Protein 5KAR (pdb70)

Structure (mmCIF, N/CA/C/O backbone):
data_5KAR
#
_entry.id   5KAR
#
_cell.length_a   50.892
_cell.length_b   47.031
_cell.length_c   93.861
_cell.angle_alpha   90.00
_cell.angle_beta   98.07
_cell.angle_gamma   90.00
#
_symmetry.space_group_name_H-M   'P 1 2 1'
#
loop_
_entity.id
_entity.type
_entity.pdbx_description
1 polymer 'Acid sphingomyelinase-like phosphodiesterase 3b'
2 branched 2-acetamido-2-deoxy-beta-D-glucopyranose-(1-4)-2-acetamido-2-deoxy-beta-D-glucopyranose
3 branched alpha-D-mannopyranose-(1-3)-[alpha-D-mannopyranose-(1-6)]beta-D-mannopyranose-(1-4)-2-acetamido-2-deoxy-beta-D-glucopyranose-(1-4)-2-acetamido-2-deoxy-beta-D-glucopyranose
4 branched 2-acetamido-2-deoxy-beta-D-glucopyranose-(1-4)-[alpha-L-fucopyranose-(1-6)]2-acetamido-2-deoxy-beta-D-glucopyranose
5 non-polymer 'ZINC ION'
6 non-polymer 'NITRATE ION'
7 non-polymer GLYCEROL
8 water water
#
loop_
_atom_site.group_PDB
_atom_site.id
_atom_site.type_symbol
_atom_site.label_atom_id
_atom_site.label_alt_id
_atom_site.label_comp_id
_atom_site.label_asym_id
_atom_site.label_entity_id
_atom_site.label_seq_id
_atom_site.pdbx_PDB_ins_code
_atom_site.Cartn_x
_atom_site.Cartn_y
_atom_site.Cartn_z
_atom_site.occupancy
_atom_site.B_iso_or_equiv
_atom_site.auth_seq_id
_atom_site.auth_comp_id
_atom_site.auth_asym_id
_atom_site.auth_atom_id
_atom_site.pdbx_PDB_model_num
ATOM 1 N N . LEU A 1 12 ? 13.309 -7.326 14.510 1.00 30.33 20 LEU A N 1
ATOM 2 C CA . LEU A 1 12 ? 12.874 -5.915 14.465 1.00 27.02 20 LEU A CA 1
ATOM 3 C C . LEU A 1 12 ? 11.497 -5.694 15.080 1.00 21.81 20 LEU A C 1
ATOM 4 O O . LEU A 1 12 ? 10.494 -6.207 14.614 1.00 24.93 20 LEU A O 1
ATOM 19 N N . GLY A 1 13 ? 11.452 -4.903 16.126 1.00 18.58 21 GLY A N 1
ATOM 20 C CA . GLY A 1 13 ? 10.207 -4.520 16.743 1.00 18.20 21 GLY A CA 1
ATOM 21 C C . GLY A 1 13 ? 9.775 -3.145 16.295 1.00 15.16 21 GLY A C 1
ATOM 22 O O . GLY A 1 13 ? 10.543 -2.381 15.728 1.00 14.57 21 GLY A O 1
ATOM 26 N N . ARG A 1 14 ? 8.516 -2.837 16.588 1.00 15.53 22 ARG A N 1
ATOM 27 C CA . ARG A 1 14 ? 7.944 -1.539 16.290 1.00 14.75 22 ARG A CA 1
ATOM 28 C C . ARG A 1 14 ? 7.163 -1.018 17.482 1.00 14.76 22 ARG A C 1
ATOM 29 O O . ARG A 1 14 ? 6.585 -1.787 18.244 1.00 15.93 22 ARG A O 1
ATOM 50 N N . PHE A 1 15 ? 7.155 0.293 17.644 1.00 13.58 23 PHE A N 1
ATOM 51 C CA . PHE A 1 15 ? 6.298 0.907 18.645 1.00 13.56 23 PHE A CA 1
ATOM 52 C C . PHE A 1 15 ? 5.790 2.236 18.116 1.00 12.44 23 PHE A C 1
ATOM 53 O O . PHE A 1 15 ? 6.511 2.952 17.423 1.00 12.98 23 PHE A O 1
ATOM 70 N N . TRP A 1 16 ? 4.526 2.543 18.412 1.00 12.33 24 TRP A N 1
ATOM 71 C CA . TRP A 1 16 ? 3.980 3.854 18.108 1.00 12.04 24 TRP A CA 1
ATOM 72 C C . TRP A 1 16 ? 4.370 4.843 19.195 1.00 11.48 24 TRP A C 1
ATOM 73 O O . TRP A 1 16 ? 4.472 4.499 20.375 1.00 13.15 24 TRP A O 1
ATOM 94 N N . HIS A 1 17 ? 4.581 6.089 18.792 1.00 11.30 25 HIS A N 1
ATOM 95 C CA . HIS A 1 17 ? 4.664 7.220 19.711 1.00 10.79 25 HIS A CA 1
ATOM 96 C C . HIS A 1 17 ? 3.648 8.242 19.231 1.00 11.79 25 HIS A C 1
ATOM 97 O O . HIS A 1 17 ? 3.785 8.768 18.125 1.00 12.42 25 HIS A O 1
ATOM 111 N N . ILE A 1 18 ? 2.666 8.525 20.062 1.00 12.01 26 ILE A N 1
ATOM 112 C CA . ILE A 1 18 ? 1.693 9.572 19.768 1.00 12.83 26 ILE A CA 1
ATOM 113 C C . ILE A 1 18 ? 1.630 10.556 20.925 1.00 11.50 26 ILE A C 1
ATOM 114 O O . ILE A 1 18 ? 1.942 10.233 22.076 1.00 11.28 26 ILE A O 1
ATOM 130 N N . SER A 1 19 ? 1.273 11.790 20.606 1.00 10.97 27 SER A N 1
ATOM 131 C CA . SER A 1 19 ? 1.316 12.860 21.590 1.00 11.46 27 SER A CA 1
ATOM 132 C C . SER A 1 19 ? 0.444 14.022 21.153 1.00 11.16 27 SER A C 1
ATOM 133 O O . SER A 1 19 ? 0.188 14.227 19.965 1.00 11.38 27 SER A O 1
ATOM 141 N N . ASP A 1 20 ? 0.005 14.802 22.135 1.00 10.56 28 ASP A N 1
ATOM 142 C CA . ASP A 1 20 ? -0.614 16.093 21.899 1.00 11.12 28 ASP A CA 1
ATOM 143 C C . ASP A 1 20 ? -1.828 15.971 20.991 1.00 10.94 28 ASP A C 1
ATOM 144 O O . ASP A 1 20 ? -1.958 16.665 19.999 1.00 11.56 28 ASP A O 1
ATOM 153 N N . LEU A 1 21 ? -2.746 15.086 21.383 1.00 10.87 29 LEU A N 1
ATOM 154 C CA . LEU A 1 21 ? -4.002 14.905 20.673 1.00 11.32 29 LEU A CA 1
ATOM 155 C C . LEU A 1 21 ? -4.930 16.094 20.848 1.00 10.77 29 LEU A C 1
ATOM 156 O O . LEU A 1 21 ? -5.703 16.393 19.941 1.00 11.77 29 LEU A O 1
ATOM 172 N N . HIS A 1 22 ? -4.931 16.730 22.023 1.00 11.02 30 HIS A N 1
ATOM 173 C CA . HIS A 1 22 ? -5.686 17.938 22.326 1.00 10.95 30 HIS A CA 1
ATOM 174 C C . HIS A 1 22 ? -7.089 17.946 21.705 1.00 11.25 30 HIS A C 1
ATOM 175 O O . HIS A 1 22 ? -7.369 18.713 20.768 1.00 12.33 30 HIS A O 1
ATOM 189 N N . LEU A 1 23 ? -7.986 17.125 22.238 1.00 11.20 31 LEU A N 1
ATOM 190 C CA . LEU A 1 23 ? -9.386 17.178 21.830 1.00 11.61 31 LEU A CA 1
ATOM 191 C C . LEU A 1 23 ? -9.996 18.540 22.124 1.00 12.32 31 LEU A C 1
ATOM 192 O O . LEU A 1 23 ? -9.905 19.040 23.247 1.00 13.34 31 LEU A O 1
ATOM 208 N N . ASP A 1 24 ? -10.688 19.109 21.126 1.00 12.21 32 ASP A N 1
ATOM 209 C CA . ASP A 1 24 ? -11.599 20.211 21.395 1.00 13.29 32 ASP A CA 1
ATOM 210 C C . ASP A 1 24 ? -13.020 19.649 21.408 1.00 12.61 32 ASP A C 1
ATOM 211 O O . ASP A 1 24 ? -13.570 19.334 20.343 1.00 13.12 32 ASP A O 1
ATOM 220 N N . PRO A 1 25 ? -13.623 19.454 22.583 1.00 14.15 33 PRO A N 1
ATOM 221 C CA . PRO A 1 25 ? -14.938 18.822 22.654 1.00 15.47 33 PRO A CA 1
ATOM 222 C C . PRO A 1 25 ? -16.001 19.580 21.919 1.00 14.19 33 PRO A C 1
ATOM 223 O O . PRO A 1 25 ? -17.033 18.991 21.565 1.00 16.69 33 PRO A O 1
ATOM 234 N N . ASN A 1 26 ? -15.828 20.880 21.734 1.00 13.92 34 ASN A N 1
ATOM 235 C CA . ASN A 1 26 ? -16.879 21.720 21.197 1.00 16.32 34 ASN A CA 1
ATOM 236 C C . ASN A 1 26 ? -16.662 22.063 19.734 1.00 16.10 34 ASN A C 1
ATOM 237 O O . ASN A 1 26 ? -17.393 22.899 19.201 1.00 17.99 34 ASN A O 1
ATOM 247 N N . TYR A 1 27 ? -15.723 21.405 19.051 1.00 15.15 35 TYR A N 1
ATOM 248 C CA . TYR A 1 27 ? -15.530 21.635 17.623 1.00 14.83 35 TYR A CA 1
ATOM 249 C C . TYR A 1 27 ? -16.813 21.328 16.874 1.00 16.00 35 TYR A C 1
ATOM 250 O O . TYR A 1 27 ? -17.338 20.218 16.963 1.00 17.08 35 TYR A O 1
ATOM 268 N N . THR A 1 28 ? -17.311 22.306 16.120 1.00 16.81 36 THR A N 1
ATOM 269 C CA A THR A 1 28 ? -18.535 22.144 15.351 0.25 19.53 36 THR A CA 1
ATOM 270 C CA B THR A 1 28 ? -18.535 22.153 15.355 0.75 19.91 36 THR A CA 1
ATOM 271 C C . THR A 1 28 ? -18.371 22.883 14.036 1.00 20.23 36 THR A C 1
ATOM 272 O O . THR A 1 28 ? -17.918 24.027 14.013 1.00 21.06 36 THR A O 1
ATOM 291 N N . VAL A 1 29 ? -18.746 22.228 12.944 1.00 22.86 37 VAL A N 1
ATOM 292 C CA . VAL A 1 29 ? -18.795 22.887 11.653 1.00 25.27 37 VAL A CA 1
ATOM 293 C C . VAL A 1 29 ? -19.990 23.825 11.738 1.00 28.32 37 VAL A C 1
ATOM 294 O O . VAL A 1 29 ? -21.144 23.390 11.727 1.00 33.33 37 VAL A O 1
ATOM 307 N N . SER A 1 30 ? -19.722 25.111 11.892 1.00 29.19 38 SER A N 1
ATOM 308 C CA . SER A 1 30 ? -20.753 26.110 12.117 1.00 30.61 38 SER A CA 1
ATOM 309 C C . SER A 1 30 ? -20.617 27.210 11.086 1.00 32.18 38 SER A C 1
ATOM 310 O O . SER A 1 30 ? -19.513 27.528 10.643 1.00 32.60 38 SER A O 1
ATOM 318 N N . LYS A 1 31 ? -21.758 27.791 10.707 1.00 32.36 39 LYS A N 1
ATOM 319 C CA . LYS A 1 31 ? -21.757 28.963 9.838 1.00 33.63 39 LYS A CA 1
ATOM 320 C C . LYS A 1 31 ? -21.260 30.221 10.551 1.00 33.33 39 LYS A C 1
ATOM 321 O O . LYS A 1 31 ? -20.954 31.211 9.881 1.00 34.44 39 LYS A O 1
ATOM 340 N N . ASP A 1 32 ? -21.162 30.208 11.885 1.00 31.09 40 ASP A N 1
ATOM 341 C CA . ASP A 1 32 ? -20.606 31.332 12.629 1.00 31.15 40 ASP A CA 1
ATOM 342 C C . ASP A 1 32 ? -19.117 31.069 12.835 1.00 28.80 40 ASP A C 1
ATOM 343 O O . ASP A 1 32 ? -18.761 30.127 13.564 1.00 27.26 40 ASP A O 1
ATOM 352 N N . PRO A 1 33 ? -18.218 31.849 12.220 1.00 26.30 41 PRO A N 1
ATOM 353 C CA . PRO A 1 33 ? -16.771 31.556 12.335 1.00 25.69 41 PRO A CA 1
ATOM 354 C C . PRO A 1 33 ? -16.207 31.691 13.731 1.00 24.28 41 PRO A C 1
ATOM 355 O O . PRO A 1 33 ? -15.064 31.256 13.951 1.00 23.29 41 PRO A O 1
ATOM 366 N N . LEU A 1 34 ? -16.934 32.311 14.660 1.00 25.52 42 LEU A N 1
ATOM 367 C CA . LEU A 1 34 ? -16.473 32.459 16.029 1.00 25.32 42 LEU A CA 1
ATOM 368 C C . LEU A 1 34 ? -17.035 31.388 16.948 1.00 25.22 42 LEU A C 1
ATOM 369 O O . LEU A 1 34 ? -16.743 31.407 18.149 1.00 27.56 42 LEU A O 1
ATOM 385 N N . GLN A 1 35 ? -17.831 30.457 16.417 1.00 23.49 43 GLN A N 1
ATOM 386 C CA . GLN A 1 35 ? -18.408 29.373 17.204 1.00 24.27 43 GLN A CA 1
ATOM 387 C C . GLN A 1 35 ? -18.081 28.007 16.606 1.00 21.24 43 GLN A C 1
ATOM 388 O O . GLN A 1 35 ? -18.807 27.032 16.826 1.00 22.63 43 GLN A O 1
ATOM 402 N N . VAL A 1 36 ? -16.976 27.928 15.863 1.00 18.57 44 VAL A N 1
ATOM 403 C CA . VAL A 1 36 ? -16.460 26.647 15.382 1.00 17.76 44 VAL A CA 1
ATOM 404 C C . VAL A 1 36 ? -15.714 25.913 16.483 1.00 15.55 44 VAL A C 1
ATOM 405 O O . VAL A 1 36 ? -15.953 24.730 16.730 1.00 16.23 44 VAL A O 1
ATOM 418 N N . CYS A 1 37 ? -14.786 26.581 17.150 1.00 16.37 45 CYS A N 1
ATOM 419 C CA . CYS A 1 37 ? -13.978 25.872 18.129 1.00 15.37 45 CYS A CA 1
ATOM 420 C C . CYS A 1 37 ? -13.461 26.853 19.173 1.00 14.90 45 CYS A C 1
ATOM 421 O O . CYS A 1 37 ? -12.800 27.835 18.812 1.00 16.40 45 CYS A O 1
ATOM 428 N N . PRO A 1 38 ? -13.722 26.635 20.469 1.00 15.30 46 PRO A N 1
ATOM 429 C CA . PRO A 1 38 ? -13.220 27.591 21.468 1.00 15.32 46 PRO A CA 1
ATOM 430 C C . PRO A 1 38 ? -11.709 27.659 21.498 1.00 15.98 46 PRO A C 1
ATOM 431 O O . PRO A 1 38 ? -11.156 28.679 21.912 1.00 16.55 46 PRO A O 1
ATOM 442 N N . SER A 1 39 ? -11.019 26.610 21.047 1.00 14.71 47 SER A N 1
ATOM 443 C CA . SER A 1 39 ? -9.567 26.602 21.043 1.00 14.04 47 SER A CA 1
ATOM 444 C C . SER A 1 39 ? -8.970 27.621 20.075 1.00 14.24 47 SER A C 1
ATOM 445 O O . SER A 1 39 ? -7.775 27.899 20.177 1.00 15.34 47 SER A O 1
ATOM 453 N N . ALA A 1 40 ? -9.750 28.177 19.149 1.00 14.85 48 ALA A N 1
ATOM 454 C CA . ALA A 1 40 ? -9.264 29.240 18.282 1.00 14.83 48 ALA A CA 1
ATOM 455 C C . ALA A 1 40 ? -9.380 30.619 18.922 1.00 16.19 48 ALA A C 1
ATOM 456 O O . ALA A 1 40 ? -8.970 31.612 18.312 1.00 16.95 48 ALA A O 1
ATOM 463 N N . GLY A 1 41 ? -9.926 30.715 20.128 1.00 17.24 49 GLY A N 1
ATOM 464 C CA . GLY A 1 41 ? -10.059 32.019 20.753 1.00 18.97 49 GLY A CA 1
ATOM 465 C C . GLY A 1 41 ? -10.974 32.906 19.949 1.00 20.17 49 GLY A C 1
ATOM 466 O O . GLY A 1 41 ? -12.072 32.504 19.561 1.00 21.50 49 GLY A O 1
ATOM 470 N N . SER A 1 42 ? -10.510 34.116 19.669 1.00 22.23 50 SER A N 1
ATOM 471 C CA A SER A 1 42 ? -11.260 35.101 18.906 0.52 23.94 50 SER A CA 1
ATOM 472 C CA B SER A 1 42 ? -11.261 35.100 18.903 0.48 23.75 50 SER A CA 1
ATOM 473 C C . SER A 1 42 ? -10.912 35.089 17.419 1.00 22.42 50 SER A C 1
ATOM 474 O O . SER A 1 42 ? -11.394 35.954 16.675 1.00 26.68 50 SER A O 1
ATOM 487 N N . GLN A 1 43 ? -10.095 34.145 16.974 1.00 21.09 51 GLN A N 1
ATOM 488 C CA . GLN A 1 43 ? -9.710 34.060 15.567 1.00 20.98 51 GLN A CA 1
ATOM 489 C C . GLN A 1 43 ? -10.881 33.520 14.754 1.00 21.52 51 GLN A C 1
ATOM 490 O O . GLN A 1 43 ? -11.359 32.417 15.040 1.00 21.80 51 GLN A O 1
ATOM 504 N N . PRO A 1 44 ? -11.345 34.216 13.722 1.00 22.16 52 PRO A N 1
ATOM 505 C CA . PRO A 1 44 ? -12.425 33.665 12.896 1.00 22.97 52 PRO A CA 1
ATOM 506 C C . PRO A 1 44 ? -11.975 32.412 12.163 1.00 20.96 52 PRO A C 1
ATOM 507 O O . PRO A 1 44 ? -10.894 32.371 11.576 1.00 22.15 52 PRO A O 1
ATOM 518 N N . VAL A 1 45 ? -12.812 31.383 12.200 1.00 19.29 53 VAL A N 1
ATOM 519 C CA . VAL A 1 45 ? -12.532 30.110 11.546 1.00 19.17 53 VAL A CA 1
ATOM 520 C C . VAL A 1 45 ? -13.497 29.993 10.371 1.00 21.04 53 VAL A C 1
ATOM 521 O O . VAL A 1 45 ? -14.676 29.677 10.547 1.00 22.45 53 VAL A O 1
ATOM 534 N N . LEU A 1 46 ? -12.993 30.243 9.174 1.00 24.14 54 LEU A N 1
ATOM 535 C CA . LEU A 1 46 ? -13.818 30.330 7.974 1.00 29.09 54 LEU A CA 1
ATOM 536 C C . LEU A 1 46 ? -13.909 28.963 7.296 1.00 32.11 54 LEU A C 1
ATOM 537 O O . LEU A 1 46 ? -12.920 28.233 7.202 1.00 32.50 54 LEU A O 1
ATOM 553 N N . ASN A 1 47 ? -15.108 28.620 6.839 1.00 38.24 55 ASN A N 1
ATOM 554 C CA . ASN A 1 47 ? -15.389 27.351 6.152 1.00 41.73 55 ASN A CA 1
ATOM 555 C C . ASN A 1 47 ? -14.651 26.162 6.780 1.00 38.39 55 ASN A C 1
ATOM 556 O O . ASN A 1 47 ? -13.886 25.450 6.129 1.00 38.61 55 ASN A O 1
ATOM 567 N N . ALA A 1 48 ? -14.9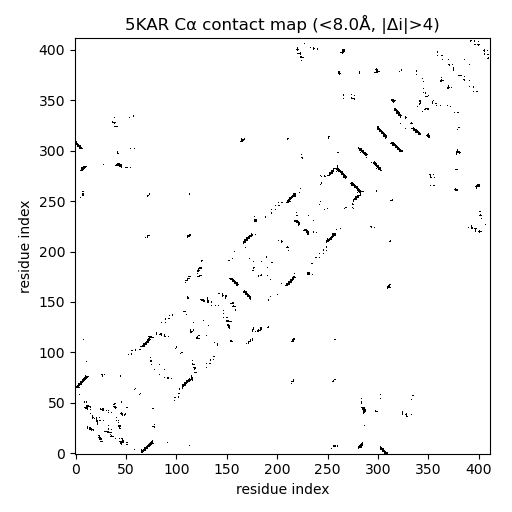37 25.930 8.059 1.00 34.28 56 ALA A N 1
ATOM 568 C CA . ALA A 1 48 ? -14.319 24.821 8.783 1.00 29.51 56 ALA A CA 1
ATOM 569 C C . ALA A 1 48 ? -14.736 23.479 8.194 1.00 25.65 56 ALA A C 1
ATOM 570 O O . ALA A 1 48 ? -15.873 23.301 7.741 1.00 28.28 56 ALA A O 1
ATOM 577 N N . GLY A 1 49 ? -13.806 22.531 8.209 1.00 21.70 57 GLY A N 1
ATOM 578 C CA . GLY A 1 49 ? -14.062 21.209 7.680 1.00 19.48 57 GLY A CA 1
ATOM 579 C C . GLY A 1 49 ? -14.227 20.149 8.750 1.00 16.58 57 GLY A C 1
ATOM 580 O O . GLY A 1 49 ? -13.970 20.387 9.930 1.00 18.07 57 GLY A O 1
ATOM 584 N N . PRO A 1 50 ? -14.633 18.942 8.351 1.00 17.66 58 PRO A N 1
ATOM 585 C CA . PRO A 1 50 ? -14.988 17.923 9.349 1.00 19.32 58 PRO A CA 1
ATOM 586 C C . PRO A 1 50 ? -13.800 17.331 10.079 1.00 16.54 58 PRO A C 1
ATOM 587 O O . PRO A 1 50 ? -13.957 16.771 11.179 1.00 18.72 58 PRO A O 1
ATOM 598 N N . TRP A 1 51 ? -12.609 17.395 9.507 1.00 14.46 59 TRP A N 1
ATOM 599 C CA . TRP A 1 51 ? -11.466 16.744 10.114 1.00 13.97 59 TRP A CA 1
ATOM 600 C C . TRP A 1 51 ? -10.619 17.684 10.951 1.00 13.59 59 TRP A C 1
ATOM 601 O O . TRP A 1 51 ? -9.625 17.243 11.542 1.00 15.72 59 TRP A O 1
ATOM 622 N N . GLY A 1 52 ? -11.013 18.947 11.051 1.00 14.06 60 GLY A N 1
ATOM 623 C CA . GLY A 1 52 ? -10.294 19.926 11.839 1.00 14.10 60 GLY A CA 1
ATOM 624 C C . GLY A 1 52 ? -9.999 21.174 11.036 1.00 14.12 60 GLY A C 1
ATOM 625 O O . GLY A 1 52 ? -10.367 21.304 9.865 1.00 15.68 60 GLY A O 1
ATOM 629 N N . ASP A 1 53 ? -9.299 22.099 11.690 1.00 13.83 61 ASP A N 1
ATOM 630 C CA . ASP A 1 53 ? -8.912 23.366 11.103 1.00 13.30 61 ASP A CA 1
ATOM 631 C C . ASP A 1 53 ? -7.584 23.748 11.724 1.00 13.37 61 ASP A C 1
ATOM 632 O O . ASP A 1 53 ? -7.357 23.471 12.901 1.00 13.03 61 ASP A O 1
ATOM 641 N N . TYR A 1 54 ? -6.711 24.381 10.945 1.00 13.32 62 TYR A N 1
ATOM 642 C CA . TYR A 1 54 ? -5.396 24.744 11.472 1.00 12.97 62 TYR A CA 1
ATOM 643 C C . TYR A 1 54 ? -5.461 25.699 12.652 1.00 12.71 62 TYR A C 1
ATOM 644 O O . TYR A 1 54 ? -4.498 25.758 13.413 1.00 14.44 62 TYR A O 1
ATOM 662 N N . LEU A 1 55 ? -6.556 26.439 12.838 1.00 13.26 63 LEU A N 1
ATOM 663 C CA . LEU A 1 55 ? -6.706 27.335 13.980 1.00 13.51 63 LEU A CA 1
ATOM 664 C C . LEU A 1 55 ? -7.222 26.628 15.229 1.00 13.12 63 LEU A C 1
ATOM 665 O O . LEU A 1 55 ? -7.196 27.230 16.307 1.00 14.10 63 LEU A O 1
ATOM 681 N N . CYS A 1 56 ? -7.711 25.402 15.101 1.00 13.31 64 CYS A N 1
ATOM 682 C CA . CYS A 1 56 ? -8.395 24.697 16.175 1.00 12.70 64 CYS A CA 1
ATOM 683 C C . CYS A 1 56 ? -7.581 23.510 16.675 1.00 11.85 64 CYS A C 1
ATOM 684 O O . CYS A 1 56 ? -6.788 22.906 15.942 1.00 12.12 64 CYS A O 1
ATOM 691 N N . ASP A 1 57 ? -7.880 23.126 17.910 1.00 12.07 65 ASP A N 1
ATOM 692 C CA . ASP A 1 57 ? -7.511 21.806 18.384 1.00 12.74 65 ASP A CA 1
ATOM 693 C C . ASP A 1 57 ? -8.398 20.734 17.726 1.00 11.98 65 ASP A C 1
ATOM 694 O O . ASP A 1 57 ? -9.316 21.019 16.956 1.00 11.96 65 ASP A O 1
ATOM 703 N N . SER A 1 58 ? -8.069 19.480 17.983 1.00 12.42 66 SER A N 1
ATOM 704 C CA . SER A 1 58 ? -8.562 18.353 17.193 1.00 11.62 66 SER A CA 1
ATOM 705 C C . SER A 1 58 ? -10.044 18.084 17.446 1.00 11.15 66 SER A C 1
ATOM 706 O O . SER A 1 58 ? -10.451 17.908 18.596 1.00 13.00 66 SER A O 1
ATOM 714 N N . PRO A 1 59 ? -10.870 17.972 16.415 1.00 11.75 67 PRO A N 1
ATOM 715 C CA . PRO A 1 59 ? -12.173 17.354 16.627 1.00 12.08 67 PRO A CA 1
ATOM 716 C C . PRO A 1 59 ? -12.010 15.877 16.928 1.00 11.27 67 PRO A C 1
ATOM 717 O O . PRO A 1 59 ? -11.020 15.244 16.556 1.00 11.91 67 PRO A O 1
ATOM 728 N N . TRP A 1 60 ? -13.019 15.316 17.587 1.00 11.95 68 TRP A N 1
ATOM 729 C CA . TRP A 1 60 ? -13.007 13.883 17.835 1.00 12.02 68 TRP A CA 1
ATOM 730 C C . TRP A 1 60 ? -12.763 13.106 16.545 1.00 12.10 68 TRP A C 1
ATOM 731 O O . TRP A 1 60 ? -12.027 12.121 16.531 1.00 12.60 68 TRP A O 1
ATOM 752 N N . ALA A 1 61 ? -13.371 13.545 15.444 1.00 12.24 69 ALA A N 1
ATOM 753 C CA . ALA A 1 61 ? -13.210 12.809 14.196 1.00 12.91 69 ALA A CA 1
ATOM 754 C C . ALA A 1 61 ? -11.748 12.659 13.808 1.00 12.49 69 ALA A C 1
ATOM 755 O O . ALA A 1 61 ? -11.359 11.632 13.233 1.00 12.86 69 ALA A O 1
ATOM 762 N N . LEU A 1 62 ? -10.933 13.679 14.083 1.00 11.69 70 LEU A N 1
ATOM 763 C CA . LEU A 1 62 ? -9.518 13.623 13.754 1.00 11.71 70 LEU A CA 1
ATOM 764 C C . LEU A 1 62 ? -8.779 12.653 14.665 1.00 11.74 70 LEU A C 1
ATOM 765 O O . LEU A 1 62 ? -7.985 11.838 14.201 1.00 11.28 70 LEU A O 1
ATOM 781 N N . ILE A 1 63 ? -9.052 12.708 15.958 1.00 11.82 71 ILE A N 1
ATOM 782 C CA . ILE A 1 63 ? -8.408 11.797 16.891 1.00 12.54 71 ILE A CA 1
ATOM 783 C C . ILE A 1 63 ? -8.777 10.359 16.570 1.00 12.05 71 ILE A C 1
ATOM 784 O O . ILE A 1 63 ? -7.918 9.468 16.522 1.00 12.31 71 ILE A O 1
ATOM 800 N N . ASN A 1 64 ? -10.064 10.116 16.313 1.00 12.13 72 ASN A N 1
ATOM 801 C CA . ASN 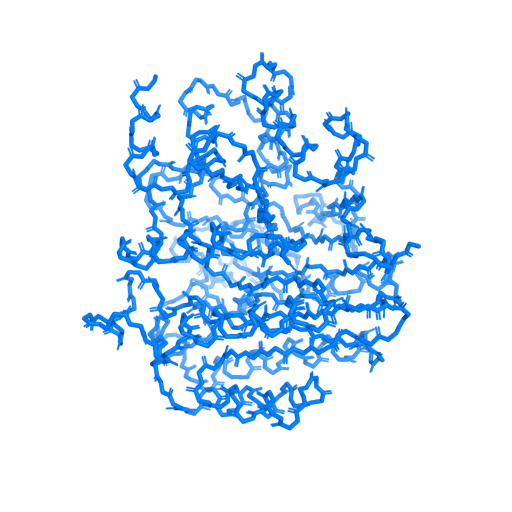A 1 64 ? -10.506 8.790 15.920 1.00 13.17 72 ASN A CA 1
ATOM 802 C C . ASN A 1 64 ? -9.809 8.335 14.647 1.00 12.94 72 ASN A C 1
ATOM 803 O O . ASN A 1 64 ? -9.336 7.201 14.562 1.00 13.18 72 ASN A O 1
ATOM 813 N N . SER A 1 65 ? -9.705 9.221 13.664 1.00 12.79 73 SER A N 1
ATOM 814 C CA A SER A 1 65 ? -9.019 8.879 12.428 0.79 13.58 73 SER A CA 1
ATOM 815 C CA B SER A 1 65 ? -9.022 8.862 12.427 0.21 12.93 73 SER A CA 1
ATOM 816 C C . SER A 1 65 ? -7.565 8.496 12.694 1.00 12.90 73 SER A C 1
ATOM 817 O O . SER A 1 65 ? -7.039 7.549 12.100 1.00 13.33 73 SER A O 1
ATOM 830 N N . SER A 1 66 ? -6.898 9.223 13.592 1.00 12.29 74 SER A N 1
ATOM 831 C CA . SER A 1 66 ? -5.487 8.940 13.863 1.00 12.00 74 SER A CA 1
ATOM 832 C C . SER A 1 66 ? -5.293 7.541 14.442 1.00 12.11 74 SER A C 1
ATOM 833 O O . SER A 1 66 ? -4.347 6.835 14.065 1.00 13.21 74 SER A O 1
ATOM 841 N N . LEU A 1 67 ? -6.173 7.115 15.350 1.00 12.66 75 LEU A N 1
ATOM 842 C CA . LEU A 1 67 ? -6.038 5.806 15.966 1.00 13.08 75 LEU A CA 1
ATOM 843 C C . LEU A 1 67 ? -6.295 4.708 14.956 1.00 13.54 75 LEU A C 1
ATOM 844 O O . LEU A 1 67 ? -5.595 3.692 14.946 1.00 13.56 75 LEU A O 1
ATOM 860 N N . TYR A 1 68 ? -7.311 4.872 14.106 1.00 14.10 76 TYR A N 1
ATOM 861 C CA . TYR A 1 68 ? -7.563 3.860 13.090 1.00 14.48 76 TYR A CA 1
ATOM 862 C C . TYR A 1 68 ? -6.492 3.856 12.005 1.00 14.78 76 TYR A C 1
ATOM 863 O O . TYR A 1 68 ? -6.190 2.803 11.446 1.00 16.14 76 TYR A O 1
ATOM 881 N N . ALA A 1 69 ? -5.867 4.996 11.741 1.00 14.45 77 ALA A N 1
ATOM 882 C CA . ALA A 1 69 ? -4.719 5.013 10.847 1.00 14.16 77 ALA A CA 1
ATOM 883 C C . ALA A 1 69 ? -3.566 4.211 11.436 1.00 14.08 77 ALA A C 1
ATOM 884 O O . ALA A 1 69 ? -2.907 3.436 10.733 1.00 15.40 77 ALA A O 1
ATOM 891 N N . MET A 1 70 ? -3.313 4.376 12.728 1.00 14.07 78 MET A N 1
ATOM 892 C CA . MET A 1 70 ? -2.283 3.566 13.356 1.00 13.80 78 MET A CA 1
ATOM 893 C C . MET A 1 70 ? -2.595 2.090 13.239 1.00 14.60 78 MET A C 1
ATOM 894 O O . MET A 1 70 ? -1.712 1.283 12.922 1.00 15.32 78 MET A O 1
ATOM 908 N N . LYS A 1 71 ? -3.861 1.711 13.444 1.00 14.71 79 LYS A N 1
ATOM 909 C CA . LYS A 1 71 ? -4.217 0.305 13.352 1.00 16.85 79 LYS A CA 1
ATOM 910 C C . LYS A 1 71 ? -3.997 -0.221 11.942 1.00 15.94 79 LYS A C 1
ATOM 911 O O . LYS A 1 71 ? -3.550 -1.354 11.755 1.00 17.19 79 LYS A O 1
ATOM 930 N N . GLU A 1 72 ? -4.344 0.569 10.929 1.00 17.37 80 GLU A N 1
ATOM 931 C CA . GLU A 1 72 ? -4.126 0.126 9.556 1.00 17.85 80 GLU A CA 1
ATOM 932 C C . GLU A 1 72 ? -2.637 -0.060 9.254 1.00 16.81 80 GLU A C 1
ATOM 933 O O . GLU A 1 72 ? -2.258 -1.021 8.572 1.00 19.04 80 GLU A O 1
ATOM 945 N N . ILE A 1 73 ? -1.789 0.842 9.746 1.00 15.18 81 ILE A N 1
ATOM 946 C CA . ILE A 1 73 ? -0.366 0.807 9.439 1.00 16.25 81 ILE A CA 1
ATOM 947 C C . ILE A 1 73 ? 0.335 -0.302 10.202 1.00 16.11 81 ILE A C 1
ATOM 948 O O . ILE A 1 73 ? 1.166 -1.019 9.633 1.00 18.17 81 ILE A O 1
ATOM 964 N N . GLU A 1 74 ? 0.063 -0.417 11.503 1.00 15.34 82 GLU A N 1
ATOM 965 C CA . GLU A 1 74 ? 0.710 -1.428 12.343 1.00 16.27 82 GLU A CA 1
ATOM 966 C C . GLU A 1 74 ? -0.241 -1.781 13.471 1.00 15.66 82 GLU A C 1
ATOM 967 O O . GLU A 1 74 ? -0.258 -1.121 14.520 1.00 15.81 82 GLU A O 1
ATOM 979 N N . PRO A 1 75 ? -1.056 -2.828 13.292 1.00 16.94 83 PRO A N 1
ATOM 980 C CA . PRO A 1 75 ? -2.050 -3.186 14.312 1.00 16.89 83 PRO A CA 1
ATOM 981 C C . PRO A 1 75 ? -1.492 -3.914 15.514 1.00 16.51 83 PRO A C 1
ATOM 982 O O . PRO A 1 75 ? -2.213 -4.041 16.514 1.00 17.91 83 PRO A O 1
ATOM 993 N N . LYS A 1 76 ? -0.267 -4.415 15.437 1.00 17.26 84 LYS A N 1
ATOM 994 C CA . LYS A 1 76 ? 0.317 -5.256 16.478 1.00 19.35 84 LYS A CA 1
ATOM 995 C C . LYS A 1 76 ? 1.687 -4.714 16.848 1.00 18.07 84 LYS A C 1
ATOM 996 O O . LYS A 1 76 ? 2.695 -5.423 16.765 1.00 18.94 84 LYS A O 1
ATOM 1015 N N . PRO A 1 77 ? 1.767 -3.456 17.276 1.00 15.91 85 PRO A N 1
ATOM 1016 C CA . PRO A 1 77 ? 3.055 -2.928 17.735 1.00 15.50 85 PRO A CA 1
ATOM 1017 C C . PRO A 1 77 ? 3.480 -3.654 19.003 1.00 15.95 85 PRO A C 1
ATOM 1018 O O . PRO A 1 77 ? 2.654 -4.216 19.730 1.00 16.85 85 PRO A O 1
ATOM 1029 N N . ASP A 1 78 ? 4.782 -3.614 19.295 1.00 15.23 86 ASP A N 1
ATOM 1030 C CA A ASP A 1 78 ? 5.239 -4.201 20.545 0.65 16.71 86 ASP A CA 1
ATOM 1031 C CA B ASP A 1 78 ? 5.262 -4.193 20.545 0.35 16.09 86 ASP A CA 1
ATOM 1032 C C . ASP A 1 78 ? 4.654 -3.458 21.733 1.00 16.58 86 ASP A C 1
ATOM 1033 O O . ASP A 1 78 ? 4.379 -4.063 22.772 1.00 17.36 86 ASP A O 1
ATOM 1048 N N . PHE A 1 79 ? 4.459 -2.150 21.597 1.00 15.24 87 PHE A N 1
ATOM 1049 C CA . PHE A 1 79 ? 3.861 -1.299 22.619 1.00 14.15 87 PHE A CA 1
ATOM 1050 C C . PHE A 1 79 ? 3.583 0.056 21.983 1.00 13.53 87 PHE A C 1
ATOM 1051 O O . PHE A 1 79 ? 3.964 0.317 20.838 1.00 13.67 87 PHE A O 1
ATOM 1068 N N . ILE A 1 80 ? 2.920 0.915 22.750 1.00 12.79 88 ILE A N 1
ATOM 1069 C CA . ILE A 1 80 ? 2.630 2.291 22.355 1.00 12.91 88 ILE A CA 1
ATOM 1070 C C . ILE A 1 80 ? 3.149 3.206 23.452 1.00 12.58 88 ILE A C 1
ATOM 1071 O O . ILE A 1 80 ? 2.894 2.951 24.632 1.00 13.04 88 ILE A O 1
ATOM 1087 N N . LEU A 1 81 ? 3.798 4.298 23.056 1.00 10.94 89 LEU A N 1
ATOM 1088 C CA . LEU A 1 81 ? 4.144 5.408 23.933 1.00 10.86 89 LEU A CA 1
ATOM 1089 C C . LEU A 1 81 ? 3.162 6.537 23.685 1.00 10.75 89 LEU A C 1
ATOM 1090 O O . LEU A 1 81 ? 2.958 6.936 22.541 1.00 11.81 89 LEU A O 1
ATOM 1106 N N . TRP A 1 82 ? 2.585 7.068 24.748 1.00 11.12 90 TRP A N 1
ATOM 1107 C CA . TRP A 1 82 ? 1.562 8.105 24.650 1.00 11.04 90 TRP A CA 1
ATOM 1108 C C . TRP A 1 82 ? 1.935 9.207 25.635 1.00 11.04 90 TRP A C 1
ATOM 1109 O O . TRP A 1 82 ? 1.795 9.024 26.844 1.00 12.14 90 TRP A O 1
ATOM 1130 N N . THR A 1 83 ? 2.407 10.348 25.140 1.00 11.10 91 THR A N 1
ATOM 1131 C CA . THR A 1 83 ? 2.987 11.356 26.015 1.00 11.89 91 THR A CA 1
ATOM 1132 C C . THR A 1 83 ? 2.084 12.563 26.278 1.00 12.91 91 THR A C 1
ATOM 1133 O O . THR A 1 83 ? 2.583 13.644 26.578 1.00 14.37 91 THR A O 1
ATOM 1144 N N . GLY A 1 84 ? 0.753 12.396 26.186 1.00 13.02 92 GLY A N 1
ATOM 1145 C CA . GLY A 1 84 ? -0.168 13.287 26.859 1.00 14.42 92 GLY A CA 1
ATOM 1146 C C . GLY A 1 84 ? -0.551 14.532 26.088 1.00 12.94 92 GLY A C 1
ATOM 1147 O O . GLY A 1 84 ? -0.222 14.719 24.925 1.00 13.52 92 GLY A O 1
ATOM 1151 N N . ASP A 1 85 ? -1.257 15.404 26.808 1.00 13.03 93 ASP A N 1
ATOM 1152 C CA . ASP A 1 85 ? -1.868 16.663 26.339 1.00 12.99 93 ASP A CA 1
ATOM 1153 C C . ASP A 1 85 ? -3.141 16.369 25.552 1.00 12.37 93 ASP A C 1
ATOM 1154 O O . ASP A 1 85 ? -3.161 16.377 24.310 1.00 13.50 93 ASP A O 1
ATOM 1163 N N . ASP A 1 86 ? -4.228 16.168 26.285 1.00 12.83 94 ASP A N 1
ATOM 1164 C CA . ASP A 1 86 ? -5.459 15.626 25.749 1.00 12.87 94 ASP A CA 1
ATOM 1165 C C . ASP A 1 86 ? -6.585 16.642 25.616 1.00 11.99 94 ASP A C 1
ATOM 1166 O O . ASP A 1 86 ? -7.609 16.344 24.967 1.00 13.30 94 ASP A O 1
ATOM 1175 N N . THR A 1 87 ? -6.456 17.788 26.266 1.00 12.81 95 THR A N 1
ATOM 1176 C CA . THR A 1 87 ? -7.517 18.755 26.430 1.00 13.27 95 THR A CA 1
ATOM 1177 C C . THR A 1 87 ? -7.203 19.994 25.599 1.00 12.79 95 THR A C 1
ATOM 1178 O O . THR A 1 87 ? -6.077 20.178 25.129 1.00 14.78 95 THR A O 1
ATOM 1189 N N . PRO A 1 88 ? -8.184 20.859 25.371 1.00 12.78 96 PRO A N 1
ATOM 1190 C CA . PRO A 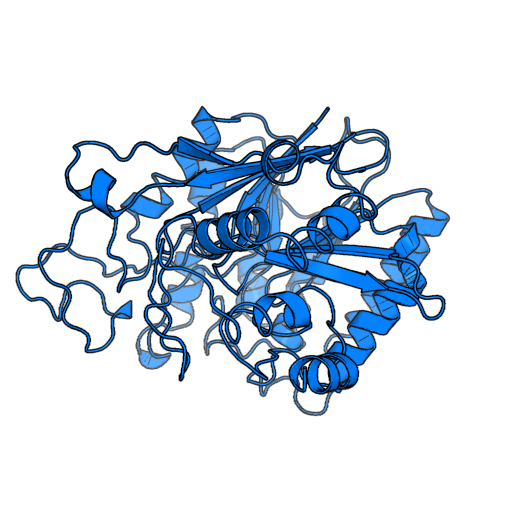1 88 ? -7.984 21.966 24.437 1.00 13.94 96 PRO A CA 1
ATOM 1191 C C . PRO A 1 88 ? -7.335 23.188 25.079 1.00 13.79 96 PRO A C 1
ATOM 1192 O O . PRO A 1 88 ? -7.321 23.360 26.303 1.00 14.06 96 PRO A O 1
ATOM 1203 N N . HIS A 1 89 ? -6.825 24.056 24.214 1.00 13.48 97 HIS A N 1
ATOM 1204 C CA . HIS A 1 89 ? -6.192 25.312 24.609 1.00 13.77 97 HIS A CA 1
ATOM 1205 C C . HIS A 1 89 ? -7.285 26.360 24.787 1.00 15.13 97 HIS A C 1
ATOM 1206 O O . HIS A 1 89 ? -7.614 27.115 23.869 1.00 15.95 97 HIS A O 1
ATOM 1220 N N . VAL A 1 90 ? -7.873 26.356 25.979 1.00 14.97 98 VAL A N 1
ATOM 1221 C CA . VAL A 1 90 ? -8.952 27.254 26.383 1.00 15.53 98 VAL A CA 1
ATOM 1222 C C . VAL A 1 90 ? -8.690 27.730 27.806 1.00 17.10 98 VAL A C 1
ATOM 1223 O O . VAL A 1 90 ? -7.826 27.174 28.505 1.00 17.46 98 VAL A O 1
ATOM 1236 N N . PRO A 1 91 ? -9.380 28.768 28.267 1.00 17.57 99 PRO A N 1
ATOM 1237 C CA . PRO A 1 91 ? -9.187 29.218 29.652 1.00 19.44 99 PRO A CA 1
ATOM 1238 C C . PRO A 1 91 ? -9.574 28.139 30.653 1.00 18.85 99 PRO A C 1
ATOM 1239 O O . PRO A 1 91 ? -10.441 27.309 30.410 1.00 19.11 99 PRO A O 1
ATOM 1250 N N . ASN A 1 92 ? -8.945 28.190 31.822 1.00 20.22 100 ASN A N 1
ATOM 1251 C CA . ASN A 1 92 ? -9.256 27.208 32.860 1.00 19.90 100 ASN A CA 1
ATOM 1252 C C . ASN A 1 92 ? -10.743 27.183 33.186 1.00 20.06 100 ASN A C 1
ATOM 1253 O O . ASN A 1 92 ? -11.309 26.116 33.455 1.00 21.14 100 ASN A O 1
ATOM 1264 N N . GLU A 1 93 ? -11.393 28.349 33.166 1.00 21.23 101 GLU A N 1
ATOM 1265 C CA . GLU A 1 93 ? -12.811 28.452 33.509 1.00 23.61 101 GLU A CA 1
ATOM 1266 C C . GLU A 1 93 ? -13.703 27.685 32.537 1.00 22.22 101 GLU A C 1
ATOM 1267 O O . GLU A 1 93 ? -14.863 27.398 32.860 1.00 24.75 101 GLU A O 1
ATOM 1279 N N . SER A 1 94 ? -13.187 27.338 31.370 1.00 20.73 102 SER A N 1
ATOM 1280 C CA . SER A 1 94 ? -13.905 26.594 30.353 1.00 22.27 102 SER A CA 1
ATOM 1281 C C . SER A 1 94 ? -13.707 25.094 30.474 1.00 22.25 102 SER A C 1
ATOM 1282 O O . SER A 1 94 ? -14.323 24.342 29.710 1.00 24.15 102 SER A O 1
ATOM 1290 N N . LEU A 1 95 ? -12.854 24.641 31.400 1.00 20.72 103 LEU A N 1
ATOM 1291 C CA . LEU A 1 95 ? -12.334 23.276 31.402 1.00 24.09 103 LEU A CA 1
ATOM 1292 C C . LEU A 1 95 ? -11.963 22.877 32.839 1.00 24.40 103 LEU A C 1
ATOM 1293 O O . LEU A 1 95 ? -10.801 22.915 33.259 1.00 25.67 103 LEU A O 1
ATOM 1309 N N . GLY A 1 96 ? -12.965 22.447 33.592 1.00 21.76 104 GLY A N 1
ATOM 1310 C CA . GLY A 1 96 ? -12.780 22.048 34.976 1.00 18.88 104 GLY A CA 1
ATOM 1311 C C . GLY A 1 96 ? -12.271 20.626 35.120 1.00 16.93 104 GLY A C 1
ATOM 1312 O O . GLY A 1 96 ? -12.033 19.912 34.155 1.00 16.80 104 GLY A O 1
ATOM 1316 N N . GLU A 1 97 ? -12.087 20.213 36.373 1.00 16.81 105 GLU A N 1
ATOM 1317 C CA . GLU A 1 97 ? -11.502 18.909 36.653 1.00 15.80 105 GLU A CA 1
ATOM 1318 C C . GLU A 1 97 ? -12.318 17.764 36.056 1.00 15.37 105 GLU A C 1
ATOM 1319 O O . GLU A 1 97 ? -11.754 16.812 35.512 1.00 15.31 105 GLU A O 1
ATOM 1331 N N . ALA A 1 98 ? -13.644 17.812 36.163 1.00 15.75 106 ALA A N 1
ATOM 1332 C CA . ALA A 1 98 ? -14.445 16.695 35.669 1.00 15.20 106 ALA A CA 1
ATOM 1333 C C . ALA A 1 98 ? -14.276 16.531 34.170 1.00 14.55 106 ALA A C 1
ATOM 1334 O O . ALA A 1 98 ? -14.124 15.412 33.686 1.00 14.97 106 ALA A O 1
ATOM 1341 N N . ALA A 1 99 ? -14.266 17.647 33.429 1.00 15.32 107 ALA A N 1
ATOM 1342 C CA . ALA A 1 99 ? -14.060 17.591 31.985 1.00 14.95 107 ALA A CA 1
ATOM 1343 C C . ALA A 1 99 ? -12.668 17.099 31.630 1.00 14.19 107 ALA A C 1
ATOM 1344 O O . ALA A 1 99 ? -12.513 16.292 30.707 1.00 14.25 107 ALA A O 1
ATOM 1351 N N . VAL A 1 100 ? -11.642 17.536 32.367 1.00 13.58 108 VAL A N 1
ATOM 1352 C CA . VAL A 1 100 ? -10.296 17.038 32.100 1.00 13.65 108 VAL A CA 1
ATOM 1353 C C . VAL A 1 100 ? -10.282 15.529 32.241 1.00 13.24 108 VAL A C 1
ATOM 1354 O O . VAL A 1 100 ? -9.816 14.798 31.361 1.00 13.56 108 VAL A O 1
ATOM 1367 N N . LEU A 1 101 ? -10.801 15.026 33.365 1.00 13.65 109 LEU A N 1
ATOM 1368 C CA . LEU A 1 101 ? -10.761 13.592 33.588 1.00 14.06 109 LEU A CA 1
ATOM 1369 C C . LEU A 1 101 ? -11.606 12.832 32.577 1.00 13.31 109 LEU A C 1
ATOM 1370 O O . LEU A 1 101 ? -11.232 11.735 32.151 1.00 14.35 109 LEU A O 1
ATOM 1386 N N . ALA A 1 102 ? -12.755 13.380 32.189 1.00 13.50 110 ALA A N 1
ATOM 1387 C CA . ALA A 1 102 ? -13.615 12.724 31.204 1.00 13.62 110 ALA A CA 1
ATOM 1388 C C . ALA A 1 102 ? -12.936 12.648 29.846 1.00 12.36 110 ALA A C 1
ATOM 1389 O O . ALA A 1 102 ? -13.053 11.644 29.132 1.00 13.32 110 ALA A O 1
ATOM 1396 N N . ILE A 1 103 ? -12.177 13.684 29.492 1.00 12.20 111 ILE A N 1
ATOM 1397 C CA . ILE A 1 103 ? -11.454 13.695 28.232 1.00 12.83 111 ILE A CA 1
ATOM 1398 C C . ILE A 1 103 ? -10.319 12.680 28.250 1.00 12.68 111 ILE A C 1
ATOM 1399 O O . ILE A 1 103 ? -10.152 11.898 27.310 1.00 12.88 111 ILE A O 1
ATOM 1415 N N . VAL A 1 104 ? -9.537 12.645 29.334 1.00 12.60 112 VAL A N 1
ATOM 1416 C CA . VAL A 1 104 ? -8.479 11.646 29.426 1.00 13.06 112 VAL A CA 1
ATOM 1417 C C . VAL A 1 104 ? -9.065 10.247 29.321 1.00 13.25 112 VAL A C 1
ATOM 1418 O O . VAL A 1 104 ? -8.530 9.386 28.609 1.00 14.44 112 VAL A O 1
ATOM 1431 N N . GLU A 1 105 ? -10.191 10.014 29.988 1.00 13.42 113 GLU A N 1
ATOM 1432 C CA A GLU A 1 105 ? -10.843 8.710 29.935 0.57 13.72 113 GLU A CA 1
ATOM 1433 C CA B GLU A 1 105 ? -10.844 8.711 29.935 0.43 14.22 113 GLU A CA 1
ATOM 1434 C C . GLU A 1 105 ? -11.313 8.375 28.522 1.00 13.38 113 GLU A C 1
ATOM 1435 O O . GLU A 1 105 ? -11.142 7.237 28.057 1.00 14.21 113 GLU A O 1
ATOM 1456 N N . ARG A 1 106 ? -11.906 9.345 27.815 1.00 14.04 114 ARG A N 1
ATOM 1457 C CA . ARG A 1 106 ? -12.393 9.062 26.469 1.00 14.61 114 ARG A CA 1
ATOM 1458 C C . ARG A 1 106 ? -11.246 8.663 25.546 1.00 13.44 114 ARG A C 1
ATOM 1459 O O . ARG A 1 106 ? -11.362 7.695 24.779 1.00 13.66 114 ARG A O 1
ATOM 1480 N N . LEU A 1 107 ? -10.106 9.379 25.618 1.00 12.97 115 LEU A N 1
ATOM 1481 C CA A LEU A 1 107 ? -8.971 9.024 24.774 0.59 13.23 115 LEU A CA 1
ATOM 1482 C CA B LEU A 1 107 ? -8.968 9.023 24.779 0.41 13.42 115 LEU A CA 1
ATOM 1483 C C . LEU A 1 107 ? -8.384 7.681 25.189 1.00 13.36 115 LEU A C 1
ATOM 1484 O O . LEU A 1 107 ? -8.022 6.869 24.331 1.00 13.66 115 LEU A O 1
ATOM 1513 N N . THR A 1 108 ? -8.267 7.442 26.496 1.00 13.47 116 THR A N 1
ATOM 1514 C CA . THR A 1 108 ? -7.787 6.153 26.990 1.00 14.35 116 THR A CA 1
ATOM 1515 C C . THR A 1 108 ? -8.646 5.015 26.443 1.00 13.70 116 THR A C 1
ATOM 1516 O O . THR A 1 108 ? -8.133 3.991 25.973 1.00 13.73 116 THR A O 1
ATOM 1527 N N . ASN A 1 109 ? -9.970 5.174 26.516 1.00 13.59 117 ASN A N 1
ATOM 1528 C CA . ASN A 1 109 ? -10.885 4.145 26.040 1.00 13.87 117 ASN A CA 1
ATOM 1529 C C . ASN A 1 109 ? -10.750 3.912 24.540 1.00 14.19 117 ASN A C 1
ATOM 1530 O O . ASN A 1 109 ? -10.829 2.768 24.078 1.00 15.44 117 ASN A O 1
ATOM 1541 N N . LEU A 1 110 ? -10.519 4.966 23.759 1.00 13.95 118 LEU A N 1
ATOM 1542 C CA . LEU A 1 110 ? -10.301 4.775 22.329 1.00 14.00 118 LEU A CA 1
ATOM 1543 C C . LEU A 1 110 ? -9.059 3.937 22.076 1.00 13.68 118 LEU A C 1
ATOM 1544 O O . LEU A 1 110 ? -9.070 3.017 21.259 1.00 14.07 118 LEU A O 1
ATOM 1560 N N . ILE A 1 111 ? -7.957 4.247 22.758 1.00 13.01 119 ILE A N 1
ATOM 1561 C CA . ILE A 1 111 ? -6.733 3.470 22.567 1.00 13.48 119 ILE A CA 1
ATOM 1562 C C . ILE A 1 111 ? -6.962 2.015 22.956 1.00 14.37 119 ILE A C 1
ATOM 1563 O O . ILE A 1 111 ? -6.537 1.094 22.250 1.00 15.21 119 ILE A O 1
ATOM 1579 N N . LYS A 1 112 ? -7.655 1.783 24.081 1.00 14.53 120 LYS A N 1
ATOM 1580 C CA . LYS A 1 112 ? -7.959 0.432 24.537 1.00 16.05 120 LYS A CA 1
ATOM 1581 C C . LYS A 1 112 ? -8.840 -0.308 23.544 1.00 16.91 120 LYS A C 1
ATOM 1582 O O . LYS A 1 112 ? -8.706 -1.523 23.376 1.00 19.16 120 LYS A O 1
ATOM 1601 N N . GLU A 1 113 ? -9.763 0.409 22.901 1.00 16.16 121 GLU A N 1
ATOM 1602 C CA . GLU A 1 113 ? -10.667 -0.198 21.932 1.00 18.14 121 GLU A CA 1
ATOM 1603 C C . GLU A 1 113 ? -9.928 -0.598 20.660 1.00 17.50 121 GLU A C 1
ATOM 1604 O O . GLU A 1 113 ? -10.152 -1.683 20.114 1.00 19.93 121 GLU A O 1
ATOM 1616 N N . VAL A 1 114 ? -9.044 0.267 20.171 1.00 16.18 122 VAL A N 1
ATOM 1617 C CA . VAL A 1 114 ? -8.393 0.017 18.894 1.00 15.91 122 VAL A CA 1
ATOM 1618 C C . VAL A 1 114 ? -7.210 -0.922 19.061 1.00 16.36 122 VAL A C 1
ATOM 1619 O O . VAL A 1 114 ? -6.891 -1.687 18.144 1.00 17.08 122 VAL A O 1
ATOM 1632 N N . PHE A 1 115 ? -6.537 -0.872 20.214 1.00 15.14 123 PHE A N 1
ATOM 1633 C CA . PHE A 1 115 ? -5.383 -1.716 20.525 1.00 16.58 123 PHE A CA 1
ATOM 1634 C C . PHE A 1 115 ? -5.630 -2.475 21.828 1.00 17.60 123 PHE A C 1
ATOM 1635 O O . PHE A 1 115 ? -4.928 -2.269 22.825 1.00 17.35 123 PHE A O 1
ATOM 1652 N N . PRO A 1 116 ? -6.578 -3.418 21.828 1.00 18.82 124 PRO A N 1
ATOM 1653 C CA . PRO A 1 116 ? -6.992 -4.052 23.091 1.00 19.95 124 PRO A CA 1
ATOM 1654 C C . PRO A 1 116 ? -5.941 -4.935 23.727 1.00 21.65 124 PRO A C 1
ATOM 1655 O O . PRO A 1 116 ? -6.027 -5.199 24.932 1.00 25.12 124 PRO A O 1
ATOM 1666 N N . ASP A 1 117 ? -4.966 -5.421 22.970 1.00 20.81 125 ASP A N 1
ATOM 1667 C CA . ASP A 1 117 ? -3.985 -6.352 23.508 1.00 22.45 125 ASP A CA 1
ATOM 1668 C C . ASP A 1 117 ? -2.609 -5.721 23.661 1.00 21.68 125 ASP A C 1
ATOM 1669 O O . ASP A 1 117 ? -1.628 -6.439 23.873 1.00 23.75 125 ASP A O 1
ATOM 1678 N N . THR A 1 118 ? -2.513 -4.405 23.558 1.00 18.94 126 THR A N 1
ATOM 1679 C CA . THR A 1 118 ? -1.234 -3.722 23.451 1.00 17.44 126 THR A CA 1
ATOM 1680 C C . THR A 1 118 ? -0.892 -3.016 24.758 1.00 18.16 126 THR A C 1
ATOM 1681 O O . THR A 1 118 ? -1.717 -2.274 25.309 1.00 21.08 126 THR A O 1
ATOM 1692 N N . LYS A 1 119 ? 0.334 -3.202 25.226 1.00 18.03 127 LYS A N 1
ATOM 1693 C CA . LYS A 1 119 ? 0.803 -2.427 26.356 1.00 19.44 127 LYS A CA 1
ATOM 1694 C C . LYS A 1 119 ? 1.009 -0.980 25.941 1.00 16.43 127 LYS A C 1
ATOM 1695 O O . LYS A 1 119 ? 1.605 -0.687 24.897 1.00 15.81 127 LYS A O 1
ATOM 1714 N N . VAL A 1 120 ? 0.537 -0.058 26.784 1.00 14.97 128 VAL A N 1
ATOM 1715 C CA . VAL A 1 120 ? 0.703 1.368 26.560 1.00 13.40 128 VAL A CA 1
ATOM 1716 C C . VAL A 1 120 ? 1.461 1.954 27.736 1.00 13.67 128 VAL A C 1
ATOM 1717 O O . VAL A 1 120 ? 1.153 1.646 28.889 1.00 15.08 128 VAL A O 1
ATOM 1730 N N . TYR A 1 121 ? 2.416 2.812 27.440 1.00 12.44 129 TYR A N 1
ATOM 1731 C CA . TYR A 1 121 ? 3.172 3.549 28.446 1.00 11.72 129 TYR A CA 1
ATOM 1732 C C . TYR A 1 121 ? 2.782 5.010 28.271 1.00 11.79 129 TYR A C 1
ATOM 1733 O O . TYR A 1 121 ? 3.127 5.641 27.272 1.00 12.40 129 TYR A O 1
ATOM 1751 N N . ALA A 1 122 ? 2.014 5.520 29.213 1.00 12.79 130 ALA A N 1
ATOM 1752 C CA . ALA A 1 122 ? 1.391 6.824 29.113 1.00 11.82 130 ALA A CA 1
ATOM 1753 C C . ALA A 1 122 ? 1.892 7.785 30.184 1.00 11.93 130 ALA A C 1
ATOM 1754 O O . ALA A 1 122 ? 2.024 7.423 31.346 1.00 12.66 130 ALA A O 1
ATOM 1761 N N . ALA A 1 123 ? 2.168 9.010 29.743 1.00 11.86 131 ALA A N 1
ATOM 1762 C CA . ALA A 1 123 ? 2.554 10.126 30.574 1.00 12.23 131 ALA A CA 1
ATOM 1763 C C . ALA A 1 123 ? 1.495 11.213 30.484 1.00 11.07 131 ALA A C 1
ATOM 1764 O O . ALA A 1 123 ? 0.873 11.414 29.437 1.00 12.52 131 ALA A O 1
ATOM 1771 N N . LEU A 1 124 ? 1.311 11.952 31.573 1.00 11.44 132 LEU A N 1
ATOM 1772 C CA . LEU A 1 124 ? 0.454 13.128 31.532 1.00 11.29 132 LEU A CA 1
ATOM 1773 C C . LEU A 1 124 ? 1.180 14.318 30.915 1.00 11.75 132 LEU A C 1
ATOM 1774 O O . LEU A 1 124 ? 2.392 14.494 31.083 1.00 11.43 132 LEU A O 1
ATOM 1790 N N . GLY A 1 125 ? 0.427 15.115 30.169 1.00 11.76 133 GLY A N 1
ATOM 1791 C CA . GLY A 1 125 ? 0.907 16.370 29.647 1.00 12.03 133 GLY A CA 1
ATOM 1792 C C . GLY A 1 125 ? 0.419 17.550 30.468 1.00 11.02 133 GLY A C 1
ATOM 1793 O O . GLY A 1 125 ? -0.449 17.420 31.316 1.00 11.33 133 GLY A O 1
ATOM 1797 N N . ASN A 1 126 ? 0.971 18.728 30.162 1.00 10.88 134 ASN A N 1
ATOM 1798 C CA . ASN A 1 126 ? 0.751 19.886 31.015 1.00 11.09 134 ASN A CA 1
ATOM 1799 C C . ASN A 1 126 ? -0.695 20.368 30.999 1.00 10.98 134 ASN A C 1
ATOM 1800 O O . ASN A 1 126 ? -1.137 20.999 31.975 1.00 12.36 134 ASN A O 1
ATOM 1811 N N . HIS A 1 127 ? -1.429 20.079 29.935 1.00 11.70 135 HIS A N 1
ATOM 1812 C CA . HIS A 1 127 ? -2.848 20.395 29.863 1.00 12.58 135 HIS A CA 1
ATOM 1813 C C . HIS A 1 127 ? -3.745 19.349 30.492 1.00 12.81 135 HIS A C 1
ATOM 1814 O O . HIS A 1 127 ? -4.967 19.578 30.589 1.00 14.30 135 HIS A O 1
ATOM 1828 N N . ASP A 1 128 ? -3.193 18.231 30.950 1.00 12.69 136 ASP A N 1
ATOM 1829 C CA . ASP A 1 128 ? -3.982 17.143 31.519 1.00 12.21 136 ASP A CA 1
ATOM 1830 C C . ASP A 1 128 ? -4.169 17.353 33.017 1.00 13.75 136 ASP A C 1
ATOM 1831 O O . ASP A 1 128 ? -3.933 16.469 33.831 1.00 14.46 136 ASP A O 1
ATOM 1840 N N . PHE A 1 129 ? -4.594 18.554 33.387 1.00 13.48 137 PHE A N 1
ATOM 1841 C CA . PHE A 1 129 ? -4.761 18.949 34.768 1.00 13.60 137 PHE A CA 1
ATOM 1842 C C . PHE A 1 129 ? -5.655 20.171 34.794 1.00 14.13 137 PHE A C 1
ATOM 1843 O O . PHE A 1 129 ? -5.745 20.915 33.826 1.00 15.68 137 PHE A O 1
ATOM 1860 N N . HIS A 1 130 ? -6.323 20.366 35.913 1.00 15.00 138 HIS A N 1
ATOM 1861 C CA . HIS A 1 130 ? -7.035 21.596 36.173 1.00 15.95 138 HIS A CA 1
ATOM 1862 C C . HIS A 1 130 ? -6.589 22.101 37.538 1.00 17.16 138 HIS A C 1
ATOM 1863 O O . HIS A 1 130 ? -6.723 21.369 38.510 1.00 18.70 138 HIS A O 1
ATOM 1877 N N . PRO A 1 131 ? -6.082 23.335 37.619 1.00 17.95 139 PRO A N 1
ATOM 1878 C CA . PRO A 1 131 ? -5.790 24.268 36.525 1.00 17.27 139 PRO A CA 1
ATOM 1879 C C . PRO A 1 131 ? -4.608 23.790 35.672 1.00 16.19 139 PRO A C 1
ATOM 1880 O O . PRO A 1 131 ? -3.736 23.038 36.148 1.00 15.36 139 PRO A O 1
ATOM 1891 N N . LYS A 1 132 ? -4.590 24.214 34.409 1.00 16.88 140 LYS A N 1
ATOM 1892 C CA . LYS A 1 132 ? -3.539 23.775 33.506 1.00 16.67 140 LYS A CA 1
ATOM 1893 C C . LYS A 1 132 ? -2.172 24.092 34.090 1.00 15.01 140 LYS A C 1
ATOM 1894 O O . LYS A 1 132 ? -1.970 25.124 34.732 1.00 14.73 140 LYS A O 1
ATOM 1913 N N . ASN A 1 133 ? -1.233 23.176 33.882 1.00 14.46 141 ASN A N 1
ATOM 1914 C CA . ASN A 1 133 ? 0.174 23.317 34.215 1.00 14.18 141 ASN A CA 1
ATOM 1915 C C . ASN A 1 133 ? 0.448 23.189 35.710 1.00 14.55 141 ASN A C 1
ATOM 1916 O O . ASN A 1 133 ? 1.599 23.119 36.074 1.00 14.79 141 ASN A O 1
ATOM 1927 N N . GLN A 1 134 ? -0.551 23.158 36.578 1.00 14.80 142 GLN A N 1
ATOM 1928 C CA . GLN A 1 134 ? -0.300 23.237 38.025 1.00 14.87 142 GLN A CA 1
ATOM 1929 C C . GLN A 1 134 ? -0.195 21.837 38.643 1.00 14.66 142 GLN A C 1
ATOM 1930 O O . GLN A 1 134 ? -0.960 21.441 39.519 1.00 15.67 142 GLN A O 1
ATOM 1944 N N . PHE A 1 135 ? 0.783 21.083 38.162 1.00 13.79 143 PHE A N 1
ATOM 1945 C CA . PHE A 1 135 ? 0.977 19.706 38.604 1.00 14.01 143 PHE A CA 1
ATOM 1946 C C . PHE A 1 135 ? 1.633 19.674 39.979 1.00 14.79 143 PHE A C 1
ATOM 1947 O O . PHE A 1 135 ? 2.785 20.120 40.115 1.00 14.78 143 PHE A O 1
ATOM 1964 N N . PRO A 1 136 ? 0.970 19.120 41.002 1.00 14.67 144 PRO A N 1
ATOM 1965 C CA . PRO A 1 136 ? 1.564 19.045 42.335 1.00 15.65 144 PRO A CA 1
ATOM 1966 C C . PRO A 1 136 ? 2.613 17.964 42.438 1.00 14.37 144 PRO A C 1
ATOM 1967 O O . PRO A 1 136 ? 2.570 16.935 41.766 1.00 15.30 144 PRO A O 1
ATOM 1978 N N . ALA A 1 137 ? 3.530 18.171 43.375 1.00 15.59 145 ALA A N 1
ATOM 1979 C CA . ALA A 1 137 ? 4.501 17.150 43.740 1.00 16.56 145 ALA A CA 1
ATOM 1980 C C . ALA A 1 137 ? 3.977 16.207 44.804 1.00 17.46 145 ALA A C 1
ATOM 1981 O O . ALA A 1 137 ? 4.726 15.812 45.694 1.00 23.57 145 ALA A O 1
ATOM 1988 N N . GLN A 1 138 ? 2.698 15.880 44.761 1.00 16.57 146 GLN A N 1
ATOM 1989 C CA . GLN A 1 138 ? 2.077 14.997 45.723 1.00 17.91 146 GLN A CA 1
ATOM 1990 C C . GLN A 1 138 ? 0.779 14.506 45.110 1.00 16.01 146 GLN A C 1
ATOM 1991 O O . GLN A 1 138 ? 0.339 14.977 44.055 1.00 15.55 146 GLN A O 1
ATOM 2005 N N . SER A 1 139 ? 0.176 13.537 45.785 1.00 15.12 147 SER A N 1
ATOM 2006 C CA . SER A 1 139 ? -1.037 12.929 45.288 1.00 15.34 147 SER A CA 1
ATOM 2007 C C . SER A 1 139 ? -2.171 13.945 45.249 1.00 14.85 147 SER A C 1
ATOM 2008 O O . SER A 1 139 ? -2.152 14.977 45.914 1.00 16.42 147 SER A O 1
ATOM 2016 N N . ASN A 1 140 ? -3.164 13.643 44.428 1.00 14.37 148 ASN A N 1
ATOM 2017 C CA . ASN A 1 140 ? -4.311 14.511 44.205 1.00 14.54 148 ASN A CA 1
ATOM 2018 C C . ASN A 1 140 ? -5.329 13.707 43.403 1.00 14.50 148 ASN A C 1
ATOM 2019 O O . ASN A 1 140 ? -5.044 12.595 42.956 1.00 15.05 148 ASN A O 1
ATOM 2030 N N . ARG A 1 141 ? -6.529 14.271 43.243 1.00 14.81 149 ARG A N 1
ATOM 2031 C CA . ARG A 1 141 ? -7.612 13.527 42.594 1.00 15.51 149 ARG A CA 1
ATOM 2032 C C . ARG A 1 141 ? -7.266 13.138 41.166 1.00 14.79 149 ARG A C 1
ATOM 2033 O O . ARG A 1 141 ? -7.663 12.071 40.711 1.00 16.50 149 ARG A O 1
ATOM 2054 N N . ILE A 1 142 ? -6.584 14.006 40.437 1.00 14.12 150 ILE A N 1
ATOM 2055 C CA . ILE A 1 142 ? -6.243 13.701 39.058 1.00 14.57 150 ILE A CA 1
ATOM 2056 C C . ILE A 1 142 ? -5.250 12.551 38.968 1.00 13.69 150 ILE A C 1
ATOM 2057 O O . ILE A 1 142 ? -5.470 11.601 38.210 1.00 14.06 150 ILE A O 1
ATOM 2073 N N . TYR A 1 143 ? -4.160 12.593 39.742 1.00 13.45 151 TYR A N 1
ATOM 2074 C CA . TYR A 1 143 ? -3.242 11.457 39.667 1.00 13.54 151 TYR A CA 1
ATOM 2075 C C . TYR A 1 143 ? -3.960 10.181 40.077 1.00 13.54 151 TYR A C 1
ATOM 2076 O O . TYR A 1 143 ? -3.730 9.125 39.482 1.00 14.55 151 TYR A O 1
ATOM 2094 N N . ASN A 1 144 ? -4.815 10.259 41.100 1.00 13.98 152 ASN A N 1
ATOM 2095 C CA . ASN A 1 144 ? -5.502 9.066 41.582 1.00 15.42 152 ASN A CA 1
ATOM 2096 C C . ASN A 1 144 ? -6.438 8.502 40.521 1.00 15.33 152 ASN A C 1
ATOM 2097 O O . ASN A 1 144 ? -6.468 7.286 40.282 1.00 16.21 152 ASN A O 1
ATOM 2108 N N . GLN A 1 145 ? -7.218 9.363 39.866 1.00 15.13 153 GLN A N 1
ATOM 2109 C CA . GLN A 1 145 ? -8.185 8.861 38.908 1.00 16.19 153 GLN A CA 1
ATOM 2110 C C . GLN A 1 145 ? -7.498 8.397 37.630 1.00 15.39 153 GLN A C 1
ATOM 2111 O O . GLN A 1 145 ? -7.899 7.390 37.035 1.00 15.21 153 GLN A O 1
ATOM 2125 N N . VAL A 1 146 ? -6.446 9.089 37.195 1.00 13.93 154 VAL A N 1
ATOM 2126 C CA . VAL A 1 146 ? -5.724 8.622 36.024 1.00 13.41 154 VAL A CA 1
ATOM 2127 C C . VAL A 1 146 ? -5.053 7.284 36.307 1.00 13.37 154 VAL A C 1
ATOM 2128 O O . VAL A 1 146 ? -5.010 6.413 35.436 1.00 14.67 154 VAL A O 1
ATOM 2141 N N . ALA A 1 147 ? -4.533 7.084 37.525 1.00 13.84 155 ALA A N 1
ATOM 2142 C CA . ALA A 1 147 ? -3.999 5.770 37.868 1.00 13.92 155 ALA A CA 1
ATOM 2143 C C . ALA A 1 147 ? -5.044 4.685 37.687 1.00 14.98 155 ALA A C 1
ATOM 2144 O O . ALA A 1 147 ? -4.712 3.573 37.266 1.00 16.45 155 ALA A O 1
ATOM 2151 N N . GLU A 1 148 ? -6.305 4.977 38.012 1.00 15.21 156 GLU A N 1
ATOM 2152 C CA . GLU A 1 148 ? -7.365 3.994 37.801 1.00 16.24 156 GLU A CA 1
ATOM 2153 C C . GLU A 1 148 ? -7.600 3.747 36.314 1.00 16.04 156 GLU A C 1
ATOM 2154 O O . GLU A 1 148 ? -7.764 2.600 35.891 1.00 17.93 156 GLU A O 1
ATOM 2166 N N . LEU A 1 149 ? -7.607 4.809 35.508 1.00 15.62 157 LEU A N 1
ATOM 2167 C CA . LEU A 1 149 ? -7.808 4.651 34.066 1.00 15.63 157 LEU A CA 1
ATOM 2168 C C . LEU A 1 149 ? -6.697 3.826 33.429 1.00 15.19 157 LEU A C 1
ATOM 2169 O O . LEU A 1 149 ? -6.947 3.060 32.494 1.00 15.99 157 LEU A O 1
ATOM 2185 N N . TRP A 1 150 ? -5.462 4.002 33.895 1.00 14.53 158 TRP A N 1
ATOM 2186 C CA . TRP A 1 150 ? -4.300 3.374 33.289 1.00 14.42 158 TRP A CA 1
ATOM 2187 C C . TRP A 1 150 ? -3.885 2.104 34.010 1.00 14.93 158 TRP A C 1
ATOM 2188 O O . TRP A 1 150 ? -2.915 1.455 33.605 1.00 16.06 158 TRP A O 1
ATOM 2209 N N . ARG A 1 151 ? -4.635 1.712 35.026 1.00 16.31 159 ARG A N 1
ATOM 2210 C CA . ARG A 1 151 ? -4.304 0.526 35.803 1.00 17.89 159 ARG A CA 1
ATOM 2211 C C . ARG A 1 151 ? -4.013 -0.727 34.983 1.00 17.94 159 ARG A C 1
ATOM 2212 O O . ARG A 1 151 ? -3.069 -1.450 35.335 1.00 18.21 159 ARG A O 1
ATOM 2233 N N . PRO A 1 152 ? -4.741 -1.047 33.910 1.00 18.31 160 PRO A N 1
ATOM 2234 C CA . PRO A 1 152 ? -4.406 -2.262 33.149 1.00 20.45 160 PRO A CA 1
ATOM 2235 C C . PRO A 1 152 ? -3.011 -2.244 32.569 1.00 20.70 160 PRO A C 1
ATOM 2236 O O . PRO A 1 152 ? -2.495 -3.296 32.171 1.00 23.24 160 PRO A O 1
ATOM 2247 N N . TRP A 1 153 ? -2.414 -1.069 32.447 1.00 20.17 161 TRP A N 1
ATOM 2248 C CA . TRP A 1 153 ? -1.094 -0.884 31.878 1.00 20.40 161 TRP A CA 1
ATOM 2249 C C . TRP A 1 153 ? 0.005 -0.778 32.932 1.00 21.44 161 TRP A C 1
ATOM 2250 O O . TRP A 1 153 ? 1.186 -0.703 32.570 1.00 23.25 161 TRP A O 1
ATOM 2271 N N . LEU A 1 154 ? -0.343 -0.773 34.219 1.00 21.30 162 LEU A N 1
ATOM 2272 C CA . LEU A 1 154 ? 0.606 -0.495 35.287 1.00 21.48 162 LEU A CA 1
ATOM 2273 C C . LEU A 1 154 ? 0.763 -1.698 36.204 1.00 21.96 162 LEU A C 1
ATOM 2274 O O . LEU A 1 154 ? -0.226 -2.340 36.571 1.00 22.87 162 LEU A O 1
ATOM 2290 N N . SER A 1 155 ? 2.011 -1.991 36.581 1.00 21.61 163 SER A N 1
ATOM 2291 C CA . SER A 1 155 ? 2.275 -2.941 37.656 1.00 21.98 163 SER A CA 1
ATOM 2292 C C . SER A 1 155 ? 1.762 -2.368 38.977 1.00 21.32 163 SER A C 1
ATOM 2293 O O . SER A 1 155 ? 1.439 -1.181 39.084 1.00 20.30 163 SER A O 1
ATOM 2301 N N . ASN A 1 156 ? 1.689 -3.222 39.999 1.00 22.33 164 ASN A N 1
ATOM 2302 C CA . ASN A 1 156 ? 1.280 -2.739 41.309 1.00 23.57 164 ASN A CA 1
ATOM 2303 C C . ASN A 1 156 ? 2.199 -1.625 41.782 1.00 21.59 164 ASN A C 1
ATOM 2304 O O . ASN A 1 156 ? 1.745 -0.624 42.349 1.00 22.20 164 ASN A O 1
ATOM 2315 N N . GLU A 1 157 ? 3.502 -1.796 41.575 1.00 20.25 165 GLU A N 1
ATOM 2316 C CA . GLU A 1 157 ? 4.450 -0.770 41.979 1.00 20.58 165 GLU A CA 1
ATOM 2317 C C . GLU A 1 157 ? 4.190 0.528 41.239 1.00 19.49 165 GLU A C 1
ATOM 2318 O O . GLU A 1 157 ? 4.181 1.603 41.843 1.00 18.94 165 GLU A O 1
ATOM 2330 N N . SER A 1 158 ? 3.980 0.444 39.928 1.00 17.61 166 SER A N 1
ATOM 2331 C CA . SER A 1 158 ? 3.770 1.638 39.126 1.00 15.75 166 SER A CA 1
ATOM 2332 C C . SER A 1 158 ? 2.459 2.332 39.448 1.00 16.43 166 SER A C 1
ATOM 2333 O O . SER A 1 158 ? 2.398 3.564 39.424 1.00 16.17 166 SER A O 1
ATOM 2341 N N . TYR A 1 159 ? 1.424 1.560 39.774 1.00 16.80 167 TYR A N 1
ATOM 2342 C CA . TYR A 1 159 ? 0.146 2.118 40.180 1.00 17.51 167 TYR A CA 1
ATOM 2343 C C . TYR A 1 159 ? 0.311 2.959 41.436 1.00 18.40 167 TYR A C 1
ATOM 2344 O O . TYR A 1 159 ? -0.174 4.097 41.497 1.00 18.28 167 TYR A O 1
ATOM 2362 N N . ALA A 1 160 ? 1.034 2.431 42.437 1.00 19.30 168 ALA A N 1
ATOM 2363 C CA . ALA A 1 160 ? 1.303 3.203 43.649 1.00 20.33 168 ALA A CA 1
ATOM 2364 C C . ALA A 1 160 ? 2.141 4.443 43.350 1.00 18.71 168 ALA A C 1
ATOM 2365 O O . ALA A 1 160 ? 1.833 5.539 43.828 1.00 19.39 168 ALA A O 1
ATOM 2372 N N . LEU A 1 161 ? 3.187 4.311 42.529 1.00 18.10 169 LEU A N 1
ATOM 2373 C CA . LEU A 1 161 ? 3.987 5.489 42.202 1.00 18.41 169 LEU A CA 1
ATOM 2374 C C . LEU A 1 161 ? 3.167 6.520 41.452 1.00 16.55 169 LEU A C 1
ATOM 2375 O O . LEU A 1 161 ? 3.342 7.731 41.646 1.00 16.72 169 LEU A O 1
ATOM 2391 N N . PHE A 1 162 ? 2.302 6.070 40.547 1.00 15.63 170 PHE A N 1
ATOM 2392 C CA . PHE A 1 162 ? 1.559 7.029 39.740 1.00 14.04 170 PHE A CA 1
ATOM 2393 C C . PHE A 1 162 ? 0.658 7.884 40.612 1.00 13.65 170 PHE A C 1
ATOM 2394 O O . PHE A 1 162 ? 0.573 9.098 40.416 1.00 13.15 170 PHE A O 1
ATOM 2411 N N . LYS A 1 163 ? 0.007 7.272 41.607 1.00 14.02 171 LYS A N 1
ATOM 2412 C CA . LYS A 1 163 ? -0.858 8.036 42.497 1.00 15.52 171 LYS A CA 1
ATOM 2413 C C . LYS A 1 163 ? -0.112 9.146 43.212 1.00 15.48 171 LYS A C 1
ATOM 2414 O O . LYS A 1 163 ? -0.704 10.194 43.489 1.00 17.03 171 LYS A O 1
ATOM 2433 N N . ARG A 1 164 ? 1.171 8.943 43.515 1.00 16.43 172 ARG A N 1
ATOM 2434 C CA . ARG A 1 164 ? 1.936 9.934 44.259 1.00 17.94 172 ARG A CA 1
ATOM 2435 C C . ARG A 1 164 ? 2.515 11.038 43.378 1.00 17.06 172 ARG A C 1
ATOM 2436 O O . ARG A 1 164 ? 2.603 12.191 43.817 1.00 18.68 172 ARG A O 1
ATOM 2457 N N . GLY A 1 165 ? 2.943 10.717 42.156 1.00 15.43 173 GLY A N 1
ATOM 2458 C CA . GLY A 1 165 ? 3.697 11.679 41.378 1.00 14.63 173 GLY A CA 1
ATOM 2459 C C . GLY A 1 165 ? 3.515 11.587 39.872 1.00 13.57 173 GLY A C 1
ATOM 2460 O O . GLY A 1 165 ? 4.145 12.349 39.155 1.00 13.53 173 GLY A O 1
ATOM 2464 N N . ALA A 1 166 ? 2.694 10.666 39.380 1.00 13.46 174 ALA A N 1
ATOM 2465 C CA . ALA A 1 166 ? 2.475 10.493 37.940 1.00 13.30 174 ALA A CA 1
ATOM 2466 C C . ALA A 1 166 ? 3.756 10.135 37.200 1.00 12.82 174 ALA A C 1
ATOM 2467 O O . ALA A 1 166 ? 3.944 10.530 36.052 1.00 12.54 174 ALA A O 1
ATOM 2474 N N . PHE A 1 167 ? 4.640 9.375 37.847 1.00 12.06 175 PHE A N 1
ATOM 2475 C CA . PHE A 1 167 ? 5.826 8.828 37.214 1.00 11.82 175 PHE A CA 1
ATOM 2476 C C . PHE A 1 167 ? 6.022 7.396 37.692 1.00 11.92 175 PHE A C 1
ATOM 2477 O O . PHE A 1 167 ? 5.533 7.026 38.754 1.00 13.90 175 PHE A O 1
ATOM 2494 N N . TYR A 1 168 ? 6.671 6.577 36.855 1.00 12.09 176 TYR A N 1
ATOM 2495 C CA . TYR A 1 168 ? 6.789 5.148 37.114 1.00 11.86 176 TYR A CA 1
ATOM 2496 C C . TYR A 1 168 ? 7.718 4.530 36.083 1.00 12.09 176 TYR A C 1
ATOM 2497 O O . TYR A 1 168 ? 8.108 5.172 35.109 1.00 12.88 176 TYR A O 1
ATOM 2515 N N . SER A 1 169 ? 8.081 3.274 36.294 1.00 13.64 177 SER A N 1
ATOM 2516 C CA A SER A 1 169 ? 8.859 2.558 35.293 0.73 14.71 177 SER A CA 1
ATOM 2517 C CA B SER A 1 169 ? 8.873 2.556 35.311 0.27 14.74 177 SER A CA 1
ATOM 2518 C C . SER A 1 169 ? 8.330 1.140 35.183 1.00 15.11 177 SER A C 1
ATOM 2519 O O . SER A 1 169 ? 7.822 0.574 36.148 1.00 18.88 177 SER A O 1
ATOM 2532 N N . GLU A 1 170 ? 8.447 0.580 33.985 1.00 15.71 178 GLU A N 1
ATOM 2533 C CA . GLU A 1 170 ? 7.857 -0.705 33.604 1.00 18.76 178 GLU A CA 1
ATOM 2534 C C . GLU A 1 170 ? 8.855 -1.516 32.802 1.00 18.92 178 GLU A C 1
ATOM 2535 O O . GLU A 1 170 ? 9.521 -0.989 31.919 1.00 20.35 178 GLU A O 1
ATOM 2547 N N . LYS A 1 171 ? 8.916 -2.813 33.069 1.00 20.74 179 LYS A N 1
ATOM 2548 C CA . LYS A 1 171 ? 9.730 -3.703 32.253 1.00 23.76 179 LYS A CA 1
ATOM 2549 C C . LYS A 1 171 ? 8.997 -3.994 30.949 1.00 26.17 179 LYS A C 1
ATOM 2550 O O . LYS A 1 171 ? 7.817 -4.343 30.963 1.00 30.45 179 LYS A O 1
ATOM 2569 N N . LEU A 1 172 ? 9.682 -3.840 29.824 1.00 23.33 180 LEU A N 1
ATOM 2570 C CA . LEU A 1 172 ? 9.107 -4.242 28.550 1.00 25.32 180 LEU A CA 1
ATOM 2571 C C . LEU A 1 172 ? 8.875 -5.755 28.545 1.00 30.14 180 LEU A C 1
ATOM 2572 O O . LEU A 1 172 ? 9.738 -6.525 28.984 1.00 30.92 180 LEU A O 1
ATOM 2588 N N . PRO A 1 173 ? 7.755 -6.216 28.025 1.00 34.60 181 PRO A N 1
ATOM 2589 C CA . PRO A 1 173 ? 7.541 -7.657 27.864 1.00 35.82 181 PRO A CA 1
ATOM 2590 C C . PRO A 1 173 ? 8.345 -8.192 26.686 1.00 35.43 181 PRO A C 1
ATOM 2591 O O . PRO A 1 173 ? 8.874 -7.442 25.871 1.00 34.00 181 PRO A O 1
ATOM 2602 N N . GLY A 1 174 ? 8.421 -9.516 26.597 1.00 36.43 182 GLY A N 1
ATOM 2603 C CA . GLY A 1 174 ? 9.043 -10.139 25.443 1.00 36.18 182 GLY A CA 1
ATOM 2604 C C . GLY A 1 174 ? 8.302 -9.741 24.172 1.00 36.05 182 GLY A C 1
ATOM 2605 O O . GLY A 1 174 ? 7.134 -9.348 24.233 1.00 37.98 182 GLY A O 1
ATOM 2609 N N . PRO A 1 175 ? 8.955 -9.866 23.008 1.00 32.43 183 PRO A N 1
ATOM 2610 C CA . PRO A 1 175 ? 10.272 -10.481 22.838 1.00 32.49 183 PRO A CA 1
ATOM 2611 C C . PRO A 1 175 ? 11.436 -9.544 23.084 1.00 31.21 183 PRO A C 1
ATOM 2612 O O . PRO A 1 175 ? 12.571 -9.959 22.836 1.00 33.91 183 PRO A O 1
ATOM 2623 N N . SER A 1 176 ? 11.193 -8.323 23.575 1.00 28.76 184 SER A N 1
ATOM 2624 C CA . SER A 1 176 ? 12.299 -7.464 23.975 1.00 27.86 184 SER A CA 1
ATOM 2625 C C . SER A 1 176 ? 13.117 -8.168 25.047 1.00 27.65 184 SER A C 1
ATOM 2626 O O . SER A 1 176 ? 12.566 -8.706 26.012 1.00 28.66 184 SER A O 1
ATOM 2634 N N . ARG A 1 177 ? 14.440 -8.163 24.879 1.00 28.13 185 ARG A N 1
ATOM 2635 C CA . ARG A 1 177 ? 15.291 -9.023 25.697 1.00 30.03 185 ARG A CA 1
ATOM 2636 C C . ARG A 1 177 ? 15.436 -8.498 27.119 1.00 29.72 185 ARG A C 1
ATOM 2637 O O . ARG A 1 177 ? 15.325 -9.259 28.092 1.00 31.24 185 ARG A O 1
ATOM 2658 N N . ALA A 1 178 ? 15.741 -7.214 27.261 1.00 26.74 186 ALA A N 1
ATOM 2659 C CA . ALA A 1 178 ? 16.073 -6.665 28.570 1.00 25.59 186 ALA A CA 1
ATOM 2660 C C . ALA A 1 178 ? 15.840 -5.163 28.540 1.00 22.41 186 ALA A C 1
ATOM 2661 O O . ALA A 1 178 ? 16.779 -4.363 28.593 1.00 21.47 186 ALA A O 1
ATOM 2668 N N . GLY A 1 179 ? 14.578 -4.774 28.445 1.00 20.06 187 GLY A N 1
ATOM 2669 C CA . GLY A 1 179 ? 14.240 -3.378 28.265 1.00 18.74 187 GLY A CA 1
ATOM 2670 C C . GLY A 1 179 ? 13.303 -2.868 29.340 1.00 16.40 187 GLY A C 1
ATOM 2671 O O . GLY A 1 179 ? 12.540 -3.628 29.950 1.00 18.18 187 GLY A O 1
ATOM 2675 N N . ARG A 1 180 ? 13.334 -1.560 29.532 1.00 16.07 188 ARG A N 1
ATOM 2676 C CA . ARG A 1 180 ? 12.509 -0.910 30.527 1.00 15.26 188 ARG A CA 1
ATOM 2677 C C . ARG A 1 180 ? 12.098 0.443 29.982 1.00 13.83 188 ARG A C 1
ATOM 2678 O O . ARG A 1 180 ? 12.883 1.078 29.284 1.00 14.99 188 ARG A O 1
ATOM 2699 N N . VAL A 1 181 ? 10.866 0.868 30.276 1.00 13.18 189 VAL A N 1
ATOM 2700 C CA . VAL A 1 181 ? 10.402 2.216 29.962 1.00 13.14 189 VAL A CA 1
ATOM 2701 C C . VAL A 1 181 ? 10.280 2.984 31.262 1.00 13.16 189 VAL A C 1
ATOM 2702 O O . VAL A 1 181 ? 9.650 2.518 32.215 1.00 16.45 189 VAL A O 1
ATOM 2715 N N . VAL A 1 182 ? 10.844 4.178 31.278 1.00 11.55 190 VAL A N 1
ATOM 2716 C CA . VAL A 1 182 ? 10.702 5.111 32.383 1.00 12.04 190 VAL A CA 1
ATOM 2717 C C . VAL A 1 182 ? 9.781 6.217 31.932 1.00 11.73 190 VAL A C 1
ATOM 2718 O O . VAL A 1 182 ? 10.028 6.849 30.900 1.00 13.58 190 VAL A O 1
ATOM 2731 N N . VAL A 1 183 ? 8.740 6.462 32.709 1.00 11.67 191 VAL A N 1
ATOM 2732 C CA . VAL A 1 183 ? 7.719 7.447 32.377 1.00 11.68 191 VAL A CA 1
ATOM 2733 C C . VAL A 1 183 ? 7.823 8.584 33.387 1.00 12.06 191 VAL A C 1
ATOM 2734 O O . VAL A 1 183 ? 7.568 8.388 34.577 1.00 12.15 191 VAL A O 1
ATOM 2747 N N . LEU A 1 184 ? 8.146 9.772 32.909 1.00 11.37 192 LEU A N 1
ATOM 2748 C CA . LEU A 1 184 ? 8.327 10.937 33.756 1.00 11.08 192 LEU A CA 1
ATOM 2749 C C . LEU A 1 184 ? 7.116 11.855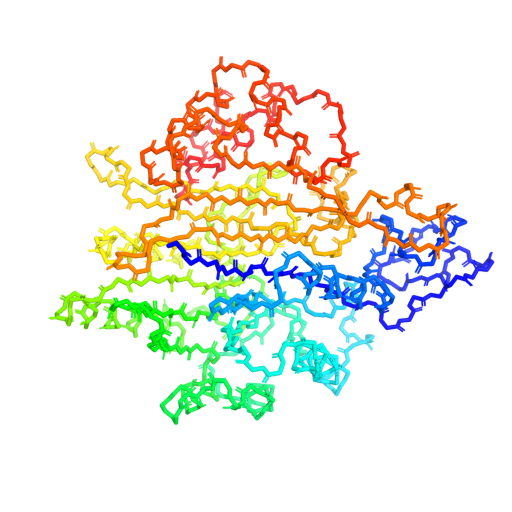 33.747 1.00 11.11 192 LEU A C 1
ATOM 2750 O O . LEU A 1 184 ? 6.325 11.889 32.800 1.00 11.07 192 LEU A O 1
ATOM 2766 N N . ASN A 1 185 ? 7.013 12.611 34.829 1.00 11.47 193 ASN A N 1
ATOM 2767 C CA . ASN A 1 185 ? 6.119 13.752 34.973 1.00 10.88 193 ASN A CA 1
ATOM 2768 C C . ASN A 1 185 ? 6.989 15.008 34.909 1.00 10.80 193 ASN A C 1
ATOM 2769 O O . ASN A 1 185 ? 7.431 15.545 35.923 1.00 12.04 193 ASN A O 1
ATOM 2780 N N . THR A 1 186 ? 7.312 15.453 33.692 1.00 11.29 194 THR A N 1
ATOM 2781 C CA . THR A 1 186 ? 8.143 16.651 33.554 1.00 10.46 194 THR A CA 1
ATOM 2782 C C . THR A 1 186 ? 7.328 17.933 33.651 1.00 11.02 194 THR A C 1
ATOM 2783 O O . THR A 1 186 ? 7.900 19.027 33.593 1.00 11.88 194 THR A O 1
ATOM 2794 N N . ASN A 1 187 ? 6.014 17.821 33.832 1.00 10.91 195 ASN A N 1
ATOM 2795 C CA . ASN A 1 187 ? 5.202 18.995 34.126 1.00 11.40 195 ASN A CA 1
ATOM 2796 C C . ASN A 1 187 ? 5.577 19.600 35.466 1.00 11.29 195 ASN A C 1
ATOM 2797 O O . ASN A 1 187 ? 5.325 20.791 35.697 1.00 12.61 195 ASN A O 1
ATOM 2808 N N . LEU A 1 188 ? 6.222 18.817 36.326 1.00 11.89 196 LEU A N 1
ATOM 2809 C CA . LEU A 1 188 ? 6.748 19.326 37.593 1.00 12.64 196 LEU A CA 1
ATOM 2810 C C . LEU A 1 188 ? 7.789 20.413 37.389 1.00 12.60 196 LEU A C 1
ATOM 2811 O O . LEU A 1 188 ? 8.056 21.174 38.323 1.00 14.53 196 LEU A O 1
ATOM 2827 N N . TYR A 1 189 ? 8.402 20.486 36.202 1.00 12.01 197 TYR A N 1
ATOM 2828 C CA . TYR A 1 189 ? 9.531 21.370 35.974 1.00 12.80 197 TYR A CA 1
ATOM 2829 C C . TYR A 1 189 ? 9.168 22.600 35.164 1.00 13.34 197 TYR A C 1
ATOM 2830 O O . TYR A 1 189 ? 10.012 23.471 34.984 1.00 13.17 197 TYR A O 1
ATOM 2848 N N . TYR A 1 190 ? 7.950 22.678 34.650 1.00 14.22 198 TYR A N 1
ATOM 2849 C CA . TYR A 1 190 ? 7.559 23.803 33.818 1.00 14.37 198 TYR A CA 1
ATOM 2850 C C . TYR A 1 190 ? 7.568 25.088 34.646 1.00 14.43 198 TYR A C 1
ATOM 2851 O O . TYR A 1 190 ? 7.073 25.140 35.770 1.00 17.70 198 TYR A O 1
ATOM 2869 N N . SER A 1 191 ? 8.133 26.146 34.076 1.00 14.21 199 SER A N 1
ATOM 2870 C CA . SER A 1 191 ? 8.286 27.389 34.811 1.00 17.25 199 SER A CA 1
ATOM 2871 C C . SER A 1 191 ? 6.943 27.998 35.192 1.00 20.38 199 SER A C 1
ATOM 2872 O O . SER A 1 191 ? 6.884 28.776 36.139 1.00 26.49 199 SER A O 1
ATOM 2880 N N . ASN A 1 192 ? 5.872 27.654 34.481 1.00 20.70 200 ASN A N 1
ATOM 2881 C CA . ASN A 1 192 ? 4.529 28.147 34.782 1.00 23.94 200 ASN A CA 1
ATOM 2882 C C . ASN A 1 192 ? 3.829 27.355 35.873 1.00 22.70 200 ASN A C 1
ATOM 2883 O O . ASN A 1 192 ? 2.719 27.727 36.268 1.00 23.84 200 ASN A O 1
ATOM 2894 N N . ASN A 1 193 ? 4.453 26.296 36.379 1.00 19.72 201 ASN A N 1
ATOM 2895 C CA . ASN A 1 193 ? 3.885 25.472 37.440 1.00 17.76 201 ASN A CA 1
ATOM 2896 C C . ASN A 1 193 ? 4.262 26.071 38.791 1.00 18.82 201 ASN A C 1
ATOM 2897 O O . ASN A 1 193 ? 5.383 25.901 39.278 1.00 20.41 201 ASN A O 1
ATOM 2908 N N . GLU A 1 194 ? 3.303 26.743 39.430 1.00 20.28 202 GLU A N 1
ATOM 2909 C CA . GLU A 1 194 ? 3.567 27.367 40.721 1.00 20.91 202 GLU A CA 1
ATOM 2910 C C . GLU A 1 194 ? 3.641 26.357 41.856 1.00 20.39 202 GLU A C 1
ATOM 2911 O O . GLU A 1 194 ? 4.174 26.679 42.923 1.00 21.02 202 GLU A O 1
ATOM 2923 N N . GLN A 1 195 ? 3.140 25.139 41.650 1.00 18.67 203 GLN A N 1
ATOM 2924 C CA . GLN A 1 195 ? 3.111 24.153 42.720 1.00 19.57 203 GLN A CA 1
ATOM 2925 C C . GLN A 1 195 ? 4.500 23.685 43.113 1.00 19.94 203 GLN A C 1
ATOM 2926 O O . GLN A 1 195 ? 4.678 23.198 44.230 1.00 22.47 203 GLN A O 1
ATOM 2940 N N . THR A 1 196 ? 5.476 23.799 42.221 1.00 17.28 204 THR A N 1
ATOM 2941 C CA . THR A 1 196 ? 6.816 23.292 42.483 1.00 17.19 204 THR A CA 1
ATOM 2942 C C . THR A 1 196 ? 7.845 24.407 42.590 1.00 20.15 204 THR A C 1
ATOM 2943 O O . THR A 1 196 ? 9.044 24.130 42.671 1.00 21.04 204 THR A O 1
ATOM 2954 N N . ALA A 1 197 ? 7.411 25.664 42.580 1.00 22.84 205 ALA A N 1
ATOM 2955 C CA . ALA A 1 197 ? 8.324 26.768 42.834 1.00 24.72 205 ALA A CA 1
ATOM 2956 C C . ALA A 1 197 ? 9.078 26.536 44.134 1.00 26.28 205 ALA A C 1
ATOM 2957 O O . ALA A 1 197 ? 8.495 26.156 45.156 1.00 27.19 205 ALA A O 1
ATOM 2964 N N . GLY A 1 198 ? 10.384 26.754 44.089 1.00 27.06 206 GLY A N 1
ATOM 2965 C CA . GLY A 1 198 ? 11.191 26.631 45.278 1.00 26.65 206 GLY A CA 1
ATOM 2966 C C . GLY A 1 198 ? 11.584 25.220 45.679 1.00 25.34 206 GLY A C 1
ATOM 2967 O O . GLY A 1 198 ? 12.285 25.066 46.679 1.00 28.67 206 GLY A O 1
ATOM 2971 N N . MET A 1 199 ? 11.176 24.191 44.944 1.00 22.26 207 MET A N 1
ATOM 2972 C CA . MET A 1 199 ? 11.523 22.811 45.263 1.00 20.95 207 MET A CA 1
ATOM 2973 C C . MET A 1 199 ? 12.684 22.380 44.391 1.00 21.32 207 MET A C 1
ATOM 2974 O O . MET A 1 199 ? 12.614 22.499 43.169 1.00 21.81 207 MET A O 1
ATOM 2988 N N . ALA A 1 200 ? 13.745 21.865 45.018 1.00 20.62 208 ALA A N 1
ATOM 2989 C CA . ALA A 1 200 ? 14.904 21.418 44.254 1.00 20.70 208 ALA A CA 1
ATOM 2990 C C . ALA A 1 200 ? 14.617 20.138 43.476 1.00 18.96 208 ALA A C 1
ATOM 2991 O O . ALA A 1 200 ? 15.095 19.978 42.351 1.00 19.33 208 ALA A O 1
ATOM 2998 N N . ASP A 1 201 ? 13.890 19.194 44.076 1.00 16.94 209 ASP A N 1
ATOM 2999 C CA . ASP A 1 201 ? 13.614 17.887 43.475 1.00 15.56 209 ASP A CA 1
ATOM 3000 C C . ASP A 1 201 ? 12.166 17.535 43.775 1.00 15.46 209 ASP A C 1
ATOM 3001 O O . ASP A 1 201 ? 11.876 16.661 44.598 1.00 16.15 209 ASP A O 1
ATOM 3010 N N . PRO A 1 202 ? 11.225 18.207 43.125 1.00 15.35 210 PRO A N 1
ATOM 3011 C CA . PRO A 1 202 ? 9.807 17.942 43.398 1.00 15.27 210 PRO A CA 1
ATOM 3012 C C . PRO A 1 202 ? 9.458 16.475 43.207 1.00 15.00 210 PRO A C 1
ATOM 3013 O O . PRO A 1 202 ? 9.770 15.872 42.181 1.00 14.92 210 PRO A O 1
ATOM 3024 N N . GLY A 1 203 ? 8.780 15.923 44.201 1.00 16.64 211 GLY A N 1
ATOM 3025 C CA . GLY A 1 203 ? 8.380 14.531 44.218 1.00 16.43 211 GLY A CA 1
ATOM 3026 C C . GLY A 1 203 ? 9.532 13.549 44.279 1.00 15.20 211 GLY A C 1
ATOM 3027 O O . GLY A 1 203 ? 9.335 12.341 44.128 1.00 17.02 211 GLY A O 1
ATOM 3031 N N . GLU A 1 204 ? 10.735 14.060 44.505 1.00 15.23 212 GLU A N 1
ATOM 3032 C CA . GLU A 1 204 ? 11.964 13.262 44.475 1.00 15.37 212 GLU A CA 1
ATOM 3033 C C . GLU A 1 204 ? 12.154 12.531 43.151 1.00 14.07 212 GLU A C 1
ATOM 3034 O O . GLU A 1 204 ? 12.767 11.466 43.102 1.00 14.81 212 GLU A O 1
ATOM 3046 N N . GLN A 1 205 ? 11.610 13.097 42.071 1.00 13.01 213 GLN A N 1
ATOM 3047 C CA . GLN A 1 205 ? 11.670 12.406 40.795 1.00 12.56 213 GLN A CA 1
ATOM 3048 C C . GLN A 1 205 ? 13.095 12.252 40.282 1.00 13.23 213 GLN A C 1
ATOM 3049 O O . GLN A 1 205 ? 13.413 11.244 39.645 1.00 12.71 213 GLN A O 1
ATOM 3063 N N . PHE A 1 206 ? 13.950 13.258 40.456 1.00 12.20 214 PHE A N 1
ATOM 3064 C CA . PHE A 1 206 ? 15.315 13.118 39.967 1.00 12.63 214 PHE A CA 1
ATOM 3065 C C . PHE A 1 206 ? 16.088 12.060 40.746 1.00 13.05 214 PHE A C 1
ATOM 3066 O O . PHE A 1 206 ? 16.853 11.293 40.158 1.00 13.98 214 PHE A O 1
ATOM 3083 N N . ARG A 1 207 ? 15.925 12.040 42.071 1.00 13.42 215 ARG A N 1
ATOM 3084 C CA . ARG A 1 207 ? 16.541 10.999 42.891 1.00 14.22 215 ARG A CA 1
ATOM 3085 C C . ARG A 1 207 ? 16.052 9.618 42.463 1.00 13.70 215 ARG A C 1
ATOM 3086 O O . ARG A 1 207 ? 16.848 8.700 42.252 1.00 13.55 215 ARG A O 1
ATOM 3107 N N . TRP A 1 208 ? 14.733 9.465 42.320 1.00 13.75 216 TRP A N 1
ATOM 3108 C CA . TRP A 1 208 ? 14.145 8.214 41.843 1.00 13.47 216 TRP A CA 1
ATOM 3109 C C . TRP A 1 208 ? 14.696 7.819 40.481 1.00 11.98 216 TRP A C 1
ATOM 3110 O O . TRP A 1 208 ? 15.064 6.666 40.268 1.00 12.87 216 TRP A O 1
ATOM 3131 N N . LEU A 1 209 ? 14.758 8.778 39.555 1.00 11.90 217 LEU A N 1
ATOM 3132 C CA . LEU A 1 209 ? 15.211 8.483 38.203 1.00 11.73 217 LEU A CA 1
ATOM 3133 C C . LEU A 1 209 ? 16.633 7.949 38.215 1.00 12.26 217 LEU A C 1
ATOM 3134 O O . LEU A 1 209 ? 16.932 6.931 37.579 1.00 12.97 217 LEU A O 1
ATOM 3150 N N . GLY A 1 210 ? 17.528 8.616 38.958 1.00 13.09 218 GLY A N 1
ATOM 3151 C CA . GLY A 1 210 ? 18.887 8.124 39.066 1.00 13.37 218 GLY A CA 1
ATOM 3152 C C . GLY A 1 210 ? 18.931 6.719 39.621 1.00 13.99 218 GLY A C 1
ATOM 3153 O O . GLY A 1 210 ? 19.706 5.889 39.163 1.00 14.06 218 GLY A O 1
ATOM 3157 N N . ASP A 1 211 ? 18.138 6.451 40.653 1.00 13.81 219 ASP A N 1
ATOM 3158 C CA . ASP A 1 211 ? 18.091 5.116 41.224 1.00 13.78 219 ASP A CA 1
ATOM 3159 C C . ASP A 1 211 ? 17.594 4.072 40.234 1.00 13.19 219 ASP A C 1
ATOM 3160 O O . ASP A 1 211 ? 18.123 2.959 40.188 1.00 14.46 219 ASP A O 1
ATOM 3169 N N . VAL A 1 212 ? 16.550 4.387 39.470 1.00 13.24 220 VAL A N 1
ATOM 3170 C CA . VAL A 1 212 ? 16.067 3.461 38.451 1.00 13.03 220 VAL A CA 1
ATOM 3171 C C . VAL A 1 212 ? 17.150 3.183 37.431 1.00 13.28 220 VAL A C 1
ATOM 3172 O O . VAL A 1 212 ? 17.343 2.042 36.996 1.00 13.51 220 VAL A O 1
ATOM 3185 N N . LEU A 1 213 ? 17.842 4.223 36.999 1.00 13.35 221 LEU A N 1
ATOM 3186 C CA . LEU A 1 213 ? 18.861 4.046 35.981 1.00 13.39 221 LEU A CA 1
ATOM 3187 C C . LEU A 1 213 ? 20.078 3.305 36.521 1.00 14.29 221 LEU A C 1
ATOM 3188 O O . LEU A 1 213 ? 20.681 2.520 35.779 1.00 14.77 221 LEU A O 1
ATOM 3204 N N . SER A 1 214 ? 20.433 3.518 37.794 1.00 14.60 222 SER A N 1
ATOM 3205 C CA . SER A 1 214 ? 21.488 2.715 38.399 1.00 15.08 222 SER A CA 1
ATOM 3206 C C . SER A 1 214 ? 21.082 1.258 38.476 1.00 14.50 222 SER A C 1
ATOM 3207 O O . SER A 1 214 ? 21.881 0.368 38.170 1.00 15.74 222 SER A O 1
ATOM 3215 N N . ASN A 1 215 ? 19.817 0.999 38.818 1.00 14.86 223 ASN A N 1
ATOM 3216 C CA . ASN A 1 215 ? 19.328 -0.377 38.833 1.00 15.24 223 ASN A CA 1
ATOM 3217 C C . ASN A 1 215 ? 19.388 -0.995 37.448 1.00 15.63 223 ASN A C 1
ATOM 3218 O O . ASN A 1 215 ? 19.744 -2.166 37.301 1.00 16.69 223 ASN A O 1
ATOM 3228 N N . ALA A 1 216 ? 19.040 -0.223 36.417 1.00 15.37 224 ALA A N 1
ATOM 3229 C CA . ALA A 1 216 ? 19.086 -0.740 35.048 1.00 16.13 224 ALA A CA 1
ATOM 3230 C C . ALA A 1 216 ? 20.497 -1.170 34.677 1.00 17.09 224 ALA A C 1
ATOM 3231 O O . ALA A 1 216 ? 20.692 -2.235 34.075 1.00 18.12 224 ALA A O 1
ATOM 3238 N N . SER A 1 217 ? 21.499 -0.371 35.042 1.00 16.52 225 SER A N 1
ATOM 3239 C CA . SER A 1 217 ? 22.889 -0.741 34.764 1.00 18.46 225 SER A CA 1
ATOM 3240 C C . SER A 1 217 ? 23.249 -2.029 35.488 1.00 19.16 225 SER A C 1
ATOM 3241 O O . SER A 1 217 ? 23.825 -2.942 34.894 1.00 19.49 225 SER A O 1
ATOM 3249 N N . ARG A 1 218 ? 22.898 -2.120 36.776 1.00 17.65 226 ARG A N 1
ATOM 3250 C CA . ARG A 1 218 ? 23.149 -3.332 37.551 1.00 18.04 226 ARG A CA 1
ATOM 3251 C C . ARG A 1 218 ? 22.501 -4.544 36.910 1.00 18.66 226 ARG A C 1
ATOM 3252 O O . ARG A 1 218 ? 23.088 -5.634 36.889 1.00 20.55 226 ARG A O 1
ATOM 3273 N N . ASP A 1 219 ? 21.292 -4.378 36.387 1.00 19.29 227 ASP A N 1
ATOM 3274 C CA . ASP A 1 219 ? 20.485 -5.499 35.938 1.00 20.08 227 ASP A CA 1
ATOM 3275 C C . ASP A 1 219 ? 20.648 -5.791 34.453 1.00 20.59 227 ASP A C 1
ATOM 3276 O O . ASP A 1 219 ? 19.964 -6.686 33.927 1.00 24.18 227 ASP A O 1
ATOM 3285 N N . GLY A 1 220 ? 21.531 -5.069 33.766 1.00 19.11 228 GLY A N 1
ATOM 3286 C CA . GLY A 1 220 ? 21.784 -5.361 32.366 1.00 19.73 228 GLY A CA 1
ATOM 3287 C C . GLY A 1 220 ? 20.658 -4.938 31.445 1.00 19.26 228 GLY A C 1
ATOM 3288 O O . GLY A 1 220 ? 20.490 -5.525 30.377 1.00 21.71 228 GLY A O 1
ATOM 3292 N N . GLU A 1 221 ? 19.883 -3.941 31.838 1.00 18.08 229 GLU A N 1
ATOM 3293 C CA . GLU A 1 221 ? 18.762 -3.452 31.050 1.00 16.65 229 GLU A CA 1
ATOM 3294 C C . GLU A 1 221 ? 19.130 -2.181 30.296 1.00 17.12 229 GLU A C 1
ATOM 3295 O O . GLU A 1 221 ? 19.995 -1.415 30.714 1.00 20.04 229 GLU A O 1
ATOM 3307 N N . MET A 1 222 ? 18.444 -1.944 29.187 1.00 16.14 230 MET A N 1
ATOM 3308 C CA A MET A 1 222 ? 18.452 -0.651 28.518 0.73 14.30 230 MET A CA 1
ATOM 3309 C CA B MET A 1 222 ? 18.453 -0.650 28.520 0.27 14.79 230 MET A CA 1
ATOM 3310 C C . MET A 1 222 ? 17.083 -0.016 28.701 1.00 14.42 230 MET A C 1
ATOM 3311 O O . MET A 1 222 ? 16.087 -0.707 28.920 1.00 15.11 230 MET A O 1
ATOM 3336 N N . VAL A 1 223 ? 17.036 1.316 28.628 1.00 13.62 231 VAL A N 1
ATOM 3337 C CA . VAL A 1 223 ? 15.863 2.079 29.041 1.00 12.96 231 VAL A CA 1
ATOM 3338 C C . VAL A 1 223 ? 15.454 3.060 27.957 1.00 12.67 231 VAL A C 1
ATOM 3339 O O . VAL A 1 223 ? 16.293 3.746 27.370 1.00 14.20 231 VAL A O 1
ATOM 3352 N N . TYR A 1 224 ? 14.146 3.180 27.757 1.00 12.23 232 TYR A N 1
ATOM 3353 C CA . TYR A 1 224 ? 13.552 4.295 27.026 1.00 12.07 232 TYR A CA 1
ATOM 3354 C C . TYR A 1 224 ? 12.919 5.228 28.050 1.00 11.53 232 TYR A C 1
ATOM 3355 O O . TYR A 1 224 ? 12.143 4.776 28.889 1.00 13.03 232 TYR A O 1
ATOM 3373 N N . VAL A 1 225 ? 13.256 6.512 27.983 1.00 11.40 233 VAL A N 1
ATOM 3374 C CA . VAL A 1 225 ? 12.700 7.528 28.866 1.00 11.27 233 VAL A CA 1
ATOM 3375 C C . VAL A 1 225 ? 11.693 8.336 28.078 1.00 11.26 233 VAL A C 1
ATOM 3376 O O . VAL A 1 225 ? 12.009 8.801 26.985 1.00 12.63 233 VAL A O 1
ATOM 3389 N N . ILE A 1 226 ? 10.494 8.515 28.634 1.00 11.00 234 ILE A N 1
ATOM 3390 C CA . ILE A 1 226 ? 9.429 9.272 27.986 1.00 10.70 234 ILE A CA 1
ATOM 3391 C C . ILE A 1 226 ? 8.920 10.338 28.938 1.00 10.68 234 ILE A C 1
ATOM 3392 O O . ILE A 1 226 ? 8.987 10.206 30.160 1.00 11.10 234 ILE A O 1
ATOM 3408 N N . GLY A 1 227 ? 8.391 11.396 28.360 1.00 10.55 235 GLY A N 1
ATOM 3409 C CA . GLY A 1 227 ? 7.757 12.441 29.125 1.00 11.46 235 GLY A CA 1
ATOM 3410 C C . GLY A 1 227 ? 7.077 13.403 28.184 1.00 10.66 235 GLY A C 1
ATOM 3411 O O . GLY A 1 227 ? 7.155 13.261 26.964 1.00 10.89 235 GLY A O 1
ATOM 3415 N N . HIS A 1 228 ? 6.444 14.409 28.767 1.00 10.61 236 HIS A N 1
ATOM 3416 C CA . HIS A 1 228 ? 5.716 15.372 27.954 1.00 10.77 236 HIS A CA 1
ATOM 3417 C C . HIS A 1 228 ? 6.575 16.586 27.626 1.00 10.60 236 HIS A C 1
ATOM 3418 O O . HIS A 1 228 ? 6.929 16.787 26.465 1.00 10.71 236 HIS A O 1
ATOM 3432 N N . VAL A 1 229 ? 6.881 17.418 28.629 1.00 10.53 237 VAL A N 1
ATOM 3433 C CA . VAL A 1 229 ? 7.643 18.657 28.443 1.00 10.52 237 VAL A CA 1
ATOM 3434 C C . VAL A 1 229 ? 9.122 18.302 28.345 1.00 10.47 237 VAL A C 1
ATOM 3435 O O . VAL A 1 229 ? 9.656 17.680 29.277 1.00 10.92 237 VAL A O 1
ATOM 3448 N N . PRO A 1 230 ? 9.822 18.730 27.299 1.00 11.02 238 PRO A N 1
ATOM 3449 C CA . PRO A 1 230 ? 11.255 18.425 27.189 1.00 10.79 238 PRO A CA 1
ATOM 3450 C C . PRO A 1 230 ? 12.104 19.484 27.853 1.00 11.19 238 PRO A C 1
ATOM 3451 O O . PRO A 1 230 ? 11.652 20.632 28.001 1.00 11.35 238 PRO A O 1
ATOM 3462 N N . PRO A 1 231 ? 13.334 19.139 28.236 1.00 10.84 239 PRO A N 1
ATOM 3463 C CA . PRO A 1 231 ? 14.332 20.151 28.597 1.00 11.58 239 PRO A CA 1
ATOM 3464 C C . PRO A 1 231 ? 14.735 20.915 27.345 1.00 11.27 239 PRO A C 1
ATOM 3465 O O . PRO A 1 231 ? 14.342 20.585 26.228 1.00 11.62 239 PRO A O 1
ATOM 3476 N N . GLY A 1 232 ? 15.530 21.963 27.534 1.00 11.87 240 GLY A N 1
ATOM 3477 C CA . GLY A 1 232 ? 15.985 22.732 26.396 1.00 12.69 240 GLY A CA 1
ATOM 3478 C C . GLY A 1 232 ? 14.958 23.729 25.885 1.00 12.35 240 GLY A C 1
ATOM 3479 O O . GLY A 1 232 ? 14.075 24.184 26.588 1.00 12.29 240 GLY A O 1
ATOM 3483 N N . PHE A 1 233 ? 15.146 24.101 24.628 1.00 11.39 241 PHE A N 1
ATOM 3484 C CA . PHE A 1 233 ? 14.492 25.257 24.037 1.00 12.30 241 PHE A CA 1
ATOM 3485 C C . PHE A 1 233 ? 13.556 24.849 22.904 1.00 11.71 241 PHE A C 1
ATOM 3486 O O . PHE A 1 233 ? 13.683 23.768 22.336 1.00 12.65 241 PHE A O 1
ATOM 3503 N N . PHE A 1 234 ? 12.644 25.743 22.557 1.00 12.21 242 PHE A N 1
ATOM 3504 C CA . PHE A 1 234 ? 11.656 25.511 21.515 1.00 12.39 242 PHE A CA 1
ATOM 3505 C C . PHE A 1 234 ? 12.195 26.088 20.200 1.00 11.52 242 PHE A C 1
ATOM 3506 O O . PHE A 1 234 ? 12.460 27.289 20.099 1.00 13.58 242 PHE A O 1
ATOM 3523 N N . GLU A 1 235 ? 12.348 25.221 19.189 1.00 11.92 243 GLU A N 1
ATOM 3524 C CA . GLU A 1 235 ? 13.019 25.591 17.962 1.00 12.69 243 GLU A CA 1
ATOM 3525 C C . GLU A 1 235 ? 12.246 26.580 17.105 1.00 13.74 243 GLU A C 1
ATOM 3526 O O . GLU A 1 235 ? 12.847 27.132 16.188 1.00 14.88 243 GLU A O 1
ATOM 3538 N N . LYS A 1 236 ? 10.966 26.803 17.370 1.00 14.22 244 LYS A N 1
ATOM 3539 C CA . LYS A 1 236 ? 10.157 27.722 16.576 1.00 15.46 244 LYS A CA 1
ATOM 3540 C C . LYS A 1 236 ? 10.295 29.162 17.009 1.00 14.94 244 LYS A C 1
ATOM 3541 O O . LYS A 1 236 ? 9.636 30.035 16.428 1.00 16.36 244 LYS A O 1
ATOM 3560 N N . THR A 1 237 ? 11.124 29.438 18.005 1.00 14.65 245 THR A N 1
ATOM 3561 C CA . THR A 1 237 ? 11.312 30.798 18.493 1.00 15.35 245 THR A CA 1
ATOM 3562 C C . THR A 1 237 ? 12.738 30.904 19.019 1.00 14.47 245 THR A C 1
ATOM 3563 O O . THR A 1 237 ? 13.583 30.055 18.721 1.00 15.40 245 THR A O 1
ATOM 3574 N N . GLN A 1 238 ? 13.016 31.990 19.730 1.00 14.97 246 GLN A N 1
ATOM 3575 C CA . GLN A 1 238 ? 14.301 32.204 20.372 1.00 15.98 246 GLN A CA 1
ATOM 3576 C C . GLN A 1 238 ? 14.078 32.347 21.867 1.00 16.27 246 GLN A C 1
ATOM 3577 O O . GLN A 1 238 ? 13.102 32.965 22.299 1.00 17.41 246 GLN A O 1
ATOM 3591 N N . ASN A 1 239 ? 14.993 31.767 22.651 1.00 17.11 247 ASN A N 1
ATOM 3592 C CA . ASN A 1 239 ? 15.085 31.973 24.093 1.00 17.28 247 ASN A CA 1
ATOM 3593 C C . ASN A 1 239 ? 13.900 31.446 24.889 1.00 16.97 247 ASN A C 1
ATOM 3594 O O . ASN A 1 239 ? 13.700 31.877 26.020 1.00 19.20 247 ASN A O 1
ATOM 3605 N N . LYS A 1 240 ? 13.150 30.454 24.373 1.00 14.76 248 LYS A N 1
ATOM 3606 C CA . LYS A 1 240 ? 11.996 29.897 25.085 1.00 14.84 248 LYS A CA 1
ATOM 3607 C C . LYS A 1 240 ? 12.355 28.504 25.572 1.00 13.78 248 LYS A C 1
ATOM 3608 O O . LYS A 1 240 ? 12.441 27.562 24.771 1.00 13.67 248 LYS A O 1
ATOM 3627 N N . ALA A 1 241 ? 12.561 28.383 26.879 1.00 13.92 249 ALA A N 1
ATOM 3628 C CA . ALA A 1 241 ? 12.712 27.104 27.546 1.00 13.50 249 ALA A CA 1
ATOM 3629 C C . ALA A 1 241 ? 11.535 26.898 28.483 1.00 14.25 249 ALA A C 1
ATOM 3630 O O . ALA A 1 241 ? 11.036 27.845 29.093 1.00 18.66 249 ALA A O 1
ATOM 3637 N N . TRP A 1 242 ? 11.104 25.652 28.607 1.00 12.72 250 TRP A N 1
ATOM 3638 C CA . TRP A 1 242 ? 9.975 25.318 29.470 1.00 12.87 250 TRP A CA 1
ATOM 3639 C C . TRP A 1 242 ? 10.421 25.082 30.900 1.00 12.51 250 TRP A C 1
ATOM 3640 O O . TRP A 1 242 ? 9.771 25.561 31.842 1.00 13.68 250 TRP A O 1
ATOM 3661 N N . PHE A 1 243 ? 11.517 24.345 31.075 1.00 12.57 251 PHE A N 1
ATOM 3662 C CA . PHE A 1 243 ? 11.994 24.018 32.411 1.00 13.04 251 PHE A CA 1
ATOM 3663 C C . PHE A 1 243 ? 12.576 25.263 33.085 1.00 13.05 251 PHE A C 1
ATOM 3664 O O . PHE A 1 243 ? 13.278 26.067 32.461 1.00 14.32 251 PHE A O 1
ATOM 3681 N N . ARG A 1 244 ? 12.352 25.379 34.391 1.00 14.03 252 ARG A N 1
ATOM 3682 C CA . ARG A 1 244 ? 13.194 26.263 35.197 1.00 13.33 252 ARG A CA 1
ATOM 3683 C C . ARG A 1 244 ? 14.649 25.827 35.066 1.00 13.82 252 ARG A C 1
ATOM 3684 O O . ARG A 1 244 ? 14.950 24.636 34.936 1.00 13.96 252 ARG A O 1
ATOM 3705 N N . GLU A 1 245 ? 15.543 26.812 35.115 1.00 15.30 253 GLU A N 1
ATOM 3706 C CA . GLU A 1 245 ? 16.959 26.565 34.860 1.00 15.66 253 GLU A CA 1
ATOM 3707 C C . GLU A 1 245 ? 17.528 25.450 35.736 1.00 15.22 253 GLU A C 1
ATOM 3708 O O . GLU A 1 245 ? 18.253 24.583 35.242 1.00 15.11 253 GLU A O 1
ATOM 3720 N N . SER A 1 246 ? 17.227 25.446 37.037 1.00 15.03 254 SER A N 1
ATOM 3721 C CA . SER A 1 246 ? 17.827 24.422 37.8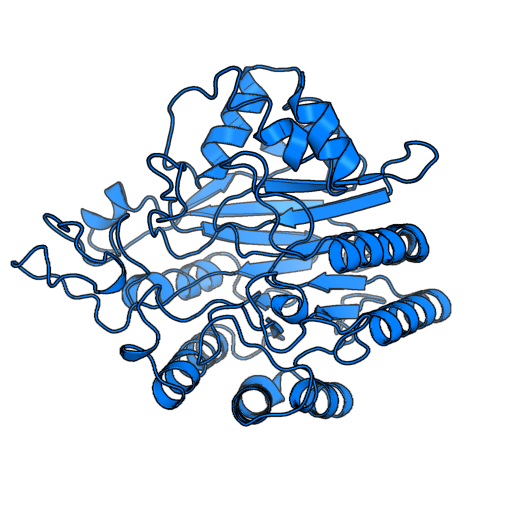92 1.00 15.83 254 SER A CA 1
ATOM 3722 C C . SER A 1 246 ? 17.377 23.025 37.484 1.00 14.57 254 SER A C 1
ATOM 3723 O O . SER A 1 246 ? 18.162 22.071 37.543 1.00 15.27 254 SER A O 1
ATOM 3731 N N . PHE A 1 247 ? 16.111 22.877 37.068 1.00 13.49 255 PHE A N 1
ATOM 3732 C CA . PHE A 1 247 ? 15.630 21.576 36.611 1.00 13.27 255 PHE A CA 1
ATOM 3733 C C . PHE A 1 247 ? 16.281 21.175 35.297 1.00 12.66 255 PHE A C 1
ATOM 3734 O O . PHE A 1 247 ? 16.554 19.994 35.070 1.00 13.52 255 PHE A O 1
ATOM 3751 N N . ASN A 1 248 ? 16.482 22.139 34.396 1.00 13.01 256 ASN A N 1
ATOM 3752 C CA . ASN A 1 248 ? 17.171 21.842 33.146 1.00 12.21 256 ASN A CA 1
ATOM 3753 C C . ASN A 1 248 ? 18.573 21.312 33.435 1.00 12.57 256 ASN A C 1
ATOM 3754 O O . ASN A 1 248 ? 19.004 20.312 32.850 1.00 13.31 256 ASN A O 1
ATOM 3765 N N . GLU A 1 249 ? 19.280 21.948 34.382 1.00 13.10 257 GLU A N 1
ATOM 3766 C CA . GLU A 1 249 ? 20.629 21.527 34.740 1.00 14.46 257 GLU A CA 1
ATOM 3767 C C . GLU A 1 249 ? 20.618 20.129 35.328 1.00 14.88 257 GLU A C 1
ATOM 3768 O O . GLU A 1 249 ? 21.471 19.294 34.991 1.00 15.71 257 GLU A O 1
ATOM 3780 N N . GLU A 1 250 ? 19.657 19.851 36.209 1.00 14.11 258 GLU A N 1
ATOM 3781 C CA . GLU A 1 250 ? 19.595 18.527 36.809 1.00 15.04 258 GLU A CA 1
ATOM 3782 C C . GLU A 1 250 ? 19.290 17.454 35.774 1.00 14.47 258 GLU A C 1
ATOM 3783 O O . GLU A 1 250 ? 19.849 16.353 35.831 1.00 14.19 258 GLU A O 1
ATOM 3795 N N . TYR A 1 251 ? 18.372 17.733 34.849 1.00 13.57 259 TYR A N 1
ATOM 3796 C CA . TYR A 1 251 ? 18.060 16.747 33.822 1.00 14.15 259 TYR A CA 1
ATOM 3797 C C . TYR A 1 251 ? 19.311 16.409 33.025 1.00 12.63 259 TYR A C 1
ATOM 3798 O O . TYR A 1 251 ? 19.615 15.241 32.776 1.00 13.77 259 TYR A O 1
ATOM 3816 N N . LEU A 1 252 ? 20.053 17.434 32.610 1.00 13.22 260 LEU A N 1
ATOM 3817 C CA . LEU A 1 252 ? 21.307 17.218 31.900 1.00 13.83 260 LEU A CA 1
ATOM 3818 C C . LEU A 1 252 ? 22.293 16.400 32.712 1.00 14.18 260 LEU A C 1
ATOM 3819 O O . LEU A 1 252 ? 22.957 15.508 32.170 1.00 14.64 260 LEU A O 1
ATOM 3835 N N . LYS A 1 253 ? 22.387 16.670 34.007 1.00 14.17 261 LYS A N 1
ATOM 3836 C CA . LYS A 1 253 ? 23.285 15.899 34.857 1.00 15.09 261 LYS A CA 1
ATOM 3837 C C . LYS A 1 253 ? 22.906 14.423 34.862 1.00 14.45 261 LYS A C 1
ATOM 3838 O O . LYS A 1 253 ? 23.776 13.553 34.804 1.00 15.57 261 LYS A O 1
ATOM 3857 N N . VAL A 1 254 ? 21.611 14.115 34.915 1.00 14.60 262 VAL A N 1
ATOM 3858 C CA . VAL A 1 254 ? 21.180 12.716 34.885 1.00 15.42 262 VAL A CA 1
ATOM 3859 C C . VAL A 1 254 ? 21.592 12.046 33.580 1.00 13.99 262 VAL A C 1
ATOM 3860 O O . VAL A 1 254 ? 22.075 10.909 33.580 1.00 13.88 262 VAL A O 1
ATOM 3873 N N . ILE A 1 255 ? 21.344 12.704 32.442 1.00 13.91 263 ILE A N 1
ATOM 3874 C CA . ILE A 1 255 ? 21.733 12.116 31.162 1.00 13.82 263 ILE A CA 1
ATOM 3875 C C . ILE A 1 255 ? 23.241 11.919 31.096 1.00 13.62 263 ILE A C 1
ATOM 3876 O O . ILE A 1 255 ? 23.722 10.892 30.607 1.00 14.99 263 ILE A O 1
ATOM 3892 N N . GLN A 1 256 ? 24.008 12.908 31.540 1.00 14.35 264 GLN A N 1
ATOM 3893 C CA . GLN A 1 256 ? 25.456 12.779 31.502 1.00 15.26 264 GLN A CA 1
ATOM 3894 C C . GLN A 1 256 ? 25.942 11.615 32.355 1.00 15.73 264 GLN A C 1
ATOM 3895 O O . GLN A 1 256 ? 26.909 10.943 31.982 1.00 18.24 264 GLN A O 1
ATOM 3909 N N . LYS A 1 257 ? 25.305 11.356 33.500 1.00 14.61 265 LYS A N 1
ATOM 3910 C CA . LYS A 1 257 ? 25.739 10.256 34.354 1.00 15.69 265 LYS A CA 1
ATOM 3911 C C . LYS A 1 257 ? 25.273 8.912 33.811 1.00 15.68 265 LYS A C 1
ATOM 3912 O O . LYS A 1 257 ? 26.004 7.923 33.881 1.00 17.46 265 LYS A O 1
ATOM 3931 N N . HIS A 1 258 ? 24.066 8.843 33.263 1.00 14.23 266 HIS A N 1
ATOM 3932 C CA . HIS A 1 258 ? 23.417 7.562 33.021 1.00 14.04 266 HIS A CA 1
ATOM 3933 C C . HIS A 1 258 ? 23.225 7.220 31.548 1.00 13.91 266 HIS A C 1
ATOM 3934 O O . HIS A 1 258 ? 22.507 6.262 31.242 1.00 13.98 266 HIS A O 1
ATOM 3948 N N . HIS A 1 259 ? 23.824 7.977 30.624 1.00 13.69 267 HIS A N 1
ATOM 3949 C CA . HIS A 1 259 ? 23.514 7.792 29.208 1.00 13.82 267 HIS A CA 1
ATOM 3950 C C . HIS A 1 259 ? 23.739 6.371 28.719 1.00 13.15 267 HIS A C 1
ATOM 3951 O O . HIS A 1 259 ? 23.086 5.958 27.765 1.00 14.14 267 HIS A O 1
ATOM 3965 N N . ARG A 1 260 ? 24.686 5.636 29.292 1.00 13.66 268 ARG A N 1
ATOM 3966 C CA . ARG A 1 260 ? 25.009 4.320 28.744 1.00 14.86 268 ARG A CA 1
ATOM 3967 C C . ARG A 1 260 ? 23.861 3.323 28.847 1.00 14.34 268 ARG A C 1
ATOM 3968 O O . ARG A 1 260 ? 23.852 2.342 28.099 1.00 17.40 268 ARG A O 1
ATOM 3989 N N . VAL A 1 261 ? 22.886 3.550 29.728 1.00 14.16 269 VAL A N 1
ATOM 3990 C CA . VAL A 1 261 ? 21.718 2.687 29.806 1.00 14.16 269 VAL A CA 1
ATOM 3991 C C . VAL A 1 261 ? 20.515 3.265 29.104 1.00 13.87 269 VAL A C 1
ATOM 3992 O O . VAL A 1 261 ? 19.490 2.593 29.049 1.00 15.33 269 VAL A O 1
ATOM 4005 N N . ILE A 1 262 ? 20.595 4.485 28.579 1.00 13.00 270 ILE A N 1
ATOM 4006 C CA . ILE A 1 262 ? 19.434 5.145 27.984 1.00 13.34 270 ILE A CA 1
ATOM 4007 C C . ILE A 1 262 ? 19.534 4.978 26.471 1.00 12.74 270 ILE A C 1
ATOM 4008 O O . ILE A 1 262 ? 20.384 5.583 25.819 1.00 13.25 270 ILE A O 1
ATOM 4024 N N . ALA A 1 263 ? 18.644 4.176 25.906 1.00 13.03 271 ALA A N 1
ATOM 4025 C CA . ALA A 1 263 ? 18.625 3.889 24.472 1.00 13.85 271 ALA A CA 1
ATOM 4026 C C . ALA A 1 263 ? 17.747 4.843 23.687 1.00 15.67 271 ALA A C 1
ATOM 4027 O O . ALA A 1 263 ? 17.722 4.753 22.465 1.00 17.67 271 ALA A O 1
ATOM 4034 N N . GLY A 1 264 ? 16.999 5.705 24.351 1.00 14.25 272 GLY A N 1
ATOM 4035 C CA . GLY A 1 264 ? 16.183 6.676 23.641 1.00 16.10 272 GLY A CA 1
ATOM 4036 C C . GLY A 1 264 ? 15.400 7.515 24.613 1.00 12.89 272 GLY A C 1
ATOM 4037 O O . GLY A 1 264 ? 15.118 7.068 25.724 1.00 12.20 272 GLY A O 1
ATOM 4041 N N . GLN A 1 265 ? 15.085 8.736 24.209 1.00 12.15 273 GLN A N 1
ATOM 4042 C CA . GLN A 1 265 ? 14.187 9.619 24.947 1.00 11.13 273 GLN A CA 1
ATOM 4043 C C . GLN A 1 265 ? 13.130 10.113 23.977 1.00 10.78 273 GLN A C 1
ATOM 4044 O O . GLN A 1 265 ? 13.455 10.450 22.830 1.00 11.15 273 GLN A O 1
ATOM 4058 N N . PHE A 1 266 ? 11.881 10.163 24.453 1.00 10.52 274 PHE A N 1
ATOM 4059 C CA . PHE A 1 266 ? 10.714 10.390 23.593 1.00 10.79 274 PHE A CA 1
ATOM 4060 C C . PHE A 1 266 ? 9.781 11.378 24.278 1.00 10.29 274 PHE A C 1
ATOM 4061 O O . PHE A 1 266 ? 9.228 11.075 25.339 1.00 11.61 274 PHE A O 1
ATOM 4078 N N . PHE A 1 267 ? 9.662 12.584 23.707 1.00 10.25 275 PHE A N 1
ATOM 4079 C CA . PHE A 1 267 ? 8.925 13.687 24.322 1.00 9.90 275 PHE A CA 1
ATOM 4080 C C . PHE A 1 267 ? 8.004 14.322 23.292 1.00 9.69 275 PHE A C 1
ATOM 4081 O O . PHE A 1 267 ? 8.062 14.000 22.096 1.00 11.20 275 PHE A O 1
ATOM 4098 N N . GLY A 1 268 ? 7.131 15.202 23.757 1.00 10.85 276 GLY A N 1
ATOM 4099 C CA . GLY A 1 268 ? 6.168 15.894 22.922 1.00 11.53 276 GLY A CA 1
ATOM 4100 C C . GLY A 1 268 ? 6.165 17.390 23.217 1.00 10.87 276 GLY A C 1
ATOM 4101 O O . GLY A 1 268 ? 7.236 18.004 23.274 1.00 11.03 276 GLY A O 1
ATOM 4105 N N . HIS A 1 269 ? 4.975 17.955 23.457 1.00 10.30 277 HIS A N 1
ATOM 4106 C CA . HIS A 1 269 ? 4.729 19.320 23.891 1.00 9.47 277 HIS A CA 1
ATOM 4107 C C . HIS A 1 269 ? 4.887 20.367 22.808 1.00 10.76 277 HIS A C 1
ATOM 4108 O O . HIS A 1 269 ? 4.081 21.298 22.751 1.00 11.78 277 HIS A O 1
ATOM 4122 N N . HIS A 1 270 ? 5.863 20.228 21.934 1.00 10.30 278 HIS A N 1
ATOM 4123 C CA . HIS A 1 270 ? 6.086 21.240 20.908 1.00 10.49 278 HIS A CA 1
ATOM 4124 C C . HIS A 1 270 ? 5.074 21.171 19.785 1.00 10.81 278 HIS A C 1
ATOM 4125 O O . HIS A 1 270 ? 4.812 22.187 19.157 1.00 12.69 278 HIS A O 1
ATOM 4139 N N . HIS A 1 271 ? 4.586 19.989 19.464 1.00 10.27 279 HIS A N 1
ATOM 4140 C CA . HIS A 1 271 ? 3.690 19.658 18.349 1.00 10.74 279 HIS A CA 1
ATOM 4141 C C . HIS A 1 271 ? 4.425 19.573 17.028 1.00 10.98 279 HIS A C 1
ATOM 4142 O O . HIS A 1 271 ? 3.832 19.149 16.030 1.00 13.25 279 HIS A O 1
ATOM 4156 N N . THR A 1 272 ? 5.691 19.967 16.987 1.00 11.89 280 THR A N 1
ATOM 4157 C CA . THR A 1 272 ? 6.547 20.019 15.821 1.00 11.89 280 THR A CA 1
ATOM 4158 C C . THR A 1 272 ? 7.606 18.929 15.924 1.00 12.19 280 THR A C 1
ATOM 4159 O O . THR A 1 272 ? 7.911 18.439 17.007 1.00 13.80 280 THR A O 1
ATOM 4170 N N . ASP A 1 273 ? 8.189 18.586 14.796 1.00 10.61 281 ASP A N 1
ATOM 4171 C CA . ASP A 1 273 ? 9.083 17.431 14.668 1.00 10.92 281 ASP A CA 1
ATOM 41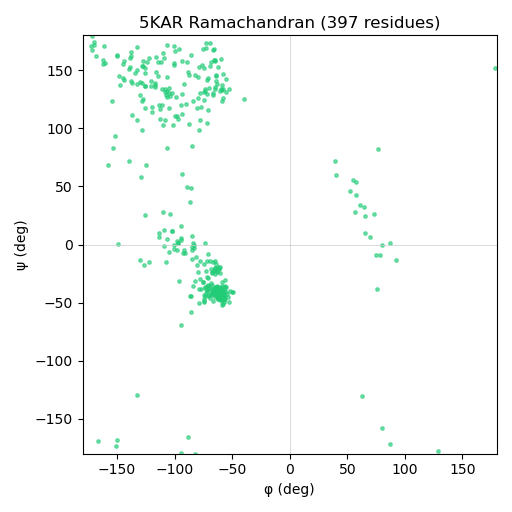72 C C . ASP A 1 273 ? 10.522 17.910 14.752 1.00 10.10 281 ASP A C 1
ATOM 4173 O O . ASP A 1 273 ? 11.012 18.588 13.844 1.00 11.04 281 ASP A O 1
ATOM 4182 N N . SER A 1 274 ? 11.209 17.575 15.842 1.00 10.50 282 SER A N 1
ATOM 4183 C CA . SER A 1 274 ? 12.624 17.936 15.949 1.00 10.40 282 SER A CA 1
ATOM 4184 C C . SER A 1 274 ? 13.302 16.900 16.826 1.00 10.86 282 SER A C 1
ATOM 4185 O O . SER A 1 274 ? 12.698 15.908 17.224 1.00 10.91 282 SER A O 1
ATOM 4193 N N . PHE A 1 275 ? 14.564 17.136 17.160 1.00 10.71 283 PHE A N 1
ATOM 4194 C CA . PHE A 1 275 ? 15.308 16.227 18.019 1.00 10.97 283 PHE A CA 1
ATOM 4195 C C . PHE A 1 275 ? 16.330 17.032 18.804 1.00 10.38 283 PHE A C 1
ATOM 4196 O O . PHE A 1 275 ? 16.630 18.171 18.445 1.00 11.02 283 PHE A O 1
ATOM 4213 N N . ARG A 1 276 ? 16.847 16.444 19.874 1.00 10.36 284 ARG A N 1
ATOM 4214 C CA . ARG A 1 276 ? 17.813 17.121 20.730 1.00 11.53 284 ARG A CA 1
ATOM 4215 C C . ARG A 1 276 ? 18.995 16.200 20.945 1.00 11.39 284 ARG A C 1
ATOM 4216 O O . ARG A 1 276 ? 18.829 15.046 21.355 1.00 12.58 284 ARG A O 1
ATOM 4237 N N . MET A 1 277 ? 20.178 16.719 20.697 1.00 11.56 285 MET A N 1
ATOM 4238 C CA . MET A 1 277 ? 21.435 16.027 20.962 1.00 11.92 285 MET A CA 1
ATOM 4239 C C . MET A 1 277 ? 21.882 16.303 22.389 1.00 12.13 285 MET A C 1
ATOM 4240 O O . MET A 1 277 ? 21.645 17.380 22.933 1.00 14.19 285 MET A O 1
ATOM 4254 N N . PHE A 1 278 ? 22.558 15.322 22.970 1.00 12.03 286 PHE A N 1
ATOM 4255 C CA . PHE A 1 278 ? 23.207 15.454 24.267 1.00 11.46 286 PHE A CA 1
ATOM 4256 C C . PHE A 1 278 ? 24.663 15.069 24.100 1.00 12.11 286 PHE A C 1
ATOM 4257 O O . PHE A 1 278 ? 24.966 14.069 23.431 1.00 12.67 286 PHE A O 1
ATOM 4274 N N . TYR A 1 279 ? 25.552 15.851 24.703 1.00 12.99 287 TYR A N 1
ATOM 4275 C CA . TYR A 1 279 ? 27.000 15.659 24.598 1.00 13.17 287 TYR A CA 1
ATOM 4276 C C . TYR A 1 279 ? 27.609 15.619 25.995 1.00 14.05 287 TYR A C 1
ATOM 4277 O O . TYR A 1 279 ? 27.063 16.198 26.927 1.00 14.85 287 TYR A O 1
ATOM 4295 N N . ASP A 1 280 ? 28.745 14.935 26.142 1.00 13.91 288 ASP A N 1
ATOM 4296 C CA . ASP A 1 280 ? 29.481 14.982 27.396 1.00 14.69 288 ASP A CA 1
ATOM 4297 C C . ASP A 1 280 ? 30.561 16.042 27.332 1.00 14.74 288 ASP A C 1
ATOM 4298 O O . ASP A 1 280 ? 30.734 16.742 26.333 1.00 15.30 288 ASP A O 1
ATOM 4307 N N . ASN A 1 281 ? 31.299 16.161 28.431 1.00 15.17 289 ASN A N 1
ATOM 4308 C CA . ASN A 1 281 ? 32.342 17.172 28.548 1.00 15.87 289 ASN A CA 1
ATOM 4309 C C . ASN A 1 281 ? 33.580 16.859 27.729 1.00 15.28 289 ASN A C 1
ATOM 4310 O O . ASN A 1 281 ? 34.547 17.633 27.780 1.00 19.38 289 ASN A O 1
ATOM 4321 N N . THR A 1 282 ? 33.604 15.760 26.986 1.00 14.53 290 THR A N 1
ATOM 4322 C CA . THR A 1 282 ? 34.651 15.518 26.001 1.00 15.12 290 THR A CA 1
ATOM 4323 C C . THR A 1 282 ? 34.174 15.838 24.596 1.00 14.94 290 THR A C 1
ATOM 4324 O O . THR A 1 282 ? 34.935 15.665 23.648 1.00 16.89 290 THR A O 1
ATOM 4335 N N . GLY A 1 283 ? 32.921 16.274 24.448 1.00 15.30 291 GLY A N 1
ATOM 4336 C CA . GLY A 1 283 ? 32.334 16.547 23.169 1.00 15.03 291 GLY A CA 1
ATOM 4337 C C . GLY A 1 283 ? 31.701 15.347 22.519 1.00 14.08 291 GLY A C 1
ATOM 4338 O O . GLY A 1 283 ? 31.142 15.483 21.420 1.00 16.55 291 GLY A O 1
ATOM 4342 N N . ALA A 1 284 ? 31.711 14.204 23.170 1.00 14.87 292 ALA A N 1
ATOM 4343 C CA . ALA A 1 284 ? 31.148 13.012 22.571 1.00 15.46 292 ALA A CA 1
ATOM 4344 C C . ALA A 1 284 ? 29.630 13.107 22.576 1.00 13.96 292 ALA A C 1
ATOM 4345 O O . ALA A 1 284 ? 29.039 13.471 23.607 1.00 13.59 292 ALA A O 1
ATOM 4352 N N . PRO A 1 285 ? 28.965 12.790 21.468 1.00 14.89 293 PRO A N 1
ATOM 4353 C CA . PRO A 1 285 ? 27.518 12.632 21.510 1.00 13.70 293 PRO A CA 1
ATOM 4354 C C . PRO A 1 285 ? 27.170 11.424 22.362 1.00 13.55 293 PRO A C 1
ATOM 4355 O O . PRO A 1 285 ? 27.720 10.337 22.166 1.00 17.22 293 PRO A O 1
ATOM 4366 N N . ILE A 1 286 ? 26.250 11.617 23.305 1.00 13.35 294 ILE A N 1
ATOM 4367 C CA . ILE A 1 286 ? 25.922 10.573 24.273 1.00 13.74 294 ILE A CA 1
ATOM 4368 C C . ILE A 1 286 ? 24.455 10.167 24.278 1.00 13.28 294 ILE A C 1
ATOM 4369 O O . ILE A 1 286 ? 24.130 9.130 24.871 1.00 13.99 294 ILE A O 1
ATOM 4385 N N . ASN A 1 287 ? 23.549 10.934 23.682 1.00 12.21 295 ASN A N 1
ATOM 4386 C CA . ASN A 1 287 ? 22.150 10.551 23.699 1.00 11.98 295 ASN A CA 1
ATOM 4387 C C . ASN A 1 287 ? 21.394 11.432 22.727 1.00 11.38 295 ASN A C 1
ATOM 4388 O O . ASN A 1 287 ? 21.871 12.492 22.333 1.00 12.76 295 ASN A O 1
ATOM 4399 N N . VAL A 1 288 ? 20.201 10.987 22.357 1.00 11.52 296 VAL A N 1
ATOM 4400 C CA . VAL A 1 288 ? 19.303 11.772 21.522 1.00 12.15 296 VAL A CA 1
ATOM 4401 C C . VAL A 1 288 ? 17.889 11.660 22.054 1.00 11.22 296 VAL A C 1
ATOM 4402 O O . VAL A 1 288 ? 17.441 10.586 22.485 1.00 13.18 296 VAL A O 1
ATOM 4415 N N . MET A 1 289 ? 17.188 12.783 22.020 1.00 11.37 297 MET A N 1
ATOM 4416 C CA . MET A 1 289 ? 15.771 12.855 22.327 1.00 11.03 297 MET A CA 1
ATOM 4417 C C . MET A 1 289 ? 15.001 13.165 21.053 1.00 10.26 297 MET A C 1
ATOM 4418 O O . MET A 1 289 ? 15.342 14.101 20.330 1.00 11.53 297 MET A O 1
ATOM 4432 N N . PHE A 1 290 ? 13.927 12.429 20.823 1.00 10.59 298 PHE A N 1
ATOM 4433 C CA . PHE A 1 290 ? 13.074 12.582 19.657 1.00 9.95 298 PHE A CA 1
ATOM 4434 C C . PHE A 1 290 ? 11.786 13.273 20.076 1.00 11.50 298 PHE A C 1
ATOM 4435 O O . PHE A 1 290 ? 11.056 12.761 20.937 1.00 11.74 298 PHE A O 1
ATOM 4452 N N . LEU A 1 291 ? 11.548 14.457 19.511 1.00 10.10 299 LEU A N 1
ATOM 4453 C CA . LEU A 1 291 ? 10.353 15.246 19.779 1.00 9.88 299 LEU A CA 1
ATOM 4454 C C . LEU A 1 291 ? 9.339 14.994 18.671 1.00 11.08 299 LEU A C 1
ATOM 4455 O O . LEU A 1 291 ? 9.537 15.406 17.511 1.00 11.61 299 LEU A O 1
ATOM 4471 N N . THR A 1 292 ? 8.304 14.276 19.014 1.00 10.41 300 THR A N 1
ATOM 4472 C CA . THR A 1 292 ? 7.359 13.834 18.018 1.00 10.99 300 THR A CA 1
ATOM 4473 C C . THR A 1 292 ? 6.292 14.892 17.803 1.00 11.26 300 THR A C 1
ATOM 4474 O O . THR A 1 292 ? 5.856 15.551 18.756 1.00 11.99 300 THR A O 1
ATOM 4485 N N . PRO A 1 293 ? 5.786 15.040 16.586 1.00 11.70 301 PRO A N 1
ATOM 4486 C CA . PRO A 1 293 ? 4.755 16.053 16.347 1.00 11.70 301 PRO A CA 1
ATOM 4487 C C . PRO A 1 293 ? 3.417 15.651 16.954 1.00 11.82 301 PRO A C 1
ATOM 4488 O O . PRO A 1 293 ? 3.198 14.528 17.409 1.00 13.35 301 PRO A O 1
ATOM 4499 N N . GLY A 1 294 ? 2.505 16.622 16.980 1.00 11.73 302 GLY A N 1
ATOM 4500 C CA . GLY A 1 294 ? 1.191 16.381 17.546 1.00 12.46 302 GLY A CA 1
ATOM 4501 C C . GLY A 1 294 ? 0.156 15.962 16.533 1.00 10.90 302 GLY A C 1
ATOM 4502 O O . GLY A 1 294 ? 0.300 16.200 15.334 1.00 11.58 302 GLY A O 1
ATOM 4506 N N . VAL A 1 295 ? -0.890 15.311 17.038 1.00 10.84 303 VAL A N 1
ATOM 4507 C CA . VAL A 1 295 ? -2.088 15.093 16.225 1.00 10.51 303 VAL A CA 1
ATOM 4508 C C . VAL A 1 295 ? -2.833 16.403 16.043 1.00 10.30 303 VAL A C 1
ATOM 4509 O O . VAL A 1 295 ? -3.362 16.683 14.957 1.00 11.81 303 VAL A O 1
ATOM 4522 N N . THR A 1 296 ? -2.910 17.242 17.080 1.00 10.33 304 THR A N 1
ATOM 4523 C CA . THR A 1 296 ? -3.586 18.515 16.913 1.00 11.00 304 THR A CA 1
ATOM 4524 C C . THR A 1 296 ? -2.832 19.376 15.904 1.00 10.34 304 THR A C 1
ATOM 4525 O O . THR A 1 296 ? -1.587 19.402 15.911 1.00 11.32 304 THR A O 1
ATOM 4536 N N . PRO A 1 297 ? -3.539 20.115 15.042 1.00 10.70 305 PRO A N 1
ATOM 4537 C CA . PRO A 1 297 ? -2.891 21.024 14.088 1.00 10.69 305 PRO A CA 1
ATOM 4538 C C . PRO A 1 297 ? -2.748 22.453 14.588 1.00 11.41 305 PRO A C 1
ATOM 4539 O O . PRO A 1 297 ? -2.113 23.274 13.922 1.00 12.71 305 PRO A O 1
ATOM 4550 N N . TRP A 1 298 ? -3.351 22.734 15.733 1.00 10.99 306 TRP A N 1
ATOM 4551 C CA . TRP A 1 298 ? -3.610 24.062 16.301 1.00 12.09 306 TRP A CA 1
ATOM 4552 C C . TRP A 1 298 ? -2.465 25.048 16.114 1.00 11.08 306 TRP A C 1
ATOM 4553 O O . TRP A 1 298 ? -1.332 24.820 16.548 1.00 12.41 306 TRP A O 1
ATOM 4574 N N . LYS A 1 299 ? -2.791 26.185 15.523 1.00 11.83 307 LYS A N 1
ATOM 4575 C CA . LYS A 1 299 ? -1.824 27.249 15.316 1.00 12.93 307 LYS A CA 1
ATOM 4576 C C . LYS A 1 299 ? -1.475 27.890 16.650 1.00 13.15 307 LYS A C 1
ATOM 4577 O O . LYS A 1 299 ? -2.331 28.476 17.298 1.00 14.55 307 LYS A O 1
ATOM 4596 N N . THR A 1 300 ? -0.227 27.768 17.072 1.00 12.74 308 THR A N 1
ATOM 4597 C CA . THR A 1 300 ? 0.120 28.188 18.414 1.00 13.11 308 THR A CA 1
ATOM 4598 C C . THR A 1 300 ? -0.077 29.686 18.604 1.00 13.28 308 THR A C 1
ATOM 4599 O O . THR A 1 300 ? 0.167 30.497 17.720 1.00 14.27 308 THR A O 1
ATOM 4610 N N . THR A 1 301 ? -0.474 30.049 19.814 1.00 13.69 309 THR A N 1
ATOM 4611 C CA . THR A 1 301 ? -0.595 31.435 20.234 1.00 15.24 309 THR A CA 1
ATOM 4612 C C . THR A 1 301 ? 0.662 31.936 20.937 1.00 16.50 309 THR A C 1
ATOM 4613 O O . THR A 1 301 ? 0.661 33.059 21.434 1.00 18.24 309 THR A O 1
ATOM 4624 N N . LEU A 1 302 ? 1.723 31.141 20.987 1.00 15.58 310 LEU A N 1
ATOM 4625 C CA . LEU A 1 302 ? 2.941 31.577 21.653 1.00 15.81 310 LEU A CA 1
ATOM 4626 C C . LEU A 1 302 ? 3.425 32.863 20.999 1.00 17.17 310 LEU A C 1
ATOM 4627 O O . LEU A 1 302 ? 3.592 32.904 19.768 1.00 16.30 310 LEU A O 1
ATOM 4643 N N . PRO A 1 303 ? 3.645 33.929 21.765 1.00 19.89 311 PRO A N 1
ATOM 4644 C CA . PRO A 1 303 ? 3.990 35.207 21.138 1.00 21.27 311 PRO A CA 1
ATOM 4645 C C . PRO A 1 303 ? 5.252 35.089 20.304 1.00 21.82 311 PRO A C 1
ATOM 4646 O O . PRO A 1 303 ? 6.240 34.479 20.717 1.00 24.09 311 PRO A O 1
ATOM 4657 N N . GLY A 1 304 ? 5.216 35.702 19.124 1.00 22.94 312 GLY A N 1
ATOM 4658 C CA . GLY A 1 304 ? 6.359 35.730 18.248 1.00 25.97 312 GLY A CA 1
ATOM 4659 C C . GLY A 1 304 ? 6.426 34.608 17.235 1.00 25.56 312 GLY A C 1
ATOM 4660 O O . GLY A 1 304 ? 7.234 34.685 16.308 1.00 29.65 312 GLY A O 1
ATOM 4664 N N . VAL A 1 305 ? 5.624 33.560 17.371 1.00 21.17 313 VAL A N 1
ATOM 4665 C CA . VAL A 1 305 ? 5.630 32.480 16.393 1.00 17.98 313 VAL A CA 1
ATOM 4666 C C . VAL A 1 305 ? 4.613 32.816 15.310 1.00 18.39 313 VAL A C 1
ATOM 4667 O O . VAL A 1 305 ? 3.426 32.964 15.603 1.00 19.25 313 VAL A O 1
ATOM 4680 N N . VAL A 1 306 ? 5.078 32.919 14.064 1.00 19.02 314 VAL A N 1
ATOM 4681 C CA . VAL A 1 306 ? 4.233 33.256 12.925 1.00 18.69 314 VAL A CA 1
ATOM 4682 C C . VAL A 1 306 ? 3.757 31.968 12.271 1.00 17.24 314 VAL A C 1
ATOM 4683 O O . VAL A 1 306 ? 4.549 31.064 11.973 1.00 19.35 314 VAL A O 1
ATOM 4696 N N . ASP A 1 307 ? 2.461 31.882 12.053 1.00 19.16 315 ASP A N 1
ATOM 4697 C CA . ASP A 1 307 ? 1.872 30.783 11.300 1.00 20.75 315 ASP A CA 1
ATOM 4698 C C . ASP A 1 307 ? 2.303 29.413 11.837 1.00 17.74 315 ASP A C 1
ATOM 4699 O O . ASP A 1 307 ? 2.604 28.490 11.074 1.00 19.01 315 ASP A O 1
ATOM 4708 N N . GLY A 1 308 ? 2.242 29.257 13.157 1.00 16.88 316 GLY A N 1
ATOM 4709 C CA . GLY A 1 308 ? 2.738 28.078 13.841 1.00 15.45 316 GLY A CA 1
ATOM 4710 C C . GLY A 1 308 ? 1.764 26.921 13.943 1.00 13.59 316 GLY A C 1
ATOM 4711 O O . GLY A 1 308 ? 1.579 26.360 15.020 1.00 13.38 316 GLY A O 1
ATOM 4715 N N . ALA A 1 309 ? 1.142 26.552 12.834 1.00 13.37 317 ALA A N 1
ATOM 4716 C CA . ALA A 1 309 ? 0.294 25.380 12.750 1.00 13.56 317 ALA A CA 1
ATOM 4717 C C . ALA A 1 309 ? 1.102 24.214 12.198 1.00 12.51 317 ALA A C 1
ATOM 4718 O O . ALA A 1 309 ? 2.210 24.368 11.693 1.00 13.70 317 ALA A O 1
ATOM 4725 N N . ASN A 1 310 ? 0.527 23.028 12.287 1.00 11.68 318 ASN A N 1
ATOM 4726 C CA . ASN A 1 310 ? 1.141 21.824 11.751 1.00 10.82 318 ASN A CA 1
ATOM 4727 C C . ASN A 1 310 ? 0.058 20.922 11.184 1.00 11.00 318 ASN A C 1
ATOM 4728 O O . ASN A 1 310 ? -1.100 21.017 11.575 1.00 12.07 318 ASN A O 1
ATOM 4739 N N . ASN A 1 311 ? 0.435 20.030 10.276 1.00 11.00 319 ASN A N 1
ATOM 4740 C CA . ASN A 1 311 ? -0.474 18.936 9.977 1.00 11.42 319 ASN A CA 1
ATOM 4741 C C . ASN A 1 311 ? -0.476 17.902 11.104 1.00 11.10 319 ASN A C 1
ATOM 4742 O O . ASN A 1 311 ? 0.528 17.728 11.803 1.00 11.24 319 ASN A O 1
ATOM 4753 N N . PRO A 1 312 ? -1.587 17.191 11.284 1.00 11.04 320 PRO A N 1
ATOM 4754 C CA . PRO A 1 312 ? -1.618 16.074 12.229 1.00 10.73 320 PRO A CA 1
ATOM 4755 C C . PRO A 1 312 ? -0.576 15.024 11.881 1.00 10.85 320 PRO A C 1
ATOM 4756 O O . PRO A 1 312 ? -0.435 14.634 10.723 1.00 11.51 320 PRO A O 1
ATOM 4767 N N . GLY A 1 313 ? 0.161 14.565 12.902 1.00 10.95 321 GLY A N 1
ATOM 4768 C CA . GLY A 1 313 ? 1.203 13.568 12.719 1.00 11.31 321 GLY A CA 1
ATOM 4769 C C . GLY A 1 313 ? 1.136 12.446 13.737 1.00 11.20 321 GLY A C 1
ATOM 4770 O O . GLY A 1 313 ? 0.687 12.631 14.871 1.00 11.89 321 GLY A O 1
ATOM 4774 N N . ILE A 1 314 ? 1.595 11.257 13.309 1.00 11.56 322 ILE A N 1
ATOM 4775 C CA . ILE A 1 314 ? 1.775 10.073 14.154 1.00 11.62 322 ILE A CA 1
ATOM 4776 C C . ILE A 1 314 ? 3.109 9.441 13.759 1.00 11.42 322 ILE A C 1
ATOM 4777 O O . ILE A 1 314 ? 3.631 9.708 12.682 1.00 12.44 322 ILE A O 1
ATOM 4793 N N . ARG A 1 315 ? 3.655 8.573 14.618 1.00 11.49 323 ARG A N 1
ATOM 4794 C CA . ARG A 1 315 ? 5.021 8.120 14.403 1.00 11.02 323 ARG A CA 1
ATOM 4795 C C . ARG A 1 315 ? 5.220 6.697 14.869 1.00 11.52 323 ARG A C 1
ATOM 4796 O O . ARG A 1 315 ? 4.808 6.342 15.971 1.00 11.96 323 ARG A O 1
ATOM 4817 N N . ILE A 1 316 ? 5.922 5.921 14.062 1.00 11.00 324 ILE A N 1
ATOM 4818 C CA . ILE A 1 316 ? 6.354 4.596 14.458 1.00 12.38 324 ILE A CA 1
ATOM 4819 C C . ILE A 1 316 ? 7.881 4.532 14.492 1.00 12.29 324 ILE A C 1
ATOM 4820 O O . ILE A 1 316 ? 8.571 5.108 13.643 1.00 13.76 324 ILE A O 1
ATOM 4836 N N . PHE A 1 317 ? 8.412 3.863 15.514 1.00 11.63 325 PHE A N 1
ATOM 4837 C CA . PHE A 1 317 ? 9.828 3.554 15.604 1.00 11.66 325 PHE A CA 1
ATOM 4838 C C . PHE A 1 317 ? 10.048 2.080 15.323 1.00 12.99 325 PHE A C 1
ATOM 4839 O O . PHE A 1 317 ? 9.234 1.237 15.721 1.00 14.03 325 PHE A O 1
ATOM 4856 N N . GLU A 1 318 ? 11.162 1.780 14.661 1.00 13.03 326 GLU A N 1
ATOM 4857 C CA . GLU A 1 318 ? 11.639 0.422 14.474 1.00 13.26 326 GLU A CA 1
ATOM 4858 C C . GLU A 1 318 ? 12.868 0.265 15.369 1.00 13.36 326 GLU A C 1
ATOM 4859 O O . GLU A 1 318 ? 13.727 1.142 15.385 1.00 14.47 326 GLU A O 1
ATOM 4871 N N . TYR A 1 319 ? 12.951 -0.837 16.110 1.00 13.95 327 TYR A N 1
ATOM 4872 C CA . TYR A 1 319 ? 14.014 -1.001 17.098 1.00 14.09 327 TYR A CA 1
ATOM 4873 C C . TYR A 1 319 ? 14.454 -2.457 17.168 1.00 15.03 327 TYR A C 1
ATOM 4874 O O . TYR A 1 319 ? 13.710 -3.382 16.819 1.00 15.07 327 TYR A O 1
ATOM 4892 N N . ASP A 1 320 ? 15.698 -2.643 17.603 1.00 15.04 328 ASP A N 1
ATOM 4893 C CA . ASP A 1 320 ? 16.248 -3.977 17.854 1.00 16.46 328 ASP A CA 1
ATOM 4894 C C . ASP A 1 320 ? 15.762 -4.462 19.213 1.00 16.86 328 ASP A C 1
ATOM 4895 O O . ASP A 1 320 ? 16.073 -3.861 20.244 1.00 17.30 328 ASP A O 1
ATOM 4904 N N . ARG A 1 321 ? 15.010 -5.554 19.215 1.00 18.03 329 ARG A N 1
ATOM 4905 C CA . ARG A 1 321 ? 14.427 -6.057 20.442 1.00 18.40 329 ARG A CA 1
ATOM 4906 C C . ARG A 1 321 ? 15.492 -6.521 21.425 1.00 20.10 329 ARG A C 1
ATOM 4907 O O . ARG A 1 321 ? 15.243 -6.524 22.631 1.00 23.04 329 ARG A O 1
ATOM 4928 N N . ALA A 1 322 ? 16.672 -6.916 20.942 1.00 21.12 330 ALA A N 1
ATOM 4929 C CA . ALA A 1 322 ? 17.713 -7.436 21.826 1.00 24.41 330 ALA A CA 1
ATOM 4930 C C . ALA A 1 322 ? 18.495 -6.351 22.557 1.00 23.55 330 ALA A C 1
ATOM 4931 O O . ALA A 1 322 ? 19.097 -6.642 23.595 1.00 27.09 330 ALA A O 1
ATOM 4938 N N . THR A 1 323 ? 18.549 -5.131 22.031 1.00 20.21 331 THR A N 1
ATOM 4939 C CA . THR A 1 323 ? 19.403 -4.077 22.569 1.00 20.04 331 THR A CA 1
ATOM 4940 C C . THR A 1 323 ? 18.689 -2.764 22.809 1.00 17.38 331 THR A C 1
ATOM 4941 O O . THR A 1 323 ? 19.263 -1.883 23.457 1.00 17.46 331 THR A O 1
ATOM 4952 N N . LEU A 1 324 ? 17.479 -2.591 22.276 1.00 15.33 332 LEU A N 1
ATOM 4953 C CA . LEU A 1 324 ? 16.749 -1.327 22.221 1.00 14.77 332 LEU A CA 1
ATOM 4954 C C . LEU A 1 324 ? 17.367 -0.315 21.262 1.00 14.67 332 LEU A C 1
ATOM 4955 O O . LEU A 1 324 ? 16.876 0.804 21.182 1.00 14.97 332 LEU A O 1
ATOM 4971 N N . ASN A 1 325 ? 18.387 -0.679 20.491 1.00 16.01 333 ASN A N 1
ATOM 4972 C CA . ASN A 1 325 ? 18.936 0.272 19.523 1.00 15.14 333 ASN A CA 1
ATOM 4973 C C . ASN A 1 325 ? 17.849 0.684 18.548 1.00 14.92 333 ASN A C 1
ATOM 4974 O O . ASN A 1 325 ? 17.146 -0.155 18.005 1.00 15.58 333 ASN A O 1
ATOM 4985 N N . LEU A 1 326 ? 17.741 1.981 18.298 1.00 14.07 334 LEU A N 1
ATOM 4986 C CA . LEU A 1 326 ? 16.732 2.502 17.390 1.00 13.80 334 LEU A CA 1
ATOM 4987 C C . LEU A 1 326 ? 17.236 2.404 15.959 1.00 13.62 334 LEU A C 1
ATOM 4988 O O . LEU A 1 326 ? 18.282 2.955 15.602 1.00 14.83 334 LEU A O 1
ATOM 5004 N N . LYS A 1 327 ? 16.459 1.725 15.134 1.00 13.84 335 LYS A N 1
ATOM 5005 C CA . LYS A 1 327 ? 16.830 1.455 13.759 1.00 14.40 335 LYS A CA 1
ATOM 5006 C C . LYS A 1 327 ? 16.240 2.456 12.782 1.00 13.72 335 LYS A C 1
ATOM 5007 O O . LYS A 1 327 ? 16.862 2.734 11.757 1.00 15.29 335 LYS A O 1
ATOM 5026 N N . ASP A 1 328 ? 15.061 3.004 13.057 1.00 12.89 336 ASP A N 1
ATOM 5027 C CA . ASP A 1 328 ? 14.455 3.954 12.130 1.00 13.08 336 ASP A CA 1
ATOM 5028 C C . ASP A 1 328 ? 13.232 4.543 12.799 1.00 13.17 336 ASP A C 1
ATOM 5029 O O . ASP A 1 328 ? 12.776 4.091 13.853 1.00 13.52 336 ASP A O 1
ATOM 5038 N N . LEU A 1 329 ? 12.732 5.589 12.192 1.00 13.08 337 LEU A N 1
ATOM 5039 C CA . LEU A 1 329 ? 11.393 6.036 12.506 1.00 13.07 337 LEU A CA 1
ATOM 5040 C C . LEU A 1 329 ? 10.714 6.445 11.213 1.00 12.32 337 LEU A C 1
ATOM 5041 O O . LEU A 1 329 ? 11.363 6.854 10.252 1.00 13.81 337 LEU A O 1
ATOM 5057 N N . VAL A 1 330 ? 9.399 6.305 11.201 1.00 11.89 338 VAL A N 1
ATOM 5058 C CA . VAL A 1 330 ? 8.567 6.722 10.074 1.00 12.88 338 VAL A CA 1
ATOM 5059 C C . VAL A 1 330 ? 7.485 7.621 10.657 1.00 11.75 338 VAL A C 1
ATOM 5060 O O . VAL A 1 330 ? 6.800 7.243 11.616 1.00 12.80 338 VAL A O 1
ATOM 5073 N N . THR A 1 331 ? 7.372 8.818 10.128 1.00 11.84 339 THR A N 1
ATOM 5074 C CA . THR A 1 331 ? 6.329 9.731 10.548 1.00 11.89 339 THR A CA 1
ATOM 5075 C C . THR A 1 331 ? 5.279 9.739 9.443 1.00 12.06 339 THR A C 1
ATOM 5076 O O . THR A 1 331 ? 5.616 9.780 8.254 1.00 12.41 339 THR A O 1
ATOM 5087 N N . TYR A 1 332 ? 4.018 9.646 9.852 1.00 12.34 340 TYR A N 1
ATOM 5088 C CA . TYR A 1 332 ? 2.868 9.668 8.965 1.00 12.65 340 TYR A CA 1
ATOM 5089 C C . TYR A 1 332 ? 2.068 10.924 9.258 1.00 12.06 340 TYR A C 1
ATOM 5090 O O . TYR A 1 332 ? 2.134 11.464 10.367 1.00 12.35 340 TYR A O 1
ATOM 5108 N N . PHE A 1 333 ? 1.271 11.373 8.279 1.00 12.20 341 PHE A N 1
ATOM 5109 C CA . PHE A 1 333 ? 0.548 12.612 8.490 1.00 12.03 341 PHE A CA 1
ATOM 5110 C C . PHE A 1 333 ? -0.750 12.610 7.723 1.00 13.04 341 PHE A C 1
ATOM 5111 O O . PHE A 1 333 ? -0.935 11.860 6.756 1.00 13.96 341 PHE A O 1
ATOM 5128 N N . LEU A 1 334 ? -1.614 13.515 8.136 1.00 12.58 342 LEU A N 1
ATOM 5129 C CA . LEU A 1 334 ? -2.837 13.832 7.428 1.00 12.38 342 LEU A CA 1
ATOM 5130 C C . LEU A 1 334 ? -2.663 15.230 6.862 1.00 13.52 342 LEU A C 1
ATOM 5131 O O . LEU A 1 334 ? -2.428 16.172 7.615 1.00 14.10 342 LEU A O 1
ATOM 5147 N N . ASN A 1 335 ? -2.736 15.368 5.537 1.00 13.32 343 ASN A N 1
ATOM 5148 C CA . ASN A 1 335 ? -2.674 16.698 4.933 1.00 13.81 343 ASN A CA 1
ATOM 5149 C C . ASN A 1 335 ? -4.050 17.320 5.106 1.00 13.11 343 ASN A C 1
ATOM 5150 O O . ASN A 1 335 ? -4.986 17.004 4.373 1.00 14.34 343 ASN A O 1
ATOM 5161 N N . LEU A 1 336 ? -4.188 18.167 6.121 1.00 12.89 344 LEU A N 1
ATOM 5162 C CA . LEU A 1 336 ? -5.500 18.577 6.584 1.00 15.06 344 LEU A CA 1
ATOM 5163 C C . LEU A 1 336 ? -6.235 19.362 5.517 1.00 15.21 344 LEU A C 1
ATOM 5164 O O . LEU A 1 336 ? -7.433 19.155 5.303 1.00 17.46 344 LEU A O 1
ATOM 5180 N N . ARG A 1 337 ? -5.525 20.222 4.798 1.00 16.02 345 ARG A N 1
ATOM 5181 C CA . ARG A 1 337 ? -6.147 21.001 3.732 1.00 20.78 345 ARG A CA 1
ATOM 5182 C C . ARG A 1 337 ? -6.759 20.094 2.677 1.00 18.41 345 ARG A C 1
ATOM 5183 O O . ARG A 1 337 ? -7.857 20.366 2.183 1.00 21.14 345 ARG A O 1
ATOM 5204 N N . GLN A 1 338 ? -6.077 19.005 2.313 1.00 16.77 346 GLN A N 1
ATOM 5205 C CA . GLN A 1 338 ? -6.620 18.066 1.339 1.00 17.01 346 GLN A CA 1
ATOM 5206 C C . GLN A 1 338 ? -7.733 17.207 1.943 1.00 15.73 346 GLN A C 1
ATOM 5207 O O . GLN A 1 338 ? -8.786 16.996 1.332 1.00 16.87 346 GLN A O 1
ATOM 5221 N N . ALA A 1 339 ? -7.524 16.716 3.163 1.00 14.96 347 ALA A N 1
ATOM 5222 C CA . ALA A 1 339 ? -8.495 15.826 3.778 1.00 15.84 347 ALA A CA 1
ATOM 5223 C C . ALA A 1 339 ? -9.847 16.491 3.883 1.00 14.48 347 ALA A C 1
ATOM 5224 O O . ALA A 1 339 ? -10.883 15.839 3.710 1.00 15.03 347 ALA A O 1
ATOM 5231 N N . ASN A 1 340 ? -9.858 17.796 4.148 1.00 14.92 348 ASN A N 1
ATOM 5232 C CA . ASN A 1 340 ? -11.120 18.490 4.350 1.00 15.69 348 ASN A CA 1
ATOM 5233 C C . ASN A 1 340 ? -11.936 18.666 3.085 1.00 16.60 348 ASN A C 1
ATOM 5234 O O . ASN A 1 340 ? -13.100 19.056 3.200 1.00 19.49 348 ASN A O 1
ATOM 5245 N N . VAL A 1 341 ? -11.405 18.350 1.902 1.00 16.12 349 VAL A N 1
ATOM 5246 C CA . VAL A 1 341 ? -12.254 18.297 0.710 1.00 17.22 349 VAL A CA 1
ATOM 5247 C C . VAL A 1 341 ? -12.603 16.866 0.311 1.00 17.82 349 VAL A C 1
ATOM 5248 O O . VAL A 1 341 ? -13.149 16.664 -0.764 1.00 19.82 349 VAL A O 1
ATOM 5261 N N . GLN A 1 342 ? -12.339 15.879 1.159 1.00 17.64 350 GLN A N 1
ATOM 5262 C CA . GLN A 1 342 ? -12.540 14.477 0.826 1.00 18.47 350 GLN A CA 1
ATOM 5263 C C . GLN A 1 342 ? -13.494 13.802 1.801 1.00 18.85 350 GLN A C 1
ATOM 5264 O O . GLN A 1 342 ? -13.718 14.285 2.912 1.00 20.19 350 GLN A O 1
ATOM 5278 N N . GLU A 1 343 ? -14.050 12.668 1.356 1.00 21.71 351 GLU A N 1
ATOM 5279 C CA . GLU A 1 343 ? -15.064 11.948 2.115 1.00 23.40 351 GLU A CA 1
ATOM 5280 C C . GLU A 1 343 ? -14.491 11.254 3.330 1.00 24.31 351 GLU A C 1
ATOM 5281 O O . GLU A 1 343 ? -15.185 11.113 4.344 1.00 27.55 351 GLU A O 1
ATOM 5293 N N . THR A 1 344 ? -13.269 10.743 3.229 1.00 26.99 352 THR A N 1
ATOM 5294 C CA . THR A 1 344 ? -12.619 10.078 4.340 1.00 29.91 352 THR A CA 1
ATOM 5295 C C . THR A 1 344 ? -11.201 10.619 4.453 1.00 29.41 352 THR A C 1
ATOM 5296 O O . THR A 1 344 ? -10.531 10.774 3.440 1.00 28.54 352 THR A O 1
ATOM 5307 N N . PRO A 1 345 ? -10.696 10.884 5.654 1.00 29.86 353 PRO A N 1
ATOM 5308 C CA . PRO A 1 345 ? -9.287 11.287 5.753 1.00 30.63 353 PRO A CA 1
ATOM 5309 C C . PRO A 1 345 ? -8.394 10.072 5.526 1.00 32.12 353 PRO A C 1
ATOM 5310 O O . PRO A 1 345 ? -8.632 9.000 6.095 1.00 34.47 353 PRO A O 1
ATOM 5321 N N . ARG A 1 346 ? -7.384 10.225 4.664 1.00 28.87 354 ARG A N 1
ATOM 5322 C CA . ARG A 1 346 ? -6.402 9.162 4.447 1.00 27.25 354 ARG A CA 1
ATOM 5323 C C . ARG A 1 346 ? -4.995 9.632 4.792 1.00 21.54 354 ARG A C 1
ATOM 5324 O O . ARG A 1 346 ? -4.463 10.566 4.181 1.00 19.92 354 ARG A O 1
ATOM 5345 N N . TRP A 1 347 ? -4.402 8.975 5.772 1.00 19.15 355 TRP A N 1
ATOM 5346 C CA . TRP A 1 347 ? -3.067 9.306 6.228 1.00 16.29 355 TRP A CA 1
ATOM 5347 C C . TRP A 1 347 ? -2.036 8.720 5.272 1.00 16.99 355 TRP A C 1
ATOM 5348 O O . TRP A 1 347 ? -2.296 7.738 4.570 1.00 19.30 355 TRP A O 1
ATOM 5369 N N . GLU A 1 348 ? -0.878 9.361 5.199 1.00 15.83 356 GLU A N 1
ATOM 5370 C CA . GLU A 1 348 ? 0.173 8.930 4.296 1.00 16.14 356 GLU A CA 1
ATOM 5371 C C . GLU A 1 348 ? 1.514 9.038 4.998 1.00 15.54 356 GLU A C 1
ATOM 5372 O O . GLU A 1 348 ? 1.661 9.756 5.980 1.00 15.04 356 GLU A O 1
ATOM 5384 N N . GLN A 1 349 ? 2.496 8.327 4.468 1.00 14.47 357 GLN A N 1
ATOM 5385 C CA . GLN A 1 349 ? 3.850 8.443 4.969 1.00 13.95 357 GLN A CA 1
ATOM 5386 C C . GLN A 1 349 ? 4.395 9.827 4.664 1.00 14.13 357 GLN A C 1
ATOM 5387 O O . GLN A 1 349 ? 4.327 10.302 3.531 1.00 16.20 357 GLN A O 1
ATOM 5401 N N . GLU A 1 350 ? 4.930 10.492 5.680 1.00 13.41 358 GLU A N 1
ATOM 5402 C CA . GLU A 1 350 ? 5.632 11.746 5.473 1.00 12.63 358 GLU A CA 1
ATOM 5403 C C . GLU A 1 350 ? 7.086 11.472 5.117 1.00 12.92 358 GLU A C 1
ATOM 5404 O O . GLU A 1 350 ? 7.562 11.910 4.058 1.00 14.99 358 GLU A O 1
ATOM 5416 N N . TYR A 1 351 ? 7.806 10.762 5.992 1.00 12.75 359 TYR A N 1
ATOM 5417 C CA . TYR A 1 351 ? 9.182 10.405 5.691 1.00 12.28 359 TYR A CA 1
ATOM 5418 C C . TYR A 1 351 ? 9.638 9.274 6.588 1.00 12.33 359 TYR A C 1
ATOM 5419 O O . TYR A 1 351 ? 9.059 9.007 7.643 1.00 12.82 359 TYR A O 1
ATOM 5437 N N . ARG A 1 352 ? 10.675 8.596 6.113 1.00 13.23 360 ARG A N 1
ATOM 5438 C CA . ARG A 1 352 ? 11.449 7.615 6.860 1.00 13.13 360 ARG A CA 1
ATOM 5439 C C . ARG A 1 352 ? 12.800 8.262 7.177 1.00 12.65 360 ARG A C 1
ATOM 5440 O O . ARG A 1 352 ? 13.476 8.776 6.279 1.00 13.41 360 ARG A O 1
ATOM 5461 N N . LEU A 1 353 ? 13.194 8.224 8.452 1.00 12.61 361 LEU A N 1
ATOM 5462 C CA A LEU A 1 353 ? 14.363 8.981 8.898 0.74 13.23 361 LEU A CA 1
ATOM 5463 C CA B LEU A 1 353 ? 14.363 8.972 8.914 0.26 13.85 361 LEU A CA 1
ATOM 5464 C C . LEU A 1 353 ? 15.629 8.591 8.151 1.00 13.80 361 LEU A C 1
ATOM 5465 O O . LEU A 1 353 ? 16.391 9.463 7.726 1.00 13.82 361 LEU A O 1
ATOM 5494 N N . THR A 1 354 ? 15.895 7.290 8.003 1.00 13.74 362 THR A N 1
ATOM 5495 C CA . THR A 1 354 ? 17.138 6.885 7.349 1.00 15.25 362 THR A CA 1
ATOM 5496 C C . THR A 1 354 ? 17.227 7.436 5.927 1.00 15.04 362 THR A C 1
ATOM 5497 O O . THR A 1 354 ? 18.319 7.765 5.451 1.00 16.41 362 THR A O 1
ATOM 5508 N N . GLU A 1 355 ? 16.089 7.512 5.234 1.00 15.71 363 GLU A N 1
ATOM 5509 C CA . GLU A 1 355 ? 16.054 8.039 3.868 1.00 17.10 363 GLU A CA 1
ATOM 5510 C C . GLU A 1 355 ? 16.230 9.555 3.863 1.00 15.13 363 GLU A C 1
ATOM 5511 O O . GLU A 1 355 ? 16.983 10.102 3.046 1.00 18.28 363 GLU A O 1
ATOM 5523 N N . ALA A 1 356 ? 15.539 10.254 4.772 1.00 15.14 364 ALA A N 1
ATOM 5524 C CA . ALA A 1 356 ? 15.582 11.709 4.806 1.00 15.64 364 ALA A CA 1
ATOM 5525 C C . ALA A 1 356 ? 16.986 12.239 5.067 1.00 15.31 364 ALA A C 1
ATOM 5526 O O . ALA A 1 356 ? 17.376 13.273 4.506 1.00 16.98 364 ALA A O 1
ATOM 5533 N N . TYR A 1 357 ? 17.743 11.584 5.948 1.00 14.88 365 TYR A N 1
ATOM 5534 C CA . TYR A 1 357 ? 19.064 12.067 6.330 1.00 14.99 365 TYR A CA 1
ATOM 5535 C C . TYR A 1 357 ? 20.195 11.216 5.793 1.00 16.24 365 TYR A C 1
ATOM 5536 O O . TYR A 1 357 ? 21.360 11.557 5.994 1.00 16.76 365 TYR A O 1
ATOM 5554 N N . GLN A 1 358 ? 19.895 10.147 5.072 1.00 15.97 366 GLN A N 1
ATOM 5555 C CA . GLN A 1 358 ? 20.914 9.278 4.493 1.00 16.60 366 GLN A CA 1
ATOM 5556 C C . GLN A 1 358 ? 21.875 8.777 5.570 1.00 17.13 366 GLN A C 1
ATOM 5557 O O . GLN A 1 358 ? 23.099 8.898 5.474 1.00 18.71 366 GLN A O 1
ATOM 5571 N N . VAL A 1 359 ? 21.279 8.165 6.586 1.00 17.00 367 VAL A N 1
ATOM 5572 C CA . VAL A 1 359 ? 22.009 7.603 7.722 1.00 16.18 367 VAL A CA 1
ATOM 5573 C C . VAL A 1 359 ? 21.568 6.155 7.893 1.00 17.09 367 VAL A C 1
ATOM 5574 O O . VAL A 1 359 ? 20.482 5.769 7.442 1.00 17.40 367 VAL A O 1
ATOM 5587 N N . PRO A 1 360 ? 22.385 5.325 8.547 1.00 17.62 368 PRO A N 1
ATOM 5588 C CA . PRO A 1 360 ? 22.081 3.886 8.580 1.00 16.94 368 PRO A CA 1
ATOM 5589 C C . PRO A 1 360 ? 21.051 3.482 9.604 1.00 17.07 368 PRO A C 1
ATOM 5590 O O . PRO A 1 360 ? 20.516 2.371 9.508 1.00 19.16 368 PRO A O 1
ATOM 5601 N N . ASP A 1 361 ? 20.771 4.316 10.583 1.00 16.34 369 ASP A N 1
ATOM 5602 C CA . ASP A 1 361 ? 19.887 3.957 11.686 1.00 15.33 369 ASP A CA 1
ATOM 5603 C C . ASP A 1 361 ? 19.541 5.248 12.415 1.00 14.07 369 ASP A C 1
ATOM 5604 O O . ASP A 1 361 ? 19.823 6.345 11.923 1.00 15.15 369 ASP A O 1
ATOM 5613 N N . ALA A 1 362 ? 18.916 5.128 13.596 1.00 14.80 370 ALA A N 1
ATOM 5614 C CA . ALA A 1 362 ? 18.546 6.283 14.402 1.00 14.14 370 ALA A CA 1
ATOM 5615 C C . ALA A 1 362 ? 19.389 6.371 15.674 1.00 14.53 370 ALA A C 1
ATOM 5616 O O . ALA A 1 362 ? 18.955 6.928 16.684 1.00 15.93 370 ALA A O 1
ATOM 5623 N N . SER A 1 363 ? 20.611 5.836 15.621 1.00 14.75 371 SER A N 1
ATOM 5624 C CA . SER A 1 363 ? 21.560 5.896 16.723 1.00 14.89 371 SER A CA 1
ATOM 5625 C C . SER A 1 363 ? 21.989 7.333 16.978 1.00 14.76 371 SER A C 1
ATOM 5626 O O . SER A 1 363 ? 21.773 8.240 16.165 1.00 14.33 371 SER A O 1
ATOM 5634 N N . VAL A 1 364 ? 22.656 7.524 18.112 1.00 15.26 372 VAL A N 1
ATOM 5635 C CA . VAL A 1 364 ? 23.190 8.841 18.429 1.00 16.32 372 VAL A CA 1
ATOM 5636 C C . VAL A 1 364 ? 24.131 9.322 17.326 1.00 15.05 372 VAL A C 1
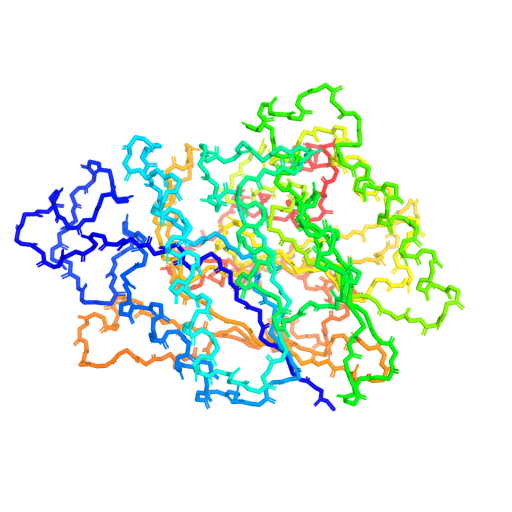ATOM 5637 O O . VAL A 1 364 ? 24.116 10.501 16.959 1.00 15.60 372 VAL A O 1
ATOM 5650 N N . SER A 1 365 ? 25.021 8.445 16.827 1.00 15.50 373 SER A N 1
ATOM 5651 C CA A SER A 1 365 ? 25.942 8.868 15.777 0.45 15.66 373 SER A CA 1
ATOM 5652 C CA B SER A 1 365 ? 25.941 8.853 15.770 0.36 15.91 373 SER A CA 1
ATOM 5653 C CA C SER A 1 365 ? 25.941 8.855 15.771 0.19 15.61 373 SER A CA 1
ATOM 5654 C C . SER A 1 365 ? 25.182 9.280 14.520 1.00 15.56 373 SER A C 1
ATOM 5655 O O . SER A 1 365 ? 25.543 10.267 13.867 1.00 16.82 373 SER A O 1
ATOM 5673 N N . SER A 1 366 ? 24.123 8.553 14.172 1.00 13.91 374 SER A N 1
ATOM 5674 C CA . SER A 1 366 ? 23.348 8.914 12.989 1.00 15.11 374 SER A CA 1
ATOM 5675 C C . SER A 1 366 ? 22.634 10.248 13.170 1.00 14.41 374 SER A C 1
ATOM 5676 O O . SER A 1 366 ? 22.593 11.066 12.245 1.00 15.01 374 SER A O 1
ATOM 5684 N N . MET A 1 367 ? 22.080 10.497 14.351 1.00 13.69 375 MET A N 1
ATOM 5685 C CA . MET A 1 367 ? 21.420 11.770 14.590 1.00 12.80 375 MET A CA 1
ATOM 5686 C C . MET A 1 367 ? 22.422 12.915 14.628 1.00 14.11 375 MET A C 1
ATOM 5687 O O . MET A 1 367 ? 22.122 14.026 14.169 1.00 13.94 375 MET A O 1
ATOM 5701 N N . HIS A 1 368 ? 23.632 12.661 15.115 1.00 14.25 376 HIS A N 1
ATOM 5702 C CA . HIS A 1 368 ? 24.660 13.685 15.039 1.00 14.83 376 HIS A CA 1
ATOM 5703 C C . HIS A 1 368 ? 24.969 14.017 13.585 1.00 14.00 376 HIS A C 1
ATOM 5704 O O . HIS A 1 368 ? 25.059 15.193 13.210 1.00 14.91 376 HIS A O 1
ATOM 5718 N N . THR A 1 369 ? 25.087 12.989 12.742 1.00 14.97 377 THR A N 1
ATOM 5719 C CA . THR A 1 369 ? 25.268 13.231 11.310 1.00 16.41 377 THR A CA 1
ATOM 5720 C C . THR A 1 369 ? 24.100 14.021 10.736 1.00 15.36 377 THR A C 1
ATOM 5721 O O . THR A 1 369 ? 24.300 14.946 9.936 1.00 16.11 377 THR A O 1
ATOM 5732 N N . ALA A 1 370 ? 22.872 13.667 11.112 1.00 15.17 378 ALA A N 1
ATOM 5733 C CA . ALA A 1 370 ? 21.716 14.417 10.625 1.00 14.77 378 ALA A CA 1
ATOM 5734 C C . ALA A 1 370 ? 21.826 15.889 10.983 1.00 13.64 378 ALA A C 1
ATOM 5735 O O . ALA A 1 370 ? 21.614 16.760 10.133 1.00 14.14 378 ALA A O 1
ATOM 5742 N N . LEU A 1 371 ? 22.199 16.189 12.230 1.00 13.74 379 LEU A N 1
ATOM 5743 C CA . LEU A 1 371 ? 22.346 17.580 12.616 1.00 13.73 379 LEU A CA 1
ATOM 5744 C C . LEU A 1 371 ? 23.424 18.257 11.789 1.00 14.07 379 LEU A C 1
ATOM 5745 O O . LEU A 1 371 ? 23.257 19.395 11.339 1.00 14.48 379 LEU A O 1
ATOM 5761 N N . THR A 1 372 ? 24.566 17.609 11.630 1.00 14.47 380 THR A N 1
ATOM 5762 C CA A THR A 1 372 ? 25.645 18.240 10.885 0.48 15.37 380 THR A CA 1
ATOM 5763 C CA B THR A 1 372 ? 25.644 18.258 10.888 0.52 15.36 380 THR A CA 1
ATOM 5764 C C . THR A 1 372 ? 25.207 18.562 9.460 1.00 14.77 380 THR A C 1
ATOM 5765 O O . THR A 1 372 ? 25.603 19.592 8.902 1.00 16.98 380 THR A O 1
ATOM 5784 N N . ARG A 1 373 ? 24.375 17.696 8.865 1.00 15.49 381 ARG A N 1
ATOM 5785 C CA . ARG A 1 373 ? 23.872 17.943 7.514 1.00 15.67 381 ARG A CA 1
ATOM 5786 C C . ARG A 1 373 ? 22.828 19.059 7.498 1.00 14.39 381 ARG A C 1
ATOM 5787 O O . ARG A 1 373 ? 22.863 19.942 6.638 1.00 16.09 381 ARG A O 1
ATOM 5808 N N . ILE A 1 374 ? 21.930 19.063 8.472 1.00 14.00 382 ILE A N 1
ATOM 5809 C CA . ILE A 1 374 ? 20.991 20.170 8.609 1.00 13.60 382 ILE A CA 1
ATOM 5810 C C . ILE A 1 374 ? 21.733 21.496 8.703 1.00 14.94 382 ILE A C 1
ATOM 5811 O O . ILE A 1 374 ? 21.304 22.498 8.110 1.00 15.56 382 ILE A O 1
ATOM 5827 N N . ALA A 1 375 ? 22.853 21.523 9.442 1.00 15.11 383 ALA A N 1
ATOM 5828 C CA . ALA A 1 375 ? 23.570 22.768 9.691 1.00 16.29 383 ALA A CA 1
ATOM 5829 C C . ALA A 1 375 ? 24.475 23.183 8.550 1.00 17.81 383 ALA A C 1
ATOM 5830 O O . ALA A 1 375 ? 25.000 24.291 8.598 1.00 21.50 383 ALA A O 1
ATOM 5837 N N . SER A 1 376 ? 24.704 22.327 7.570 1.00 17.39 384 SER A N 1
ATOM 5838 C CA . SER A 1 376 ? 25.650 22.625 6.503 1.00 19.17 384 SER A CA 1
ATOM 5839 C C . SER A 1 376 ? 25.102 22.502 5.087 1.00 20.65 384 SER A C 1
ATOM 5840 O O . SER A 1 376 ? 25.724 23.036 4.175 1.00 24.12 384 SER A O 1
ATOM 5848 N N . GLU A 1 377 ? 23.989 21.827 4.860 1.00 18.17 385 GLU A N 1
ATOM 5849 C CA . GLU A 1 377 ? 23.498 21.590 3.501 1.00 18.26 385 GLU A CA 1
ATOM 5850 C C . GLU A 1 377 ? 22.125 22.217 3.338 1.00 18.32 385 GLU A C 1
ATOM 5851 O O . GLU A 1 377 ? 21.165 21.764 3.984 1.00 18.33 385 GLU A O 1
ATOM 5863 N N . PRO A 1 378 ? 21.982 23.244 2.504 1.00 19.06 386 PRO A N 1
ATOM 5864 C CA . PRO A 1 378 ? 20.679 23.903 2.366 1.00 19.50 386 PRO A CA 1
ATOM 5865 C C . PRO A 1 378 ? 19.531 22.960 2.116 1.00 16.99 386 PRO A C 1
ATOM 5866 O O . PRO A 1 378 ? 18.446 23.171 2.675 1.00 18.32 386 PRO A O 1
ATOM 5877 N N . HIS A 1 379 ? 19.705 21.931 1.278 1.00 18.47 387 HIS A N 1
ATOM 5878 C CA . HIS A 1 379 ? 18.556 21.105 0.954 1.00 18.78 387 HIS A CA 1
ATOM 5879 C C . HIS A 1 379 ? 18.145 20.230 2.127 1.00 16.40 387 HIS A C 1
ATOM 5880 O O . HIS A 1 379 ? 16.961 19.908 2.261 1.00 16.92 387 HIS A O 1
ATOM 5894 N N . ILE A 1 380 ? 19.081 19.872 3.001 1.00 15.30 388 ILE A N 1
ATOM 5895 C CA . ILE A 1 380 ? 18.744 19.072 4.174 1.00 14.71 388 ILE A CA 1
ATOM 5896 C C . ILE A 1 380 ? 18.129 19.943 5.253 1.00 14.70 388 ILE A C 1
ATOM 5897 O O . ILE A 1 380 ? 17.153 19.544 5.895 1.00 14.20 388 ILE A O 1
ATOM 5913 N N . LEU A 1 381 ? 18.636 21.165 5.425 1.00 14.29 389 LEU A N 1
ATOM 5914 C CA . LEU A 1 381 ? 17.956 22.120 6.282 1.00 14.07 389 LEU A CA 1
ATOM 5915 C C . LEU A 1 381 ? 16.497 22.255 5.862 1.00 13.44 389 LEU A C 1
ATOM 5916 O O . LEU A 1 381 ? 15.597 22.254 6.697 1.00 13.23 389 LEU A O 1
ATOM 5932 N N . GLN A 1 382 ? 16.244 22.460 4.569 1.00 14.18 390 GLN A N 1
ATOM 5933 C CA . GLN A 1 382 ? 14.876 22.726 4.139 1.00 14.36 390 GLN A CA 1
ATOM 5934 C C . GLN A 1 382 ? 13.993 21.503 4.323 1.00 12.21 390 GLN A C 1
ATOM 5935 O O . GLN A 1 382 ? 12.810 21.634 4.652 1.00 12.48 390 GLN A O 1
ATOM 5949 N N . ARG A 1 383 ? 14.538 20.321 4.065 1.00 12.88 391 ARG A N 1
ATOM 5950 C CA . ARG A 1 383 ? 13.813 19.079 4.284 1.00 13.41 391 ARG A CA 1
ATOM 5951 C C . ARG A 1 383 ? 13.399 18.947 5.745 1.00 11.78 391 ARG A C 1
ATOM 5952 O O . ARG A 1 383 ? 12.226 18.731 6.059 1.00 12.59 391 ARG A O 1
ATOM 5973 N N . TYR A 1 384 ? 14.364 19.103 6.657 1.00 12.23 392 TYR A N 1
ATOM 5974 C CA . TYR A 1 384 ? 14.076 19.110 8.090 1.00 12.06 392 TYR A CA 1
ATOM 5975 C C . TYR A 1 384 ? 13.014 20.156 8.424 1.00 11.52 392 TYR A C 1
ATOM 5976 O O . TYR A 1 384 ? 12.094 19.897 9.197 1.00 12.00 392 TYR A O 1
ATOM 5994 N N . TYR A 1 385 ? 13.123 21.350 7.828 1.00 12.53 393 TYR A N 1
ATOM 5995 C CA . TYR A 1 385 ? 12.222 22.438 8.165 1.00 12.10 393 TYR A CA 1
ATOM 5996 C C . TYR A 1 385 ? 10.800 22.133 7.720 1.00 12.43 393 TYR A C 1
ATOM 5997 O O . TYR A 1 385 ? 9.843 22.369 8.463 1.00 12.53 393 TYR A O 1
ATOM 6015 N N . VAL A 1 386 ? 10.642 21.600 6.514 1.00 12.33 394 VAL A N 1
ATOM 6016 C CA . VAL A 1 386 ? 9.308 21.221 6.054 1.00 12.53 394 VAL A CA 1
ATOM 6017 C C . VAL A 1 386 ? 8.714 20.177 6.990 1.00 11.55 394 VAL A C 1
ATOM 6018 O O . VAL A 1 386 ? 7.558 20.282 7.416 1.00 12.16 394 VAL A O 1
ATOM 6031 N N . TYR A 1 387 ? 9.497 19.158 7.335 1.00 11.60 395 TYR A N 1
ATOM 6032 C CA . TYR A 1 387 ? 9.004 18.134 8.243 1.00 11.15 395 TYR A CA 1
ATOM 6033 C C . TYR A 1 387 ? 8.737 18.673 9.641 1.00 10.80 395 TYR A C 1
ATOM 6034 O O . TYR A 1 387 ? 7.907 18.127 10.368 1.00 11.19 395 TYR A O 1
ATOM 6052 N N . ASN A 1 388 ? 9.367 19.780 10.011 1.00 10.76 396 ASN A N 1
ATOM 6053 C CA . ASN A 1 388 ? 9.194 20.308 11.361 1.00 11.03 396 ASN A CA 1
ATOM 6054 C C . ASN A 1 388 ? 7.733 20.669 11.641 1.00 10.94 396 ASN A C 1
ATOM 6055 O O . ASN A 1 388 ? 7.241 20.466 12.755 1.00 11.64 396 ASN A O 1
ATOM 6066 N N . SER A 1 389 ? 7.023 21.214 10.638 1.00 11.49 397 SER A N 1
ATOM 6067 C CA . SER A 1 389 ? 5.615 21.546 10.738 1.00 11.72 397 SER A CA 1
ATOM 6068 C C . SER A 1 389 ? 4.719 20.433 10.204 1.00 11.35 397 SER A C 1
ATOM 6069 O O . SER A 1 389 ? 3.541 20.673 9.926 1.00 11.94 397 SER A O 1
ATOM 6077 N N . VAL A 1 390 ? 5.265 19.235 10.047 1.00 11.68 398 VAL A N 1
ATOM 6078 C CA . VAL A 1 390 ? 4.536 18.104 9.466 1.00 11.56 398 VAL A CA 1
ATOM 6079 C C . VAL A 1 390 ? 4.051 18.494 8.071 1.00 11.31 398 VAL A C 1
ATOM 6080 O O . VAL A 1 390 ? 2.915 18.232 7.674 1.00 12.13 398 VAL A O 1
ATOM 6093 N N . SER A 1 391 ? 4.936 19.150 7.327 1.00 12.68 399 SER A N 1
ATOM 6094 C CA . SER A 1 391 ? 4.720 19.468 5.922 1.00 13.65 399 SER A CA 1
ATOM 6095 C C . SER A 1 391 ? 3.562 20.422 5.714 1.00 14.57 399 SER A C 1
ATOM 6096 O O . SER A 1 391 ? 2.960 20.428 4.661 1.00 17.13 399 SER A O 1
ATOM 6104 N N . TYR A 1 392 ? 3.333 21.313 6.672 1.00 14.06 400 TYR A N 1
ATOM 6105 C CA . TYR A 1 392 ? 2.343 22.381 6.558 1.00 14.82 400 TYR A CA 1
ATOM 6106 C C . TYR A 1 392 ? 2.905 23.605 5.859 1.00 16.36 400 TYR A C 1
ATOM 6107 O O . TYR A 1 392 ? 2.247 24.169 4.986 1.00 18.42 400 TYR A O 1
ATOM 6125 N N . ASN A 1 393 ? 4.114 23.999 6.217 1.00 17.62 401 ASN A N 1
ATOM 6126 C CA . ASN A 1 393 ? 4.743 25.214 5.729 1.00 19.84 401 ASN A CA 1
ATOM 6127 C C . ASN A 1 393 ? 5.950 24.866 4.867 1.00 20.37 401 ASN A C 1
ATOM 6128 O O . ASN A 1 393 ? 6.915 24.266 5.349 1.00 22.06 401 ASN A O 1
ATOM 6139 N N . HIS A 1 394 ? 5.911 25.292 3.613 1.00 20.25 402 HIS A N 1
ATOM 6140 C CA . HIS A 1 394 ? 6.943 25.024 2.622 1.00 19.60 402 HIS A CA 1
ATOM 6141 C C . HIS A 1 394 ? 7.808 26.228 2.296 1.00 20.45 402 HIS A C 1
ATOM 6142 O O . HIS A 1 394 ? 8.643 26.149 1.386 1.00 22.12 402 HIS A O 1
ATOM 6156 N N . LEU A 1 395 ? 7.623 27.347 2.982 1.00 20.47 403 LEU A N 1
ATOM 6157 C CA . LEU A 1 395 ? 8.488 28.490 2.764 1.00 21.13 403 LEU A CA 1
ATOM 6158 C C . LEU A 1 395 ? 9.915 28.153 3.187 1.00 20.48 403 LEU A C 1
ATOM 6159 O O . LEU A 1 395 ? 10.163 27.228 3.957 1.00 19.74 403 LEU A O 1
ATOM 6175 N N . THR A 1 396 ? 10.857 28.905 2.634 1.00 20.78 404 THR A N 1
ATOM 6176 C CA . THR A 1 396 ? 12.269 28.638 2.847 1.00 19.96 404 THR A CA 1
ATOM 6177 C C . THR A 1 396 ? 12.703 29.058 4.243 1.00 19.79 404 THR A C 1
ATOM 6178 O O . THR A 1 396 ? 12.467 30.196 4.668 1.00 21.72 404 THR A O 1
ATOM 6189 N N . CYS A 1 397 ? 13.403 28.160 4.922 1.00 18.98 405 CYS A N 1
ATOM 6190 C CA . CYS A 1 397 ? 13.997 28.473 6.213 1.00 20.03 405 CYS A CA 1
ATOM 6191 C C . CYS A 1 397 ? 15.268 29.284 5.980 1.00 22.61 405 CYS A C 1
ATOM 6192 O O . CYS A 1 397 ? 16.282 28.747 5.522 1.00 22.74 405 CYS A O 1
ATOM 6199 N N . G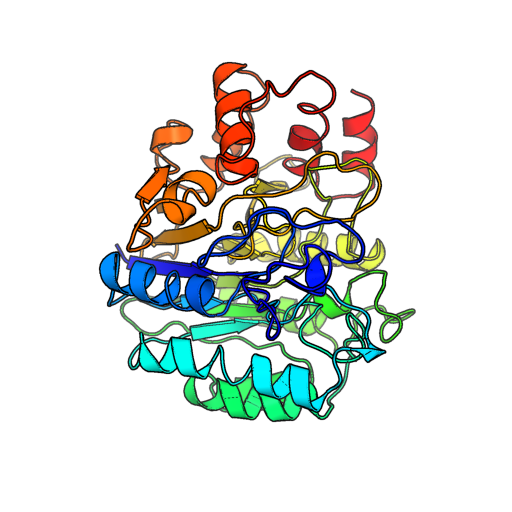LU A 1 398 ? 15.204 30.583 6.284 1.00 23.06 406 GLU A N 1
ATOM 6200 C CA . GLU A 1 398 ? 16.294 31.515 6.033 1.00 26.26 406 GLU A CA 1
ATOM 6201 C C . GLU A 1 398 ? 17.250 31.555 7.227 1.00 24.78 406 GLU A C 1
ATOM 6202 O O . GLU A 1 398 ? 17.199 30.709 8.116 1.00 23.04 406 GLU A O 1
ATOM 6214 N N . ASP A 1 399 ? 18.126 32.558 7.269 1.00 25.23 407 ASP A N 1
ATOM 6215 C CA . ASP A 1 399 ? 19.255 32.515 8.201 1.00 26.47 407 ASP A CA 1
ATOM 6216 C C . ASP A 1 399 ? 18.808 32.489 9.663 1.00 24.29 407 ASP A C 1
ATOM 6217 O O . ASP A 1 399 ? 19.369 31.741 10.473 1.00 23.50 407 ASP A O 1
ATOM 6226 N N . SER A 1 400 ? 17.837 33.323 10.044 1.00 24.92 408 SER A N 1
ATOM 6227 C CA . SER A 1 400 ? 17.443 33.358 11.455 1.00 25.45 408 SER A CA 1
ATOM 6228 C C . SER A 1 400 ? 16.695 32.087 11.849 1.00 22.17 408 SER A C 1
ATOM 6229 O O . SER A 1 400 ? 16.898 31.546 12.942 1.00 21.06 408 SER A O 1
ATOM 6237 N N . CYS A 1 401 ? 15.865 31.576 10.951 1.00 20.69 409 CYS A N 1
ATOM 6238 C CA . CYS A 1 401 ? 15.239 30.274 11.144 1.00 18.66 409 CYS A CA 1
ATOM 6239 C C . CYS A 1 401 ? 16.296 29.191 11.345 1.00 17.69 409 CYS A C 1
ATOM 6240 O O . CYS A 1 401 ? 16.217 28.392 12.289 1.00 16.74 409 CYS A O 1
ATOM 6247 N N . ARG A 1 402 ? 17.318 29.174 10.488 1.00 17.07 410 ARG A N 1
ATOM 6248 C CA . ARG A 1 402 ? 18.352 28.152 10.587 1.00 17.28 410 ARG A CA 1
ATOM 6249 C C . ARG A 1 402 ? 18.995 28.165 11.969 1.00 15.84 410 ARG A C 1
ATOM 6250 O O . ARG A 1 402 ? 19.156 27.114 12.606 1.00 16.20 410 ARG A O 1
ATOM 6271 N N . ILE A 1 403 ? 19.402 29.347 12.432 1.00 16.55 411 ILE A N 1
ATOM 6272 C CA A ILE A 1 403 ? 20.109 29.416 13.706 0.47 17.23 411 ILE A CA 1
ATOM 6273 C CA B ILE A 1 403 ? 20.107 29.431 13.708 0.53 16.71 411 ILE A CA 1
ATOM 6274 C C . ILE A 1 403 ? 19.196 29.004 14.859 1.00 15.20 411 ILE A C 1
ATOM 6275 O O . ILE A 1 403 ? 19.631 28.338 15.806 1.00 15.62 411 ILE A O 1
ATOM 6303 N N . GLU A 1 404 ? 17.909 29.364 14.795 1.00 14.63 412 GLU A N 1
ATOM 6304 C CA . GLU A 1 404 ? 16.991 28.990 15.866 1.00 15.00 412 GLU A CA 1
ATOM 6305 C C . GLU A 1 404 ? 16.854 27.484 15.939 1.00 14.05 412 GLU A C 1
ATOM 6306 O O . GLU A 1 404 ? 16.816 26.915 17.030 1.00 14.75 412 GLU A O 1
ATOM 6318 N N . HIS A 1 405 ? 16.777 26.816 14.790 1.00 13.46 413 HIS A N 1
ATOM 6319 C CA . HIS A 1 405 ? 16.639 25.363 14.818 1.00 13.06 413 HIS A CA 1
ATOM 6320 C C . HIS A 1 405 ? 17.944 24.669 15.187 1.00 12.92 413 HIS A C 1
ATOM 6321 O O . HIS A 1 405 ? 17.959 23.772 16.040 1.00 13.28 413 HIS A O 1
ATOM 6335 N N . VAL A 1 406 ? 19.039 25.037 14.530 1.00 13.08 414 VAL A N 1
ATOM 6336 C CA . VAL A 1 406 ? 20.312 24.377 14.800 1.00 13.87 414 VAL A CA 1
ATOM 6337 C C . VAL A 1 406 ? 20.703 24.532 16.266 1.00 13.29 414 VAL A C 1
ATOM 6338 O O . VAL A 1 406 ? 21.123 23.572 16.920 1.00 13.73 414 VAL A O 1
ATOM 6351 N N . CYS A 1 407 ? 20.565 25.733 16.812 1.00 12.95 415 CYS A N 1
ATOM 6352 C CA . CYS A 1 407 ? 20.940 25.930 18.211 1.00 13.61 415 CYS A CA 1
ATOM 6353 C C . CYS A 1 407 ? 20.052 25.137 19.167 1.00 13.53 415 CYS A C 1
ATOM 6354 O O . CYS A 1 407 ? 20.543 24.612 20.169 1.00 13.67 415 CYS A O 1
ATOM 6361 N N . ALA A 1 408 ? 18.743 25.067 18.902 1.00 12.71 416 ALA A N 1
ATOM 6362 C CA . ALA A 1 408 ? 17.871 24.289 19.765 1.00 12.11 416 ALA A CA 1
ATOM 6363 C C . ALA A 1 408 ? 18.187 22.806 19.690 1.00 11.60 416 ALA A C 1
ATOM 6364 O O . ALA A 1 408 ? 18.098 22.113 20.695 1.00 12.82 416 ALA A O 1
ATOM 6371 N N . ILE A 1 409 ? 18.488 22.275 18.502 1.00 11.97 417 ILE A N 1
ATOM 6372 C CA . ILE A 1 409 ? 18.813 20.858 18.369 1.00 12.00 417 ILE A CA 1
ATOM 6373 C C . ILE A 1 409 ? 20.101 20.536 19.117 1.00 12.40 417 ILE A C 1
ATOM 6374 O O . ILE A 1 409 ? 20.209 19.509 19.793 1.00 13.14 417 ILE A O 1
ATOM 6390 N N . GLN A 1 410 ? 21.092 21.418 19.016 1.00 13.14 418 GLN A N 1
ATOM 6391 C CA A GLN A 1 410 ? 22.434 21.113 19.494 0.55 14.02 418 GLN A CA 1
ATOM 6392 C CA B GLN A 1 410 ? 22.435 21.121 19.500 0.45 13.42 418 GLN A CA 1
ATOM 6393 C C . GLN A 1 410 ? 22.622 21.389 20.979 1.00 14.54 418 GLN A C 1
ATOM 6394 O O . GLN A 1 410 ? 23.469 20.743 21.609 1.00 15.85 418 GLN A O 1
ATOM 6419 N N . HIS A 1 411 ? 21.887 22.347 21.544 1.00 13.79 419 HIS A N 1
ATOM 6420 C CA . HIS A 1 411 ? 22.181 22.883 22.873 1.00 13.82 419 HIS A CA 1
ATOM 6421 C C . HIS A 1 411 ? 20.973 22.877 23.789 1.00 13.51 419 HIS A C 1
ATOM 6422 O O . HIS A 1 411 ? 20.140 23.788 23.728 1.00 14.26 419 HIS A O 1
ATOM 6436 N N . VAL A 1 412 ? 20.902 21.861 24.636 1.00 13.10 420 VAL A N 1
ATOM 6437 C CA . VAL A 1 412 ? 19.882 21.823 25.668 1.00 13.27 420 VAL A CA 1
ATOM 6438 C C . VAL A 1 412 ? 20.234 22.737 26.833 1.00 13.75 420 VAL A C 1
ATOM 6439 O O . VAL A 1 412 ? 19.336 23.258 27.501 1.00 14.47 420 VAL A O 1
ATOM 6452 N N . ALA A 1 413 ? 21.525 22.942 27.092 1.00 14.00 421 ALA A N 1
ATOM 6453 C CA . ALA A 1 413 ? 21.962 23.781 28.206 1.00 14.71 421 ALA A CA 1
ATOM 6454 C C . ALA A 1 413 ? 21.694 25.259 27.922 1.00 14.69 421 ALA A C 1
ATOM 6455 O O . ALA A 1 413 ? 21.890 25.742 26.806 1.00 15.98 421 ALA A O 1
ATOM 6462 N N . PHE A 1 414 ? 21.282 25.997 28.956 1.00 15.34 422 PHE A N 1
ATOM 6463 C CA . PHE A 1 414 ? 20.893 27.392 28.759 1.00 16.08 422 PHE A CA 1
ATOM 6464 C C . PHE A 1 414 ? 22.048 28.247 28.240 1.00 17.99 422 PHE A C 1
ATOM 6465 O O . PHE A 1 414 ? 21.862 29.085 27.352 1.00 17.64 422 PHE A O 1
ATOM 6482 N N . ASN A 1 415 ? 23.233 28.124 28.832 1.00 19.28 423 ASN A N 1
ATOM 6483 C CA . ASN A 1 415 ? 24.294 29.066 28.493 1.00 21.88 423 ASN A CA 1
ATOM 6484 C C . ASN A 1 415 ? 24.875 28.792 27.113 1.00 19.53 423 ASN A C 1
ATOM 6485 O O . ASN A 1 415 ? 25.223 29.731 26.392 1.00 20.20 423 ASN A O 1
ATOM 6496 N N . THR A 1 416 ? 25.006 27.522 26.724 1.00 18.25 424 THR A N 1
ATOM 6497 C CA . THR A 1 416 ? 25.544 27.257 25.393 1.00 19.05 424 THR A CA 1
ATOM 6498 C C . THR A 1 416 ? 24.515 27.526 24.309 1.00 16.77 424 THR A C 1
ATOM 6499 O O . THR A 1 416 ? 24.891 27.936 23.204 1.00 17.52 424 THR A O 1
ATOM 6510 N N . TYR A 1 417 ? 23.232 27.314 24.595 1.00 15.18 425 TYR A N 1
ATOM 6511 C CA . TYR A 1 417 ? 22.210 27.746 23.648 1.00 14.93 425 TYR A CA 1
ATOM 6512 C C . TYR A 1 417 ? 22.300 29.253 23.420 1.00 16.17 425 TYR A C 1
ATOM 6513 O O . TYR A 1 417 ? 22.295 29.724 22.277 1.00 16.07 425 TYR A O 1
ATOM 6531 N N . ALA A 1 418 ? 22.434 30.028 24.506 1.00 17.61 426 ALA A N 1
ATOM 6532 C CA . ALA A 1 418 ? 22.509 31.484 24.377 1.00 18.97 426 ALA A CA 1
ATOM 6533 C C . ALA A 1 418 ? 23.689 31.906 23.504 1.00 20.22 426 ALA A C 1
ATOM 6534 O O . ALA A 1 418 ? 23.555 32.776 22.629 1.00 20.09 426 ALA A O 1
ATOM 6541 N N . THR A 1 419 ? 24.855 31.296 23.725 1.00 19.97 427 THR A N 1
ATOM 6542 C CA . THR A 1 419 ? 26.033 31.644 22.936 1.00 21.01 427 THR A CA 1
ATOM 6543 C C . THR A 1 419 ? 25.850 31.271 21.478 1.00 19.54 427 THR A C 1
ATOM 6544 O O . THR A 1 419 ? 26.252 32.020 20.581 1.00 19.02 427 THR A O 1
ATOM 6555 N N . CYS A 1 420 ? 25.255 30.109 21.227 1.00 17.98 428 CYS A N 1
ATOM 6556 C CA . CYS A 1 420 ? 25.021 29.677 19.859 1.00 16.93 428 CYS A CA 1
ATOM 6557 C C . CYS A 1 420 ? 24.163 30.689 19.115 1.00 17.44 428 CYS A C 1
ATOM 6558 O O . CYS A 1 420 ? 24.416 30.983 17.939 1.00 18.16 428 CYS A O 1
ATOM 6565 N N . LEU A 1 421 ? 23.159 31.263 19.791 1.00 20.10 429 LEU A N 1
ATOM 6566 C CA . LEU A 1 421 ? 22.265 32.217 19.135 1.00 24.63 429 LEU A CA 1
ATOM 6567 C C . LEU A 1 421 ? 22.975 33.486 18.694 1.00 29.07 429 LEU A C 1
ATOM 6568 O O . LEU A 1 421 ? 22.475 34.161 17.799 1.00 30.77 429 LEU A O 1
ATOM 6584 N N . HIS A 1 422 ? 24.126 33.821 19.289 1.00 31.29 430 HIS A N 1
ATOM 6585 C CA . HIS A 1 422 ? 24.940 34.936 18.801 1.00 38.13 430 HIS A CA 1
ATOM 6586 C C . HIS A 1 422 ? 25.450 34.728 17.373 1.00 40.41 430 HIS A C 1
ATOM 6587 O O . HIS A 1 422 ? 25.851 35.701 16.720 1.00 41.10 430 HIS A O 1
ATOM 6601 N N . GLY A 1 423 ? 25.469 33.494 16.878 1.00 41.29 431 GLY A N 1
ATOM 6602 C CA . GLY A 1 423 ? 25.993 33.218 15.549 1.00 42.01 431 GLY A CA 1
ATOM 6603 C C . GLY A 1 423 ? 25.304 33.995 14.444 1.00 42.36 431 GLY A C 1
ATOM 6604 O O . GLY A 1 423 ? 24.184 34.473 14.623 1.00 42.94 431 GLY A O 1
#

Radius of gyration: 19.82 Å; Cα contacts (8 Å, |Δi|>4): 960; chains: 1; bounding box: 56×46×45 Å

GO terms:
  GO:0008081 phosphoric diester hydrolase activity (F, IDA)
  GO:0005886 plasma membrane (C, IDA)
  GO:0008270 zinc ion binding (F, IDA)
  GO:0045824 negative regulation of innate immune response (P, TAS)
  GO:0008081 phosphoric diester hydrolase activity (F, IMP)
  GO:0016042 lipid catabolic process (P, IMP)
  GO:0034122 negative regulation of toll-like receptor signaling pathway (P, IMP)
  GO:0050728 negative regulation of inflammatory response (P, IMP)
  GO:0005515 protein binding (F, IPI)

Sequence (412 aa):
LGRFWHISDLHLDPNYTTVSKDPLQVCPSAGSSQPVLNAGPWGDYLCDSPWALINSSSLYAMKEIEPKPDDFILWTGDDTPHVPNESLGEAAVLAIVEERLLTNLIKEVFPDTKVYAALGNHDFHPKNQFPAQSNRIYNQVAELWRPWLSNESYALFKRGAFYSSEKLPGPSRAGRVVVLNTNLYYSNNEQTAGMADPGEQFRWLGDVLSNASRDGEMMVYVIGHVPPGFFEKTQNKAWFRESFNEEYLKVIQKHHRVIAGQFFGHHHTDSFRMFYDNTGAPINVMFLTPGVTPWKTTLPGVVDGANNPGIRIFEYDRATLNLKDLVTYFLNLRQANVQETPRWEQEYRLLTEAYQVPDASVSSSSMHTALTTRIASEPHILQRYYVYNSVSYNHLTCEDSCRIIEHVCAIQQHVAFNTYATCLHG

Nearest PDB structures (foldseek):
  5kas-assembly1_A  TM=1.002E+00  e=1.074E-102  Mus musculus
  5ebb-assembly1_A  TM=9.715E-01  e=5.955E-60  Homo sapiens
  8w6p-assembly1_B  TM=9.656E-01  e=1.258E-57  Mus musculus
  5hqn-assembly2_B  TM=8.783E-01  e=1.240E-41  Mus musculus
  6mw3-assembly1_D  TM=3.091E-01  e=1.943E-01  Bacillus subtilis

Solvent-accessible surface area: 16036 Å² total; per-residue (Å²): 107,0,83,0,0,0,2,0,0,1,0,3,2,70,93,25,69,96,38,213,58,46,107,125,1,5,61,4,3,55,102,60,75,3,131,154,11,9,62,40,0,26,26,31,0,0,0,8,62,36,0,0,50,16,0,0,95,11,0,94,152,60,33,67,173,11,30,1,0,0,1,0,2,1,1,0,4,35,16,87,44,162,76,18,32,44,84,41,0,26,59,12,0,71,111,1,0,73,9,1,61,120,8,5,97,140,18,58,1,0,0,0,1,0,4,15,1,16,56,57,86,9,36,0,13,25,119,53,31,172,4,0,58,63,0,0,85,18,2,83,98,17,11,50,109,130,1,40,44,21,0,65,150,4,0,10,1,19,10,104,7,63,60,89,11,158,16,0,48,0,0,0,1,0,0,0,0,1,17,44,70,0,139,82,0,58,90,84,90,44,3,32,97,1,11,158,42,3,14,83,18,0,52,66,0,73,170,77,47,12,49,0,0,1,0,0,0,0,0,0,0,10,10,0,33,18,105,89,58,17,17,4,74,79,68,3,1,101,56,2,20,116,9,1,82,133,20,25,179,15,7,22,1,0,0,0,0,21,10,14,8,10,3,8,0,2,4,48,38,157,114,50,38,52,14,4,6,0,2,0,2,1,0,0,0,0,19,53,31,93,39,114,76,18,135,56,8,1,2,2,0,1,1,2,5,0,14,0,40,76,44,52,2,74,6,79,8,2,1,0,28,20,1,56,1,151,97,2,38,124,82,169,70,16,185,33,87,90,22,15,64,4,24,102,6,7,129,10,117,30,1,40,37,78,4,2,60,59,0,9,66,45,1,26,75,52,114,104,0,15,42,80,5,30,20,39,1,4,0,18,31,26,121,135,89,9,115,123,80,25,76,33,35,4,15,0,0,0,39,46,5,34,47,114,67,1,44,89,28,32,151,86

Foldseek 3Di:
DAKEWEAEAQAEQAQQDQDPFQCRRGCLLPRDGHPRAFDQGGLAFHGYPQLLLQVLVQCCVVPVCGLAYEYAENQHGNHALVVADLVNLLVRLLVSLVSNCVSRVPHAYDYFYAQCSDVVGLQFALFADPSLLSVLVSNVVNDDPQQSVLSRTHRWDKAFRDPPQAAEMETEDECSLFFPPHPNNPPPLQRNVVLVVLLVVLVVCVVVVYAYEYEHEADFFAQLLAPPHGGGDQSVLVSVLVSCQVRLVRYQEYEYEHNLFWAKAWHAYPVRHTRYMYTYFHHQTQHQDPDPPRPRRGAFGKMKMWDADSHHRHTFKMWMKTWPVVVQRVDDHTDIGTLDIVCVLQVAGGDGSVRVVSLLVCLLPPQVSVQSSVCRRRPNPDNDGQDDLSSQSRSLRRYDSRNPSSVVSNVD

CATH classification: 3.60.21.10

Secondary structure (DSSP, 8-state):
-EEEEEE----B-TT----SSTTSS-GGGTTS---S-BTTB-TTSPBPHHHHHHHHHHHHHH-SS-SEEEE----S-SS-GGGS-HHHHHHHHHHHHHHHHHHSTT--EEE---TTSSSSTT---SS--HHHHHHHHHHGGGS-HHHHHHHHHHS-EEEEPPTTSSSEEEEE--GGGGBTT-GGGTT-SSGGGHHHHHHHHHHHHHHHT-EEEEE-SSPSSB-TTSSS-BSB-HHHHHHHHHHHHHHGGGEEEEEE-SS-S-EEEEEE-TTS-EEEEEEEPPPS-------TT-SS-----EEEEEEE-TTT--EEEEEEEE--HHHHTTSSS---EEEEEHHHHHT-SSSSHHHHHHHHHHHHH-HHHHHHHHHHHTTTS--S---HHHHHHHHHHHH--SHHHHHHHHT-

B-factor: mean 21.2, std 9.14, range [9.47, 66.68]

InterPro domains:
  IPR004843 Calcineurin-like, phosphoesterase domain [PF00149] (22-280)
  IPR017064 Acid sphingomyelinase-like phosphodiesterase, predicted [PIRSF036767] (1-433)
  IPR029052 Metallo-dependent phosphatase-like [G3DSA:3.60.21.10] (61-370)
  IPR029052 Metallo-dependent phosphatase-like [SSF56300] (22-348)
  IPR041805 Acid sphingomyelinase/endopolyphosphatase, metallophosphatase domain [cd00842] (23-323)
  IPR045473 Sphingomyelin phosphodiesterase, C-terminal domain [PF19272] (293-430)

Organism: Mus musculus (NCBI:txid10090)